Protein AF-A0A7S4QHH5-F1 (afdb_monomer)

InterPro domains:
  IPR028978 Chorismate pyruvate-lyase/UbiC transcription regulator-associated domain superfamily [G3DSA:3.40.1410.10] (75-225)
  IPR028978 Chorismate pyruvate-lyase/UbiC transcription regulator-associated domain superfamily [SSF64288] (76-220)

Structure (mmCIF, N/CA/C/O backbone):
data_AF-A0A7S4QHH5-F1
#
_entry.id   AF-A0A7S4QHH5-F1
#
loop_
_atom_site.group_PDB
_atom_site.id
_atom_site.type_symbol
_atom_site.label_atom_id
_atom_site.label_alt_id
_atom_site.label_comp_id
_atom_site.label_asym_id
_atom_site.label_entity_id
_atom_site.label_seq_id
_atom_site.pdbx_PDB_ins_code
_atom_site.Cartn_x
_atom_site.Cartn_y
_atom_site.Cartn_z
_atom_site.occupancy
_atom_site.B_iso_or_equiv
_atom_site.auth_seq_id
_atom_site.auth_comp_id
_atom_site.auth_asym_id
_atom_site.auth_atom_id
_atom_site.pdbx_PDB_model_num
ATOM 1 N N . SER A 1 1 ? 5.620 -60.137 46.854 1.00 45.53 1 SER A N 1
ATOM 2 C CA . SER A 1 1 ? 5.953 -60.614 45.497 1.00 45.53 1 SER A CA 1
ATOM 3 C C . SER A 1 1 ? 4.967 -59.924 44.562 1.00 45.53 1 SER A C 1
ATOM 5 O O . SER A 1 1 ? 3.794 -60.238 44.642 1.00 45.53 1 SER A O 1
ATOM 7 N N . MET A 1 2 ? 5.241 -58.716 44.057 1.00 46.62 2 MET A N 1
ATOM 8 C CA . MET A 1 2 ? 6.130 -58.341 42.935 1.00 46.62 2 MET A CA 1
ATOM 9 C C . MET A 1 2 ? 5.824 -59.073 41.616 1.00 46.62 2 MET A C 1
ATOM 11 O O . MET A 1 2 ? 6.226 -60.222 41.459 1.00 46.62 2 MET A O 1
ATOM 15 N N . SER A 1 3 ? 5.123 -58.378 40.707 1.00 47.16 3 SER A N 1
ATOM 16 C CA . SER A 1 3 ? 5.260 -58.327 39.224 1.00 47.16 3 SER A CA 1
ATOM 17 C C . SER A 1 3 ? 3.969 -57.694 38.653 1.00 47.16 3 SER A C 1
ATOM 19 O O . SER A 1 3 ? 2.883 -58.213 38.882 1.00 47.16 3 SER A O 1
ATOM 21 N N . ASP A 1 4 ? 3.937 -56.433 38.210 1.00 46.22 4 ASP A N 1
ATOM 22 C CA . ASP A 1 4 ? 4.408 -55.849 36.933 1.00 46.22 4 ASP A CA 1
ATOM 23 C C . ASP A 1 4 ? 3.955 -56.577 35.653 1.00 46.22 4 ASP A C 1
ATOM 25 O O . ASP A 1 4 ? 4.450 -57.659 35.353 1.00 46.22 4 ASP A O 1
ATOM 29 N N . ALA A 1 5 ? 3.070 -55.942 34.859 1.00 38.28 5 ALA A N 1
ATOM 30 C CA . ALA A 1 5 ? 3.410 -55.312 33.563 1.00 38.28 5 ALA A CA 1
ATOM 31 C C . ALA A 1 5 ? 2.240 -55.233 32.539 1.00 38.28 5 ALA A C 1
ATOM 33 O O . ALA A 1 5 ? 1.471 -56.171 32.364 1.00 38.28 5 ALA A O 1
ATOM 34 N N . ALA A 1 6 ? 2.243 -54.119 31.784 1.00 38.88 6 ALA A N 1
ATOM 35 C CA . ALA A 1 6 ? 1.649 -53.847 30.456 1.00 38.88 6 ALA A CA 1
ATOM 36 C C . ALA A 1 6 ? 0.109 -53.695 30.347 1.00 38.88 6 ALA A C 1
ATOM 38 O O . ALA A 1 6 ? -0.640 -54.660 30.331 1.00 38.88 6 ALA A O 1
ATOM 39 N N . SER A 1 7 ? -0.476 -52.490 30.301 1.00 41.84 7 SER A N 1
ATOM 40 C CA . SER A 1 7 ? -0.380 -51.396 29.305 1.00 41.84 7 SER A CA 1
ATOM 41 C C . SER A 1 7 ? -0.897 -51.736 27.893 1.00 41.84 7 SER A C 1
ATOM 43 O O . SER A 1 7 ? -0.191 -52.365 27.108 1.00 41.84 7 SER A O 1
ATOM 45 N N . ARG A 1 8 ? -2.076 -51.209 27.524 1.00 38.59 8 ARG A N 1
ATOM 46 C CA . ARG A 1 8 ? -2.426 -50.790 26.147 1.00 38.59 8 ARG A CA 1
ATOM 47 C C . ARG A 1 8 ? -3.669 -49.894 26.174 1.00 38.59 8 ARG A C 1
ATOM 49 O O . ARG A 1 8 ? -4.802 -50.357 26.113 1.00 38.59 8 ARG A O 1
ATOM 56 N N . GLY A 1 9 ? -3.433 -48.588 26.282 1.00 34.72 9 GLY A N 1
ATOM 57 C CA . GLY A 1 9 ? -4.454 -47.563 26.085 1.00 34.72 9 GLY A CA 1
ATOM 58 C C . GLY A 1 9 ? -4.665 -47.295 24.594 1.00 34.72 9 GLY A C 1
ATOM 59 O O . GLY A 1 9 ? -3.730 -46.911 23.894 1.00 34.72 9 GLY A O 1
ATOM 60 N N . LYS A 1 10 ? -5.895 -47.483 24.109 1.00 38.44 10 LYS A N 1
ATOM 61 C CA . LYS A 1 10 ? -6.353 -46.959 22.815 1.00 38.44 10 LYS A CA 1
ATOM 62 C C . LYS A 1 10 ? -6.759 -45.496 23.014 1.00 38.44 10 LYS A C 1
ATOM 64 O O . LYS A 1 10 ? -7.745 -45.225 23.689 1.00 38.44 10 LYS A O 1
ATOM 69 N N . ARG A 1 11 ? -6.001 -44.556 22.442 1.00 35.81 11 ARG A N 1
ATOM 70 C CA . ARG A 1 11 ? -6.415 -43.150 22.314 1.00 35.81 11 ARG A CA 1
ATOM 71 C C . ARG A 1 11 ? -7.319 -43.021 21.087 1.00 35.81 11 ARG A C 1
ATOM 73 O O . ARG A 1 11 ? -6.869 -43.268 19.973 1.00 35.81 11 ARG A O 1
ATOM 80 N N . SER A 1 12 ? -8.582 -42.659 21.299 1.00 37.59 12 SER A N 1
ATOM 81 C CA . SER A 1 12 ? -9.484 -42.204 20.241 1.00 37.59 12 SER A CA 1
ATOM 82 C C . SER A 1 12 ? -9.097 -40.784 19.831 1.00 37.59 12 SER A C 1
ATOM 84 O O . SER A 1 12 ? -9.031 -39.890 20.676 1.00 37.59 12 SER A O 1
ATOM 86 N N . ALA A 1 13 ? -8.845 -40.579 18.541 1.00 33.72 13 ALA A N 1
ATOM 87 C CA . ALA A 1 13 ? -8.688 -39.257 17.958 1.00 33.72 13 ALA A CA 1
ATOM 88 C C . ALA A 1 13 ? -10.035 -38.518 18.014 1.00 33.72 13 ALA A C 1
ATOM 90 O O . ALA A 1 13 ? -11.014 -38.938 17.401 1.00 33.72 13 ALA A O 1
ATOM 91 N N . SER A 1 14 ? -10.075 -37.437 18.791 1.00 33.94 14 SER A N 1
ATOM 92 C CA . SER A 1 14 ? -11.165 -36.465 18.812 1.00 33.94 14 SER A CA 1
ATOM 93 C C . SER A 1 14 ? -11.038 -35.577 17.578 1.00 33.94 14 SER A C 1
ATOM 95 O O . SER A 1 14 ? -10.102 -34.784 17.485 1.00 33.94 14 SER A O 1
ATOM 97 N N . ALA A 1 15 ? -11.969 -35.712 16.637 1.00 33.19 15 ALA A N 1
ATOM 98 C CA . ALA A 1 15 ? -12.145 -34.764 15.547 1.00 33.19 15 ALA A CA 1
ATOM 99 C C . ALA A 1 15 ? -12.579 -33.410 16.133 1.00 33.19 15 ALA A C 1
ATOM 101 O O . ALA A 1 15 ? -13.649 -33.299 16.730 1.00 33.19 15 ALA A O 1
ATOM 102 N N . ALA A 1 16 ? -11.730 -32.391 16.000 1.00 33.16 16 ALA A N 1
ATOM 103 C CA . ALA A 1 16 ? -12.097 -31.014 16.296 1.00 33.16 16 ALA A CA 1
ATOM 104 C C . ALA A 1 16 ? -13.086 -30.542 15.221 1.00 33.16 16 ALA A C 1
ATOM 106 O O . ALA A 1 16 ? -12.708 -30.315 14.072 1.00 33.16 16 ALA A O 1
ATOM 107 N N . ALA A 1 17 ? -14.363 -30.457 15.588 1.00 30.12 17 ALA A N 1
ATOM 108 C CA . ALA A 1 17 ? -15.385 -29.828 14.771 1.00 30.12 17 ALA A CA 1
ATOM 109 C C . ALA A 1 17 ? -15.043 -28.339 14.609 1.00 30.12 17 ALA A C 1
ATOM 111 O O . ALA A 1 17 ? -14.898 -27.623 15.601 1.00 30.12 17 ALA A O 1
ATOM 112 N N . LEU A 1 18 ? -14.901 -27.883 13.361 1.00 32.88 18 LEU A N 1
ATOM 113 C CA . LEU A 1 18 ? -14.931 -26.459 13.042 1.00 32.88 18 LEU A CA 1
ATOM 114 C C . LEU A 1 18 ? -16.285 -25.908 13.500 1.00 32.88 18 LEU A C 1
ATOM 116 O O . LEU A 1 18 ? -17.326 -26.366 13.035 1.00 32.88 18 LEU A O 1
ATOM 120 N N . ALA A 1 19 ? -16.258 -24.963 14.437 1.00 33.56 19 ALA A N 1
ATOM 121 C CA . ALA A 1 19 ? -17.446 -24.250 14.874 1.00 33.56 19 ALA A CA 1
ATOM 122 C C . ALA A 1 19 ? -18.002 -23.405 13.719 1.00 33.56 19 ALA A C 1
ATOM 124 O O . ALA A 1 19 ? -17.244 -22.718 13.029 1.00 33.56 19 ALA A O 1
ATOM 125 N N . ASP A 1 20 ? -19.321 -23.450 13.532 1.00 34.25 20 ASP A N 1
ATOM 126 C CA . ASP A 1 20 ? -20.036 -22.559 12.623 1.00 34.25 20 ASP A CA 1
ATOM 127 C C . ASP A 1 20 ? -19.714 -21.087 12.948 1.00 34.25 20 ASP A C 1
ATOM 129 O O . ASP A 1 20 ? -19.590 -20.726 14.126 1.00 34.25 20 ASP A O 1
ATOM 133 N N . PRO A 1 21 ? -19.579 -20.210 11.935 1.00 40.22 21 PRO A N 1
ATOM 134 C CA . PRO A 1 21 ? -19.381 -18.788 12.178 1.00 40.22 21 PRO A CA 1
ATOM 135 C C . PRO A 1 21 ? -20.553 -18.237 13.006 1.00 40.22 21 PRO A C 1
ATOM 137 O O . PRO A 1 21 ? -21.701 -18.641 12.789 1.00 40.22 21 PRO A O 1
ATOM 140 N N . PRO A 1 22 ? -20.305 -17.309 13.951 1.00 39.19 22 PRO A N 1
ATOM 141 C CA . PRO A 1 22 ? -21.360 -16.770 14.794 1.00 39.19 22 PRO A CA 1
ATOM 142 C C . PRO A 1 22 ? -22.446 -16.157 13.913 1.00 39.19 22 PRO A C 1
ATOM 144 O O . PRO A 1 22 ? -22.182 -15.264 13.103 1.00 39.19 22 PRO A O 1
ATOM 147 N N . ALA A 1 23 ? -23.676 -16.648 14.071 1.00 34.34 23 ALA A N 1
ATOM 148 C CA . ALA A 1 23 ? -24.842 -16.082 13.420 1.00 34.34 23 ALA A CA 1
ATOM 149 C C . ALA A 1 23 ? -24.869 -14.572 13.694 1.00 34.34 23 ALA A C 1
ATOM 151 O O . ALA A 1 23 ? -24.964 -14.147 14.847 1.00 34.34 23 ALA A O 1
ATOM 152 N N . MET A 1 24 ? -24.773 -13.762 12.635 1.00 37.38 24 MET A N 1
ATOM 153 C CA . MET A 1 24 ? -25.011 -12.321 12.688 1.00 37.38 24 MET A CA 1
ATOM 154 C C . MET A 1 24 ? -26.464 -12.106 13.129 1.00 37.38 24 MET A C 1
ATOM 156 O O . MET A 1 24 ? -27.381 -12.011 12.312 1.00 37.38 24 MET A O 1
ATOM 160 N N . GLN A 1 25 ? -26.697 -12.083 14.441 1.00 32.81 25 GLN A N 1
ATOM 161 C CA . GLN A 1 25 ? -27.992 -11.746 15.005 1.00 32.81 25 GLN A CA 1
ATOM 162 C C . GLN A 1 25 ? -28.310 -10.305 14.605 1.00 32.81 25 GLN A C 1
ATOM 164 O O . GLN A 1 25 ? -27.599 -9.362 14.959 1.00 32.81 25 GLN A O 1
ATOM 169 N N . LYS A 1 26 ? -29.391 -10.143 13.835 1.00 35.03 26 LYS A N 1
ATOM 170 C CA . LYS A 1 26 ? -30.039 -8.854 13.595 1.00 35.03 26 LYS A CA 1
ATOM 171 C C . LYS A 1 26 ? -30.537 -8.323 14.940 1.00 35.03 26 LYS A C 1
ATOM 173 O O . LYS A 1 26 ? -31.650 -8.628 15.357 1.00 35.03 26 LYS A O 1
ATOM 178 N N . ALA A 1 27 ? -29.703 -7.547 15.625 1.00 33.22 27 ALA A N 1
ATOM 179 C CA . ALA A 1 27 ? -30.122 -6.769 16.777 1.00 33.22 27 ALA A CA 1
ATOM 180 C C . ALA A 1 27 ? -31.094 -5.683 16.293 1.00 33.22 27 ALA A C 1
ATOM 182 O O . ALA A 1 27 ? -30.694 -4.658 15.744 1.00 33.22 27 ALA A O 1
ATOM 183 N N . ALA A 1 28 ? -32.391 -5.944 16.450 1.00 34.72 28 ALA A N 1
ATOM 184 C CA . ALA A 1 28 ? -33.436 -4.949 16.286 1.00 34.72 28 ALA A CA 1
ATOM 185 C C . ALA A 1 28 ? -33.386 -3.987 17.484 1.00 34.72 28 ALA A C 1
ATOM 187 O O . ALA A 1 28 ? -33.995 -4.238 18.521 1.00 34.72 28 ALA A O 1
ATOM 188 N N . ALA A 1 29 ? -32.639 -2.892 17.349 1.00 35.94 29 ALA A N 1
ATOM 189 C CA . ALA A 1 29 ? -32.693 -1.783 18.290 1.00 35.94 29 ALA A CA 1
ATOM 190 C C . ALA A 1 29 ? -33.839 -0.840 17.894 1.00 35.94 29 ALA A C 1
ATOM 192 O O . ALA A 1 29 ? -33.787 -0.158 16.871 1.00 35.94 29 ALA A O 1
ATOM 193 N N . ARG A 1 30 ? -34.889 -0.806 18.718 1.00 42.28 30 ARG A N 1
ATOM 194 C CA . ARG A 1 30 ? -35.814 0.327 18.786 1.00 42.28 30 ARG A CA 1
ATOM 195 C C . ARG A 1 30 ? -35.101 1.457 19.535 1.00 42.28 30 ARG A C 1
ATOM 197 O O . ARG A 1 30 ? -34.920 1.343 20.742 1.00 42.28 30 ARG A O 1
ATOM 204 N N . SER A 1 31 ? -34.744 2.544 18.857 1.00 36.53 31 SER A N 1
ATOM 205 C CA . SER A 1 31 ? -34.519 3.838 19.511 1.00 36.53 31 SER A CA 1
ATOM 206 C C . SER A 1 31 ? -34.873 4.988 18.574 1.00 36.53 31 SER A C 1
ATOM 208 O O . SER A 1 31 ? -34.519 4.999 17.398 1.00 36.53 31 SER A O 1
ATOM 210 N N . SER A 1 32 ? -35.616 5.931 19.133 1.00 37.31 32 SER A N 1
ATOM 211 C CA . SER A 1 32 ? -36.168 7.142 18.544 1.00 37.31 32 SER A CA 1
ATOM 212 C C . SER A 1 32 ? -35.123 8.088 17.941 1.00 37.31 32 SER A C 1
ATOM 214 O O . SER A 1 32 ? -34.125 8.407 18.578 1.00 37.31 32 SER A O 1
ATOM 216 N N . SER A 1 33 ? -35.433 8.550 16.728 1.00 42.94 33 SER A N 1
ATOM 217 C CA . SER A 1 33 ? -35.158 9.866 16.129 1.00 42.94 33 SER A CA 1
ATOM 218 C C . SER A 1 33 ? -34.141 10.800 16.808 1.00 42.94 33 SER A C 1
ATOM 220 O O . SER A 1 33 ? -34.471 11.472 17.784 1.00 42.94 33 SER A O 1
ATOM 222 N N . SER A 1 34 ? -32.979 10.961 16.166 1.00 31.50 34 SER A N 1
ATOM 223 C CA . SER A 1 34 ? -32.440 12.276 15.773 1.00 31.50 34 SER A CA 1
ATOM 224 C C . SER A 1 34 ? -31.288 12.099 14.765 1.00 31.50 34 SER A C 1
ATOM 226 O O . SER A 1 34 ? -30.434 11.238 14.989 1.00 31.50 34 SER A O 1
ATOM 228 N N . PRO A 1 35 ? -31.234 12.853 13.650 1.00 37.47 35 PRO A N 1
ATOM 229 C CA . PRO A 1 35 ? -30.123 12.782 12.704 1.00 37.47 35 PRO A CA 1
ATOM 230 C C . PRO A 1 35 ? -28.888 13.497 13.285 1.00 37.47 35 PRO A C 1
ATOM 232 O O . PRO A 1 35 ? -28.762 14.713 13.218 1.00 37.47 35 PRO A O 1
ATOM 235 N N . LEU A 1 36 ? -27.982 12.721 13.881 1.00 38.16 36 LEU A N 1
ATOM 236 C CA . LEU A 1 36 ? -26.703 13.154 14.464 1.00 38.16 36 LEU A CA 1
ATOM 237 C C . LEU A 1 36 ? -25.601 13.319 13.395 1.00 38.16 36 LEU A C 1
ATOM 239 O O . LEU A 1 36 ? -24.610 12.594 13.432 1.00 38.16 36 LEU A O 1
ATOM 243 N N . TRP A 1 37 ? -25.748 14.225 12.421 1.00 43.28 37 TRP A N 1
ATOM 244 C CA . TRP A 1 37 ? -24.660 14.488 11.453 1.00 43.28 37 TRP A CA 1
ATOM 245 C C . TRP A 1 37 ? -24.003 15.870 11.559 1.00 43.28 37 TRP A C 1
ATOM 247 O O . TRP A 1 37 ? -23.033 16.129 10.854 1.00 43.28 37 TRP A O 1
ATOM 257 N N . GLU A 1 38 ? -24.409 16.718 12.505 1.00 31.47 38 GLU A N 1
ATOM 258 C CA . GLU A 1 38 ? -23.682 17.956 12.811 1.00 31.47 38 GLU A CA 1
ATOM 259 C C . GLU A 1 38 ? -22.667 17.720 13.939 1.00 31.47 38 GLU A C 1
ATOM 261 O O . GLU A 1 38 ? -22.906 17.995 15.114 1.00 31.47 38 GLU A O 1
ATOM 266 N N . SER A 1 39 ? -21.510 17.161 13.587 1.00 36.41 39 SER A N 1
ATOM 267 C CA . SER A 1 39 ? -20.301 17.264 14.411 1.00 36.41 39 SER A CA 1
ATOM 268 C C . SER A 1 39 ? -19.127 17.740 13.554 1.00 36.41 39 SER A C 1
ATOM 270 O O . SER A 1 39 ? -19.078 17.387 12.375 1.00 36.41 39 SER A O 1
ATOM 272 N N . PRO A 1 40 ? -18.208 18.563 14.099 1.00 37.91 40 PRO A N 1
ATOM 273 C CA . PRO A 1 40 ? -17.188 19.247 13.309 1.00 37.91 40 PRO A CA 1
ATOM 274 C C . PRO A 1 40 ? -16.272 18.237 12.610 1.00 37.91 40 PRO A C 1
ATOM 276 O O . PRO A 1 40 ? -15.703 17.351 13.247 1.00 37.91 40 PRO A O 1
ATOM 279 N N . LEU A 1 41 ? -16.162 18.394 11.293 1.00 41.50 41 LEU A N 1
ATOM 280 C CA . LEU A 1 41 ? -15.580 17.478 10.306 1.00 41.50 41 LEU A CA 1
ATOM 281 C C . LEU A 1 41 ? -14.046 17.325 10.360 1.00 41.50 41 LEU A C 1
ATOM 283 O O . LEU A 1 41 ? -13.492 16.565 9.572 1.00 41.50 41 LEU A O 1
ATOM 287 N N . ASP A 1 42 ? -13.353 17.983 11.290 1.00 37.41 42 ASP A N 1
ATOM 288 C CA . ASP A 1 42 ? -11.928 18.291 11.097 1.00 37.41 42 ASP A CA 1
ATOM 289 C C . ASP A 1 42 ? -10.935 17.404 11.875 1.00 37.41 42 ASP A C 1
ATOM 291 O O . ASP A 1 42 ? -9.729 17.569 11.727 1.00 37.41 42 ASP A O 1
ATOM 295 N N . ALA A 1 43 ? -11.389 16.428 12.675 1.00 35.25 43 ALA A N 1
ATOM 296 C CA . ALA A 1 43 ? -10.488 15.619 13.522 1.00 35.25 43 ALA A CA 1
ATOM 297 C C . ALA A 1 43 ? -10.517 14.097 13.271 1.00 35.25 43 ALA A C 1
ATOM 299 O O . ALA A 1 43 ? -9.939 13.324 14.038 1.00 35.25 43 ALA A O 1
ATOM 300 N N . LEU A 1 44 ? -11.184 13.620 12.217 1.00 42.72 44 LEU A N 1
ATOM 301 C CA . LEU A 1 44 ? -11.380 12.181 12.015 1.00 42.72 44 LEU A CA 1
ATOM 302 C C . LEU A 1 44 ? -10.265 11.567 11.164 1.00 42.72 44 LEU A C 1
ATOM 304 O O . LEU A 1 44 ? -10.437 11.278 9.984 1.00 42.72 44 LEU A O 1
ATOM 308 N N . GLY A 1 45 ? -9.125 11.301 11.807 1.00 43.44 45 GLY A N 1
ATOM 309 C CA . GLY A 1 45 ? -8.144 10.353 11.285 1.00 43.44 45 GLY A CA 1
ATOM 310 C C . GLY A 1 45 ? -8.827 9.018 10.968 1.00 43.44 45 GLY A C 1
ATOM 311 O O . GLY A 1 45 ? -9.470 8.408 11.829 1.00 43.44 45 GLY A O 1
ATOM 312 N N . GLY A 1 46 ? -8.754 8.597 9.708 1.00 44.88 46 GLY A N 1
ATOM 313 C CA . GLY A 1 46 ? -9.369 7.366 9.237 1.00 44.88 46 GLY A CA 1
ATOM 314 C C . GLY A 1 46 ? -8.561 6.128 9.632 1.00 44.88 46 GLY A C 1
ATOM 315 O O . GLY A 1 46 ? -7.336 6.120 9.590 1.00 44.88 46 GLY A O 1
ATOM 316 N N . LEU A 1 47 ? -9.249 5.031 9.959 1.00 45.22 47 LEU A N 1
ATOM 317 C CA . LEU A 1 47 ? -8.654 3.683 9.992 1.00 45.22 47 LEU A CA 1
ATOM 318 C C . LEU A 1 47 ? -8.243 3.199 8.589 1.00 45.22 47 LEU A C 1
ATOM 320 O O . LEU A 1 47 ? -7.557 2.186 8.460 1.00 45.22 47 LEU A O 1
ATOM 324 N N . GLY A 1 48 ? -8.751 3.853 7.543 1.00 55.97 48 GLY A N 1
ATOM 325 C CA . GLY A 1 48 ? -8.721 3.334 6.188 1.00 55.97 48 GLY A CA 1
ATOM 326 C C . GLY A 1 48 ? -7.429 3.601 5.432 1.00 55.97 48 GLY A C 1
ATOM 327 O O . GLY A 1 48 ? -7.233 2.978 4.385 1.00 55.97 48 GLY A O 1
ATOM 328 N N . ASP A 1 49 ? -6.562 4.461 5.966 1.00 67.31 49 ASP A N 1
ATOM 329 C CA . ASP A 1 49 ? -5.233 4.708 5.435 1.00 67.31 49 ASP A CA 1
ATOM 330 C C . ASP A 1 49 ? -4.194 4.911 6.552 1.00 67.31 49 ASP A C 1
ATOM 332 O O . ASP A 1 49 ? -3.748 6.023 6.823 1.00 67.31 49 ASP A O 1
ATOM 336 N N . ILE A 1 50 ? -3.774 3.808 7.184 1.00 68.69 50 ILE A N 1
ATOM 337 C CA . ILE A 1 50 ? -2.734 3.777 8.238 1.00 68.69 50 ILE A CA 1
ATOM 338 C C . ILE A 1 50 ? -1.427 4.434 7.777 1.00 68.69 50 ILE A C 1
ATOM 340 O O . ILE A 1 50 ? -0.610 4.816 8.597 1.00 68.69 50 ILE A O 1
ATOM 344 N N . MET A 1 51 ? -1.225 4.583 6.473 1.00 65.69 51 MET A N 1
ATOM 345 C CA . MET A 1 51 ? -0.002 5.110 5.876 1.00 65.69 51 MET A CA 1
ATOM 346 C C . MET A 1 51 ? -0.230 6.450 5.173 1.00 65.69 51 MET A C 1
ATOM 348 O O . MET A 1 51 ? 0.667 6.981 4.522 1.00 65.69 51 MET A O 1
ATOM 352 N N . GLY A 1 52 ? -1.448 6.978 5.214 1.00 65.06 52 GLY A N 1
ATOM 353 C CA . GLY A 1 52 ? -1.757 8.319 4.757 1.00 65.06 52 GLY A CA 1
ATOM 354 C C . GLY A 1 52 ? -1.489 9.270 5.894 1.00 65.06 52 GLY A C 1
ATOM 355 O O . GLY A 1 52 ? -1.930 9.034 7.019 1.00 65.06 52 GLY A O 1
ATOM 356 N N . ARG A 1 53 ? -0.780 10.359 5.610 1.00 67.25 53 ARG A N 1
ATOM 357 C CA . ARG A 1 53 ? -0.758 11.469 6.548 1.00 67.25 53 ARG A CA 1
ATOM 358 C C . ARG A 1 53 ? -2.217 11.910 6.733 1.00 67.25 53 ARG A C 1
ATOM 360 O O . ARG A 1 53 ? -2.897 12.104 5.719 1.00 67.25 53 ARG A O 1
ATOM 367 N N . PRO A 1 54 ? -2.716 12.061 7.975 1.00 59.12 54 PRO A N 1
ATOM 368 C CA . PRO A 1 54 ? -3.955 12.795 8.192 1.00 59.12 54 PRO A CA 1
ATOM 369 C C . PRO A 1 54 ? -3.806 14.109 7.432 1.00 59.12 54 PRO A C 1
ATOM 371 O O . PRO A 1 54 ? -2.718 14.689 7.485 1.00 59.12 54 PRO A O 1
ATOM 374 N N . ALA A 1 55 ? -4.819 14.523 6.669 1.00 55.84 55 ALA A N 1
ATOM 375 C CA . ALA A 1 55 ? -4.800 15.806 5.979 1.00 55.84 55 ALA A CA 1
ATOM 376 C C . ALA A 1 55 ? -4.646 16.898 7.047 1.00 55.84 55 ALA A C 1
ATOM 378 O O . ALA A 1 55 ? -5.619 17.336 7.650 1.00 55.84 55 ALA A O 1
ATOM 379 N N . ALA A 1 56 ? -3.396 17.218 7.372 1.00 44.84 56 ALA A N 1
ATOM 380 C CA . ALA A 1 56 ? -3.032 18.172 8.390 1.00 44.84 56 ALA A CA 1
ATOM 381 C C . ALA A 1 56 ? -3.300 19.525 7.755 1.00 44.84 56 ALA A C 1
ATOM 383 O O . ALA A 1 56 ? -2.492 20.020 6.970 1.00 44.84 56 ALA A O 1
ATOM 384 N N . ASP A 1 57 ?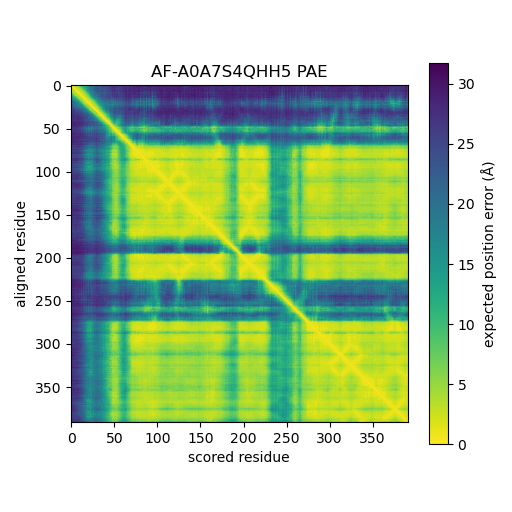 -4.495 20.018 8.056 1.00 41.06 57 ASP A N 1
ATOM 385 C CA . ASP A 1 57 ? -5.078 21.269 7.620 1.00 41.06 57 ASP A CA 1
ATOM 386 C C . ASP A 1 57 ? -5.411 21.311 6.122 1.00 41.06 57 ASP A C 1
ATOM 388 O O . ASP A 1 57 ? -4.618 20.954 5.252 1.00 41.06 57 ASP A O 1
ATOM 392 N N . GLY A 1 58 ? -6.603 21.819 5.794 1.00 42.47 58 GLY A N 1
ATOM 393 C CA . GLY A 1 58 ? -7.015 22.212 4.439 1.00 42.47 58 GLY A CA 1
ATOM 394 C C . GLY A 1 58 ? -6.199 23.389 3.879 1.00 42.47 58 GLY A C 1
ATOM 395 O O . GLY A 1 58 ? -6.749 24.307 3.274 1.00 42.47 58 GLY A O 1
ATOM 396 N N . GLY A 1 59 ? -4.889 23.395 4.122 1.00 36.56 59 GLY A N 1
ATOM 397 C CA . GLY A 1 59 ? -3.942 24.424 3.754 1.00 36.56 59 GLY A CA 1
ATOM 398 C C . GLY A 1 59 ? -3.714 24.433 2.253 1.00 36.56 59 GLY A C 1
ATOM 399 O O . GLY A 1 59 ? -3.078 23.541 1.691 1.00 36.56 59 GLY A O 1
ATOM 400 N N . ALA A 1 60 ? -4.207 25.493 1.619 1.00 37.47 60 ALA A N 1
ATOM 401 C CA . ALA A 1 60 ? -3.837 25.920 0.283 1.00 37.47 60 ALA A CA 1
ATOM 402 C C . ALA A 1 60 ? -2.305 25.881 0.113 1.00 37.47 60 ALA A C 1
ATOM 404 O O . ALA A 1 60 ? -1.590 26.775 0.571 1.00 37.47 60 ALA A O 1
ATOM 405 N N . ARG A 1 61 ? -1.779 24.835 -0.540 1.00 40.84 61 ARG A N 1
ATOM 406 C CA . ARG A 1 61 ? -0.379 24.817 -0.979 1.00 40.84 61 ARG A CA 1
ATOM 407 C C . ARG A 1 61 ? -0.191 25.957 -1.987 1.00 40.84 61 ARG A C 1
ATOM 409 O O . ARG A 1 61 ? -0.945 26.095 -2.946 1.00 40.84 61 ARG A O 1
ATOM 416 N N . ALA A 1 62 ? 0.789 26.803 -1.681 1.00 36.88 62 ALA A N 1
ATOM 417 C CA . ALA A 1 62 ? 1.065 28.084 -2.311 1.00 36.88 62 ALA A CA 1
ATOM 418 C C . ALA A 1 62 ? 1.325 27.999 -3.826 1.00 36.88 62 ALA A C 1
ATOM 420 O O . ALA A 1 62 ? 1.851 27.013 -4.335 1.00 36.88 62 ALA A O 1
ATOM 421 N N . ALA A 1 63 ? 1.001 29.102 -4.507 1.00 37.50 63 ALA A N 1
ATOM 422 C CA . ALA A 1 63 ? 1.058 29.356 -5.946 1.00 37.50 63 ALA A CA 1
ATOM 423 C C . ALA A 1 63 ? 2.480 29.394 -6.559 1.00 37.50 63 ALA A C 1
ATOM 425 O O . ALA A 1 63 ? 2.829 30.312 -7.298 1.00 37.50 63 ALA A O 1
ATOM 426 N N . GLY A 1 64 ? 3.319 28.402 -6.266 1.00 42.62 64 GLY A N 1
ATOM 427 C CA . GLY A 1 64 ? 4.478 28.085 -7.097 1.00 42.62 64 GLY A CA 1
ATOM 428 C C . GLY A 1 64 ? 4.002 27.185 -8.228 1.00 42.62 64 GLY A C 1
ATOM 429 O O . GLY A 1 64 ? 3.438 26.135 -7.940 1.00 42.62 64 GLY A O 1
ATOM 430 N N . GLY A 1 65 ? 4.168 27.607 -9.485 1.00 41.16 65 GLY A N 1
ATOM 431 C CA . GLY A 1 65 ? 3.698 26.884 -10.671 1.00 41.16 65 GLY A CA 1
ATOM 432 C C . GLY A 1 65 ? 4.224 25.453 -10.716 1.00 41.16 65 GLY A C 1
ATOM 433 O O . GLY A 1 65 ? 5.294 25.198 -11.266 1.00 41.16 65 GLY A O 1
ATOM 434 N N . GLN A 1 66 ? 3.486 24.522 -10.110 1.00 51.00 66 GLN A N 1
ATOM 435 C CA . GLN A 1 66 ? 3.804 23.114 -10.212 1.00 51.00 66 GLN A CA 1
ATOM 436 C C . GLN A 1 66 ? 3.581 22.688 -11.663 1.00 51.00 66 GLN A C 1
ATOM 438 O O . GLN A 1 66 ? 2.610 23.133 -12.288 1.00 51.00 66 GLN A O 1
ATOM 443 N N . PRO A 1 67 ? 4.476 21.855 -12.220 1.00 57.84 67 PRO A N 1
ATOM 444 C CA . PRO A 1 67 ? 4.251 21.261 -13.526 1.00 57.84 67 PRO A CA 1
ATOM 445 C C . PRO A 1 67 ? 2.855 20.637 -13.542 1.00 57.84 67 PRO A C 1
ATOM 447 O O . PRO A 1 67 ? 2.445 19.998 -12.571 1.00 57.84 67 PRO A O 1
ATOM 450 N N . HIS A 1 68 ? 2.108 20.875 -14.620 1.00 67.81 68 HIS A N 1
ATOM 451 C CA . HIS A 1 68 ? 0.754 20.360 -14.769 1.00 67.81 68 HIS A CA 1
ATOM 452 C C . HIS A 1 68 ? 0.816 18.830 -14.774 1.00 67.81 68 HIS A C 1
ATOM 454 O O . HIS A 1 68 ? 1.073 18.212 -15.806 1.00 67.81 68 HIS A O 1
ATOM 460 N N . MET A 1 69 ? 0.608 18.211 -13.610 1.00 72.75 69 MET A N 1
ATOM 461 C CA . MET A 1 69 ? 0.470 16.765 -13.537 1.00 72.75 69 MET A CA 1
ATOM 462 C C . MET A 1 69 ? -0.790 16.356 -14.305 1.00 72.75 69 MET A C 1
ATOM 464 O O . MET A 1 69 ? -1.800 17.073 -14.242 1.00 72.75 69 MET A O 1
ATOM 468 N N . PRO A 1 70 ? -0.742 15.243 -15.059 1.00 78.12 70 PRO A N 1
ATOM 469 C CA . PRO A 1 70 ? -1.928 14.721 -15.719 1.00 78.12 70 PRO A CA 1
ATOM 470 C C . PRO A 1 70 ? -3.003 14.423 -14.671 1.00 78.12 70 PRO A C 1
ATOM 472 O O . PRO A 1 70 ? -2.685 13.966 -13.581 1.00 78.12 70 PRO A O 1
ATOM 475 N N . SER A 1 71 ? -4.278 14.647 -14.992 1.00 88.31 71 SER A N 1
ATOM 476 C CA . SER A 1 71 ? -5.362 14.219 -14.100 1.00 88.31 71 SER A CA 1
ATOM 477 C C . SER A 1 71 ? -5.302 12.700 -13.902 1.00 88.31 71 SER A C 1
ATOM 479 O O . SER A 1 71 ? -5.144 11.953 -14.872 1.00 88.31 71 SER A O 1
ATOM 481 N N . LEU A 1 72 ? -5.487 12.227 -12.663 1.00 89.25 72 LEU A N 1
ATOM 482 C CA . LEU A 1 72 ? -5.617 10.793 -12.364 1.00 89.25 72 LEU A CA 1
ATOM 483 C C . LEU A 1 72 ? -6.772 10.134 -13.142 1.00 89.25 72 LEU A C 1
ATOM 485 O O . LEU A 1 72 ? -6.781 8.918 -13.332 1.00 89.25 72 LEU A O 1
ATOM 489 N N . GLU A 1 73 ? -7.733 10.919 -13.627 1.00 90.19 73 GLU A N 1
ATOM 490 C CA . GLU A 1 73 ? -8.842 10.449 -14.463 1.00 90.19 73 GLU A CA 1
ATOM 491 C C . GLU A 1 73 ? -8.384 9.863 -15.808 1.00 90.19 73 GLU A C 1
ATOM 493 O O . GLU A 1 73 ? -9.101 9.049 -16.384 1.00 90.19 73 GLU A O 1
ATOM 498 N N . LEU A 1 74 ? -7.180 10.211 -16.285 1.00 93.44 74 LEU A N 1
ATOM 499 C CA . LEU A 1 74 ? -6.596 9.644 -17.509 1.00 93.44 74 LEU A CA 1
ATOM 500 C C . LEU A 1 74 ? -6.135 8.188 -17.345 1.00 93.44 74 LEU A C 1
ATOM 502 O O . LEU A 1 74 ? -5.859 7.513 -18.336 1.00 93.44 74 LEU A O 1
ATOM 506 N N . PHE A 1 75 ? -6.029 7.710 -16.107 1.00 94.88 75 PHE A N 1
ATOM 507 C CA . PHE A 1 75 ? -5.611 6.353 -15.780 1.00 94.88 75 PHE A CA 1
ATOM 508 C C . PHE A 1 75 ? -6.827 5.464 -15.533 1.00 94.88 75 PHE A C 1
ATOM 510 O O . PHE A 1 75 ? -7.870 5.921 -15.059 1.00 94.88 75 PHE A O 1
ATOM 517 N N . THR A 1 76 ? -6.699 4.165 -15.802 1.00 96.06 76 THR A N 1
ATOM 518 C CA . THR A 1 76 ? -7.745 3.205 -15.420 1.00 96.06 76 THR A CA 1
ATOM 519 C C . THR A 1 76 ? -7.886 3.140 -13.890 1.00 96.06 76 THR A C 1
ATOM 521 O O . THR A 1 76 ? -6.944 3.473 -13.164 1.00 96.06 76 THR A O 1
ATOM 524 N N . PRO A 1 77 ? -9.030 2.670 -13.356 1.00 97.00 77 PRO A N 1
ATOM 525 C CA . PRO A 1 77 ? -9.211 2.472 -11.916 1.00 97.00 77 PRO A CA 1
ATOM 526 C C . PRO A 1 77 ? -8.058 1.728 -11.228 1.00 97.00 77 PRO A C 1
ATOM 528 O O . PRO A 1 77 ? -7.565 2.164 -10.189 1.00 97.00 77 PRO A O 1
ATOM 531 N N . LEU A 1 78 ? -7.577 0.632 -11.821 1.00 97.06 78 LEU A N 1
ATOM 532 C CA . LEU A 1 78 ? -6.481 -0.153 -11.249 1.00 97.06 78 LEU A CA 1
ATOM 533 C C . LEU A 1 78 ? -5.118 0.531 -11.409 1.00 97.06 78 LEU A C 1
ATOM 535 O O . LEU A 1 78 ? -4.286 0.442 -10.509 1.00 97.06 78 LEU A O 1
ATOM 539 N N . GLN A 1 79 ? -4.897 1.269 -12.500 1.00 96.38 79 GLN A N 1
ATOM 540 C CA . GLN A 1 79 ? -3.694 2.090 -12.650 1.00 96.38 79 GLN A CA 1
ATOM 541 C C . GLN A 1 79 ? -3.634 3.185 -11.582 1.00 96.38 79 GLN A C 1
ATOM 543 O O . GLN A 1 79 ? -2.576 3.387 -10.998 1.00 96.38 79 GLN A O 1
ATOM 548 N N . ARG A 1 80 ? -4.760 3.829 -11.238 1.00 96.88 80 ARG A N 1
ATOM 549 C CA . ARG A 1 80 ? -4.810 4.776 -10.110 1.00 96.88 80 ARG A CA 1
ATOM 550 C C . ARG A 1 80 ? -4.435 4.117 -8.786 1.00 96.88 80 ARG A C 1
ATOM 552 O O . ARG A 1 80 ? -3.654 4.691 -8.038 1.00 96.88 80 ARG A O 1
ATOM 559 N N . VAL A 1 81 ? -4.941 2.910 -8.513 1.00 96.69 81 VAL A N 1
ATOM 560 C CA . VAL A 1 81 ? -4.557 2.132 -7.318 1.00 96.69 81 VAL A CA 1
ATOM 561 C C . VAL A 1 81 ? -3.055 1.829 -7.308 1.00 96.69 81 VAL A C 1
ATOM 563 O O . VAL A 1 81 ? -2.413 1.963 -6.270 1.00 96.69 81 VAL A O 1
ATOM 566 N N . ALA A 1 82 ? -2.475 1.453 -8.452 1.00 96.81 82 ALA A N 1
ATOM 567 C CA . ALA A 1 82 ? -1.036 1.223 -8.564 1.00 96.81 82 ALA A CA 1
ATOM 568 C C . ALA A 1 82 ? -0.226 2.514 -8.370 1.00 96.81 82 ALA A C 1
ATOM 570 O O . ALA A 1 82 ? 0.783 2.491 -7.674 1.00 96.81 82 ALA A O 1
ATOM 571 N N . LEU A 1 83 ? -0.678 3.645 -8.922 1.00 96.25 83 LEU A N 1
ATOM 572 C CA . LEU A 1 83 ? -0.029 4.950 -8.770 1.00 96.25 83 LEU A CA 1
ATOM 573 C C . LEU A 1 83 ? 0.013 5.417 -7.313 1.00 96.25 83 LEU A C 1
ATOM 575 O O . LEU A 1 83 ? 1.048 5.905 -6.860 1.00 96.25 83 LEU A O 1
ATOM 579 N N . THR A 1 84 ? -1.068 5.221 -6.559 1.00 94.50 84 THR A N 1
ATOM 580 C CA . THR A 1 84 ? -1.184 5.663 -5.159 1.00 94.50 84 THR A CA 1
ATOM 581 C C . THR A 1 84 ? -0.701 4.627 -4.136 1.00 94.50 84 THR A C 1
ATOM 583 O O . THR A 1 84 ? -0.753 4.880 -2.933 1.00 94.50 84 THR A O 1
ATOM 586 N N . ALA A 1 85 ? -0.197 3.470 -4.579 1.00 93.31 85 ALA A N 1
ATOM 587 C CA . ALA A 1 85 ? 0.325 2.422 -3.705 1.00 93.31 85 ALA A CA 1
ATOM 588 C C . ALA A 1 85 ? 1.530 2.911 -2.879 1.00 93.31 85 ALA A C 1
ATOM 590 O O . ALA A 1 85 ? 2.609 3.180 -3.403 1.00 93.31 85 ALA A O 1
ATOM 591 N N . ASN A 1 86 ? 1.390 2.979 -1.566 1.00 89.12 86 ASN A N 1
ATOM 592 C CA . ASN A 1 86 ? 2.327 3.634 -0.652 1.00 89.12 86 ASN A CA 1
ATOM 593 C C . ASN A 1 86 ? 3.507 2.734 -0.223 1.00 89.12 86 ASN A C 1
ATOM 595 O O . ASN A 1 86 ? 3.761 2.536 0.962 1.00 89.12 86 ASN A O 1
ATOM 599 N N . GLY A 1 87 ? 4.197 2.128 -1.190 1.00 83.50 87 GLY A N 1
ATOM 600 C CA . GLY A 1 87 ? 5.264 1.149 -0.928 1.00 83.50 87 GLY A CA 1
ATOM 601 C C . GLY A 1 87 ? 4.774 -0.294 -0.749 1.00 83.50 87 GLY A C 1
ATOM 602 O O . GLY A 1 87 ? 5.540 -1.155 -0.336 1.00 83.50 87 GLY A O 1
ATOM 603 N N . ASN A 1 88 ? 3.514 -0.575 -1.094 1.00 88.06 88 ASN A N 1
ATOM 604 C CA . ASN A 1 88 ? 2.893 -1.905 -1.031 1.00 88.06 88 ASN A CA 1
ATOM 605 C C . ASN A 1 88 ? 2.496 -2.460 -2.413 1.00 88.06 88 ASN A C 1
ATOM 607 O O . ASN A 1 88 ? 1.686 -3.384 -2.490 1.00 88.06 88 ASN A O 1
ATOM 611 N N . LEU A 1 89 ? 3.050 -1.927 -3.509 1.00 93.88 89 LEU A N 1
ATOM 612 C CA . LEU A 1 89 ? 2.721 -2.378 -4.868 1.00 93.88 89 LEU A CA 1
ATOM 613 C C . LEU A 1 89 ? 2.965 -3.885 -5.044 1.00 93.88 89 LEU A C 1
ATOM 615 O O . LEU A 1 89 ? 2.106 -4.586 -5.573 1.00 93.88 89 LEU A O 1
ATOM 619 N N . GLN A 1 90 ? 4.087 -4.395 -4.523 1.00 92.50 90 GLN A N 1
ATOM 620 C CA . GLN A 1 90 ? 4.400 -5.826 -4.526 1.00 92.50 90 GLN A CA 1
ATOM 621 C C . GLN A 1 90 ? 3.266 -6.658 -3.908 1.00 92.50 90 GLN A C 1
ATOM 623 O O . GLN A 1 90 ? 2.823 -7.648 -4.489 1.00 92.50 90 GLN A O 1
ATOM 628 N N . ARG A 1 91 ? 2.761 -6.231 -2.747 1.00 90.69 91 ARG A N 1
ATOM 629 C CA . ARG A 1 91 ? 1.669 -6.888 -2.023 1.00 90.69 91 ARG A CA 1
ATOM 630 C C . ARG A 1 91 ? 0.349 -6.815 -2.780 1.00 90.69 91 ARG A C 1
ATOM 632 O O . ARG A 1 91 ? -0.384 -7.803 -2.805 1.00 90.69 91 ARG A O 1
ATOM 639 N N . LEU A 1 92 ? 0.045 -5.668 -3.392 1.00 93.75 92 LEU A N 1
ATOM 640 C CA . LEU A 1 92 ? -1.160 -5.483 -4.203 1.00 93.75 92 LEU A CA 1
ATOM 641 C C . LEU A 1 92 ? -1.163 -6.445 -5.392 1.00 93.75 92 LEU A C 1
ATOM 643 O O . LEU A 1 92 ? -2.129 -7.180 -5.567 1.00 93.75 92 LEU A O 1
ATOM 647 N N . VAL A 1 93 ? -0.069 -6.494 -6.155 1.00 95.50 93 VAL A N 1
ATOM 648 C CA . VAL A 1 93 ? 0.063 -7.374 -7.327 1.00 95.50 93 VAL A CA 1
ATOM 649 C C . VAL A 1 93 ? 0.061 -8.844 -6.910 1.00 95.50 93 VAL A C 1
ATOM 651 O O . VAL A 1 93 ? -0.675 -9.641 -7.488 1.00 95.50 93 VAL A O 1
ATOM 654 N N . SER A 1 94 ? 0.792 -9.191 -5.847 1.00 92.50 94 SER A N 1
ATOM 655 C CA . SER A 1 94 ? 0.791 -10.545 -5.283 1.00 92.50 94 SER A CA 1
ATOM 656 C C . SER A 1 94 ? -0.617 -11.000 -4.886 1.00 92.50 94 SER A C 1
ATOM 658 O O . SER A 1 94 ? -1.063 -12.084 -5.259 1.00 92.50 94 SER A O 1
ATOM 660 N N . SER A 1 95 ? -1.377 -10.131 -4.213 1.00 92.25 95 SER A N 1
ATOM 661 C CA . SER A 1 95 ? -2.764 -10.415 -3.822 1.00 92.25 95 SER A CA 1
ATOM 662 C C . SER A 1 95 ? -3.693 -10.514 -5.031 1.00 92.25 95 SER A C 1
ATOM 664 O O . SER A 1 95 ? -4.557 -11.391 -5.081 1.00 92.25 95 SER A O 1
ATOM 666 N N . TYR A 1 96 ? -3.510 -9.632 -6.016 1.00 95.25 96 TYR A N 1
ATOM 667 C CA . TYR A 1 96 ? -4.307 -9.609 -7.235 1.00 95.25 96 TYR A CA 1
ATOM 668 C C . TYR A 1 96 ? -4.181 -10.929 -7.994 1.00 95.25 96 TYR A C 1
ATOM 670 O O . TYR A 1 96 ? -5.198 -11.554 -8.284 1.00 95.25 96 TYR A O 1
ATOM 678 N N . TYR A 1 97 ? -2.960 -11.408 -8.232 1.00 94.00 97 TYR A N 1
ATOM 679 C CA . TYR A 1 97 ? -2.718 -12.669 -8.941 1.00 94.00 97 TYR A CA 1
ATOM 680 C C . TYR A 1 97 ? -2.796 -13.909 -8.057 1.00 94.00 97 TYR A C 1
ATOM 682 O O . TYR A 1 97 ? -2.903 -15.020 -8.569 1.00 94.00 97 TYR A O 1
ATOM 690 N N . SER A 1 98 ? -2.805 -13.733 -6.735 1.00 91.69 98 SER A N 1
ATOM 691 C CA . SER A 1 98 ? -2.661 -14.840 -5.791 1.00 91.69 98 SER A CA 1
ATOM 692 C C . SER A 1 98 ? -1.357 -15.619 -6.017 1.00 91.69 98 SER A C 1
ATOM 694 O O . SER A 1 98 ? -1.325 -16.844 -5.911 1.00 91.69 98 SER A O 1
ATOM 696 N N . ALA A 1 99 ? -0.291 -14.895 -6.364 1.00 90.31 99 ALA A N 1
ATOM 697 C CA . ALA A 1 99 ? 0.993 -15.438 -6.789 1.00 90.31 99 ALA A CA 1
ATOM 698 C C . ALA A 1 99 ? 2.147 -14.605 -6.213 1.00 90.31 99 ALA A C 1
ATOM 700 O O . ALA A 1 99 ? 1.998 -13.394 -6.044 1.00 90.31 99 ALA A O 1
ATOM 701 N N . PRO A 1 100 ? 3.306 -15.214 -5.912 1.00 90.25 100 PRO A N 1
ATOM 702 C CA . PRO A 1 100 ? 4.445 -14.469 -5.400 1.00 90.25 100 PRO A CA 1
ATOM 703 C C . PRO A 1 100 ? 4.959 -13.468 -6.439 1.00 90.25 100 PRO A C 1
ATOM 705 O O . PRO A 1 100 ? 5.008 -13.747 -7.637 1.00 90.25 100 PRO A O 1
ATOM 708 N N . VAL A 1 101 ? 5.389 -12.307 -5.949 1.00 91.12 101 VAL A N 1
ATOM 709 C CA . VAL A 1 101 ? 6.155 -11.343 -6.740 1.00 91.12 101 VAL A CA 1
ATOM 710 C C . VAL A 1 101 ? 7.625 -11.490 -6.373 1.00 91.12 101 VAL A C 1
ATOM 712 O O . VAL A 1 101 ? 7.993 -11.332 -5.206 1.00 91.12 101 VAL A O 1
ATOM 715 N N . HIS A 1 102 ? 8.453 -11.767 -7.373 1.00 91.19 102 HIS A N 1
ATOM 716 C CA . HIS A 1 102 ? 9.902 -11.847 -7.245 1.00 91.19 102 HIS A CA 1
ATOM 717 C C . HIS A 1 102 ? 10.537 -10.481 -7.500 1.00 91.19 102 HIS A C 1
ATOM 719 O O . HIS A 1 102 ? 10.016 -9.679 -8.276 1.00 91.19 102 HIS A O 1
ATOM 725 N N . VAL A 1 103 ? 11.686 -10.236 -6.865 1.00 92.19 103 VAL A N 1
ATOM 726 C CA . VAL A 1 103 ? 12.405 -8.958 -6.961 1.00 92.19 103 VAL A CA 1
ATOM 727 C C . VAL A 1 103 ? 13.861 -9.189 -7.380 1.00 92.19 103 VAL A C 1
ATOM 729 O O . VAL A 1 103 ? 14.757 -9.132 -6.532 1.00 92.19 103 VAL A O 1
ATOM 732 N N . PRO A 1 104 ? 14.134 -9.507 -8.661 1.00 91.31 104 PRO A N 1
ATOM 733 C CA . PRO A 1 104 ? 15.501 -9.599 -9.154 1.00 91.31 104 PRO A CA 1
ATOM 734 C C . PRO A 1 104 ? 16.229 -8.264 -8.983 1.00 91.31 104 PRO A C 1
ATOM 736 O O . PRO A 1 104 ? 15.743 -7.214 -9.411 1.00 91.31 104 PRO A O 1
ATOM 739 N N . ILE A 1 105 ? 17.402 -8.303 -8.351 1.00 92.81 105 ILE A N 1
ATOM 740 C CA . ILE A 1 105 ? 18.249 -7.124 -8.165 1.00 92.81 105 ILE A CA 1
ATOM 741 C C . ILE A 1 105 ? 19.190 -7.003 -9.361 1.00 92.81 105 ILE A C 1
ATOM 743 O O . ILE A 1 105 ? 19.977 -7.910 -9.615 1.00 92.81 105 ILE A O 1
ATOM 747 N N . HIS A 1 106 ? 19.131 -5.867 -10.059 1.00 94.62 106 HIS A N 1
ATOM 748 C CA . HIS A 1 106 ? 20.091 -5.526 -11.116 1.00 94.62 106 HIS A CA 1
ATOM 749 C C . HIS A 1 106 ? 21.375 -4.981 -10.515 1.00 94.62 106 HIS A C 1
ATOM 751 O O . HIS A 1 106 ? 22.468 -5.459 -10.803 1.00 94.62 106 HIS A O 1
ATOM 757 N N . TYR A 1 107 ? 21.236 -3.990 -9.639 1.00 95.19 107 TYR A N 1
ATOM 758 C CA . TYR A 1 107 ? 22.345 -3.492 -8.847 1.00 95.19 107 TYR A CA 1
ATOM 759 C C . TYR A 1 107 ? 21.857 -2.948 -7.512 1.00 95.19 107 TYR A C 1
ATOM 761 O O . TYR A 1 107 ? 20.733 -2.460 -7.369 1.00 95.19 107 TYR A O 1
ATOM 769 N N . ASN A 1 108 ? 22.757 -2.999 -6.541 1.00 94.06 108 ASN A N 1
ATOM 770 C CA . ASN A 1 108 ? 22.670 -2.280 -5.287 1.00 94.06 108 ASN A CA 1
ATOM 771 C C . ASN A 1 108 ? 24.073 -1.739 -5.005 1.00 94.06 108 ASN A C 1
ATOM 773 O O . ASN A 1 108 ? 24.987 -2.518 -4.740 1.00 94.06 108 ASN A O 1
ATOM 777 N N . ARG A 1 109 ? 24.267 -0.429 -5.171 1.00 95.00 109 ARG A N 1
ATOM 778 C CA . ARG A 1 109 ? 25.584 0.204 -5.079 1.00 95.00 109 ARG A CA 1
ATOM 779 C C . ARG A 1 109 ? 25.582 1.326 -4.057 1.00 95.00 109 ARG A C 1
ATOM 781 O O . ARG A 1 109 ? 24.679 2.161 -4.032 1.00 95.00 109 ARG A O 1
ATOM 788 N N . ARG A 1 110 ? 26.645 1.383 -3.263 1.00 96.81 110 ARG A N 1
ATOM 789 C CA . ARG A 1 110 ? 26.981 2.558 -2.463 1.00 96.81 110 ARG A CA 1
ATOM 790 C C . ARG A 1 110 ? 27.577 3.618 -3.387 1.00 96.81 110 ARG A C 1
ATOM 792 O O . ARG A 1 110 ? 28.550 3.341 -4.083 1.00 96.81 110 ARG A O 1
ATOM 799 N N . VAL A 1 111 ? 26.983 4.808 -3.402 1.00 97.69 111 VAL A N 1
ATOM 800 C CA . VAL A 1 111 ? 27.496 5.966 -4.154 1.00 97.69 111 VAL A CA 1
ATOM 801 C C . VAL A 1 111 ? 28.489 6.739 -3.293 1.00 97.69 111 VAL A C 1
ATOM 803 O O . VAL A 1 111 ? 29.586 7.061 -3.731 1.00 97.69 111 VAL A O 1
ATOM 806 N N . GLU A 1 112 ? 28.110 6.993 -2.044 1.00 97.06 112 GLU A N 1
ATOM 807 C CA . GLU A 1 112 ? 28.920 7.651 -1.019 1.00 97.06 112 GLU A CA 1
ATOM 808 C C . GLU A 1 112 ? 28.437 7.187 0.364 1.00 97.06 112 GLU A C 1
ATOM 810 O O . GLU A 1 112 ? 27.509 6.382 0.477 1.00 97.06 112 GLU A O 1
ATOM 815 N N . ARG A 1 113 ? 29.087 7.621 1.449 1.00 96.44 113 ARG A N 1
ATOM 816 C CA . ARG A 1 113 ? 28.643 7.249 2.801 1.00 96.44 113 ARG A CA 1
ATOM 817 C C . ARG A 1 113 ? 27.215 7.744 3.040 1.00 96.44 113 ARG A C 1
ATOM 819 O O . ARG A 1 113 ? 26.928 8.916 2.833 1.00 96.44 113 ARG A O 1
ATOM 826 N N . GLY A 1 114 ? 26.340 6.833 3.462 1.00 96.56 114 GLY A N 1
ATOM 827 C CA . GLY A 1 114 ? 24.931 7.139 3.691 1.00 96.56 114 GLY A CA 1
ATOM 828 C C . GLY A 1 114 ? 24.109 7.336 2.416 1.00 96.56 114 GLY A C 1
ATOM 829 O O . GLY A 1 114 ? 22.946 7.699 2.529 1.00 96.56 114 GLY A O 1
ATOM 830 N N . ARG A 1 115 ? 24.650 7.086 1.212 1.00 98.19 115 ARG A N 1
ATOM 831 C CA . ARG A 1 115 ? 23.890 7.196 -0.041 1.00 98.19 115 ARG A CA 1
ATOM 832 C C . ARG A 1 115 ? 24.050 5.970 -0.925 1.00 98.19 115 ARG A C 1
ATOM 834 O O . ARG A 1 115 ? 25.157 5.589 -1.311 1.00 98.19 115 ARG A O 1
ATOM 841 N N . TYR A 1 116 ? 22.912 5.422 -1.325 1.00 97.75 116 TYR A N 1
ATOM 842 C CA . TYR A 1 116 ? 22.822 4.189 -2.087 1.00 97.75 116 TYR A CA 1
ATOM 843 C C . TYR A 1 116 ? 21.926 4.364 -3.301 1.00 97.75 116 TYR A C 1
ATOM 845 O O . TYR A 1 116 ? 20.960 5.126 -3.276 1.00 97.75 116 TYR A O 1
ATOM 853 N N . GLU A 1 117 ? 22.224 3.615 -4.351 1.00 97.19 117 GLU A N 1
ATOM 854 C CA . GLU A 1 117 ? 21.375 3.489 -5.524 1.00 97.19 117 GLU A CA 1
ATOM 855 C C . GLU A 1 117 ? 21.067 2.019 -5.771 1.00 97.19 117 GLU A C 1
ATOM 857 O O . GLU A 1 117 ? 21.946 1.156 -5.705 1.00 97.19 117 GLU A O 1
ATOM 862 N N . ARG A 1 118 ? 19.810 1.736 -6.092 1.00 95.81 118 ARG A N 1
ATOM 863 C CA . ARG A 1 118 ? 19.326 0.382 -6.346 1.00 95.81 118 ARG A CA 1
ATOM 864 C C . ARG A 1 118 ? 18.442 0.378 -7.579 1.00 95.81 118 ARG A C 1
ATOM 866 O O . ARG A 1 118 ? 17.626 1.281 -7.749 1.00 95.81 118 ARG A O 1
ATOM 873 N N . GLN A 1 119 ? 18.581 -0.663 -8.388 1.00 96.44 119 GLN A N 1
ATOM 874 C CA . GLN A 1 119 ? 17.633 -0.990 -9.442 1.00 96.44 119 GLN A CA 1
ATOM 875 C C . GLN A 1 119 ? 17.180 -2.437 -9.289 1.00 96.44 119 GLN A C 1
ATOM 877 O O . GLN A 1 119 ? 17.998 -3.344 -9.106 1.00 96.44 119 GLN A O 1
ATOM 882 N N . VAL A 1 120 ? 15.873 -2.646 -9.379 1.00 95.19 120 VAL A N 1
ATOM 883 C CA . VAL A 1 120 ? 15.241 -3.964 -9.340 1.00 95.19 120 VAL A CA 1
ATOM 884 C C . VAL A 1 120 ? 14.157 -4.068 -10.395 1.00 95.19 120 VAL A C 1
ATOM 886 O O . VAL A 1 120 ? 13.592 -3.058 -10.810 1.00 95.19 120 VAL A O 1
ATOM 889 N N . ASP A 1 121 ? 13.843 -5.296 -10.778 1.00 95.50 121 ASP A N 1
ATOM 890 C CA . ASP A 1 121 ? 12.603 -5.596 -11.483 1.00 95.50 121 ASP A CA 1
ATOM 891 C C . ASP A 1 121 ? 11.597 -6.202 -10.498 1.00 95.50 121 ASP A C 1
ATOM 893 O O . ASP A 1 121 ? 11.979 -6.861 -9.532 1.00 95.50 121 ASP A O 1
ATOM 897 N N . LEU A 1 122 ? 10.306 -5.978 -10.734 1.00 95.00 122 LEU A N 1
ATOM 898 C CA . LEU A 1 122 ? 9.221 -6.693 -10.072 1.00 95.00 122 LEU A CA 1
ATOM 899 C C . LEU A 1 122 ? 8.619 -7.675 -11.074 1.00 95.00 122 LEU A C 1
ATOM 901 O O . LEU A 1 122 ? 8.203 -7.283 -12.169 1.00 95.00 122 LEU A O 1
ATOM 905 N N . VAL A 1 123 ? 8.603 -8.953 -10.703 1.00 93.75 123 VAL A N 1
ATOM 906 C CA . VAL A 1 123 ? 8.249 -10.059 -11.597 1.00 93.75 123 VAL A CA 1
ATOM 907 C C . VAL A 1 123 ? 7.109 -10.868 -11.004 1.00 93.75 123 VAL A C 1
ATOM 909 O O . VAL A 1 123 ? 7.192 -11.309 -9.861 1.00 93.75 123 VAL A O 1
ATOM 912 N N . VAL A 1 124 ? 6.065 -11.106 -11.793 1.00 93.81 124 VAL A N 1
ATOM 913 C CA . VAL A 1 124 ? 4.970 -12.027 -11.462 1.00 93.81 124 VAL A CA 1
ATOM 914 C C . VAL A 1 124 ? 4.702 -12.894 -12.682 1.00 93.81 124 VAL A C 1
ATOM 916 O O . VAL A 1 124 ? 4.754 -12.397 -13.803 1.00 93.81 124 VAL A O 1
ATOM 919 N N . HIS A 1 125 ? 4.471 -14.193 -12.484 1.00 92.56 125 HIS A N 1
ATOM 920 C CA . HIS A 1 125 ? 4.199 -15.130 -13.585 1.00 92.56 125 HIS A CA 1
ATOM 921 C C . HIS A 1 125 ? 5.305 -15.110 -14.664 1.00 92.56 125 HIS A C 1
ATOM 923 O O . HIS A 1 125 ? 5.022 -15.051 -15.860 1.00 92.56 125 HIS A O 1
ATOM 929 N N . ASP A 1 126 ? 6.571 -15.083 -14.233 1.00 89.56 126 ASP A N 1
ATOM 930 C CA . ASP A 1 126 ? 7.757 -14.949 -15.096 1.00 89.56 126 ASP A CA 1
ATOM 931 C C . ASP A 1 126 ? 7.769 -13.681 -15.986 1.00 89.56 126 ASP A C 1
ATOM 933 O O . ASP A 1 126 ? 8.578 -13.567 -16.904 1.00 89.56 126 ASP A O 1
ATOM 937 N N . THR A 1 127 ? 6.907 -12.697 -15.703 1.00 91.81 127 THR A N 1
ATOM 938 C CA . THR A 1 127 ? 6.771 -11.454 -16.472 1.00 91.81 127 THR A CA 1
ATOM 939 C C . THR A 1 127 ? 7.204 -10.251 -15.640 1.00 91.81 127 THR A C 1
ATOM 941 O O . THR A 1 127 ? 6.676 -10.003 -14.553 1.00 91.81 127 THR A O 1
ATOM 944 N N . VAL A 1 128 ? 8.161 -9.471 -16.155 1.00 93.69 128 VAL A N 1
ATOM 945 C CA . VAL A 1 128 ? 8.572 -8.195 -15.547 1.00 93.69 128 VAL A CA 1
ATOM 946 C C . VAL A 1 128 ? 7.453 -7.181 -15.740 1.00 93.69 128 VAL A C 1
ATOM 948 O O . VAL A 1 128 ? 7.202 -6.736 -16.860 1.00 93.69 128 VAL A O 1
ATOM 951 N N . PHE A 1 129 ? 6.796 -6.787 -14.653 1.00 95.25 129 PHE A N 1
ATOM 952 C CA . PHE A 1 129 ? 5.689 -5.835 -14.706 1.00 95.25 129 PHE A CA 1
ATOM 953 C C . PHE A 1 129 ? 6.084 -4.415 -14.315 1.00 95.25 129 PHE A C 1
ATOM 955 O O . PHE A 1 129 ? 5.433 -3.459 -14.742 1.00 95.25 129 PHE A O 1
ATOM 962 N N . ALA A 1 130 ? 7.152 -4.269 -13.532 1.00 96.31 130 ALA A N 1
ATOM 963 C CA . ALA A 1 130 ? 7.705 -2.975 -13.177 1.00 96.31 130 ALA A CA 1
ATOM 964 C C . ALA A 1 130 ? 9.228 -3.027 -13.085 1.00 96.31 130 ALA A C 1
ATOM 966 O O . ALA A 1 130 ? 9.806 -4.051 -12.721 1.00 96.31 130 ALA A O 1
ATOM 967 N N . ARG A 1 131 ? 9.860 -1.899 -13.395 1.00 96.62 131 ARG A N 1
ATOM 968 C CA . ARG A 1 131 ? 11.278 -1.643 -13.161 1.00 96.62 131 ARG A CA 1
ATOM 969 C C . ARG A 1 131 ? 11.400 -0.459 -12.223 1.00 96.62 131 ARG A C 1
ATOM 971 O O . ARG A 1 131 ? 10.877 0.614 -12.520 1.00 96.62 131 ARG A O 1
ATOM 978 N N . CYS A 1 132 ? 12.079 -0.661 -11.104 1.00 97.19 132 CYS A N 1
ATOM 979 C CA . CYS A 1 132 ? 12.149 0.315 -10.030 1.00 97.19 132 CYS A CA 1
ATOM 980 C C . CYS A 1 132 ? 13.596 0.755 -9.832 1.00 97.19 132 CYS A C 1
ATOM 982 O O . CYS A 1 132 ? 14.475 -0.079 -9.605 1.00 97.19 132 CYS A O 1
ATOM 984 N N . THR A 1 133 ? 13.824 2.063 -9.864 1.00 97.25 133 THR A N 1
ATOM 985 C CA . THR A 1 133 ? 15.109 2.685 -9.546 1.00 97.25 133 THR A CA 1
ATOM 986 C C . THR A 1 133 ? 14.925 3.564 -8.323 1.00 97.25 133 THR A C 1
ATOM 988 O O . THR A 1 133 ? 14.001 4.371 -8.267 1.00 97.25 133 THR A O 1
ATOM 991 N N . SER A 1 134 ? 15.800 3.425 -7.334 1.00 97.19 134 SER A N 1
ATOM 992 C CA . SER A 1 134 ? 15.708 4.182 -6.088 1.00 97.19 134 SER A CA 1
ATOM 993 C C . SER A 1 134 ? 17.048 4.766 -5.676 1.00 97.19 134 SER A C 1
ATOM 995 O O . SER A 1 134 ? 18.065 4.071 -5.736 1.00 97.19 134 SER A O 1
ATOM 997 N N . THR A 1 135 ? 17.024 6.002 -5.183 1.00 97.94 135 THR A N 1
ATOM 998 C CA . THR A 1 135 ? 18.123 6.608 -4.423 1.00 97.94 135 THR A CA 1
ATOM 999 C C . THR A 1 135 ? 17.737 6.640 -2.953 1.00 97.94 135 THR A C 1
ATOM 1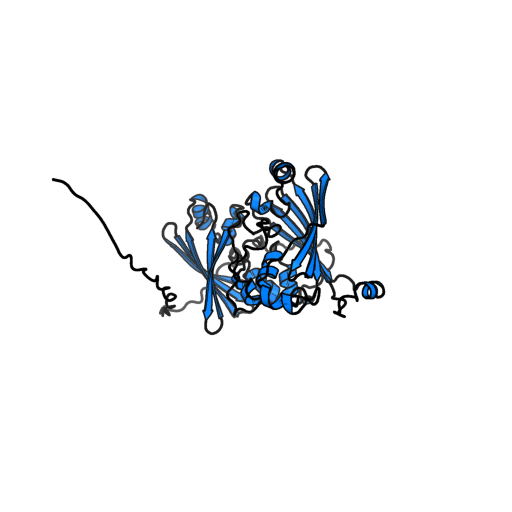001 O O . THR A 1 135 ? 16.664 7.134 -2.617 1.00 97.94 135 THR A O 1
ATOM 1004 N N . VAL A 1 136 ? 18.605 6.136 -2.078 1.00 97.62 136 VAL A N 1
ATOM 1005 C CA . VAL A 1 136 ? 18.370 6.100 -0.631 1.00 97.62 136 VAL A CA 1
ATOM 1006 C C . VAL A 1 136 ? 19.436 6.895 0.099 1.00 97.62 136 VAL A C 1
ATOM 1008 O O . VAL A 1 136 ? 20.623 6.750 -0.189 1.00 97.62 136 VAL A O 1
ATOM 1011 N N . ARG A 1 137 ? 18.999 7.734 1.037 1.00 98.31 137 ARG A N 1
ATOM 1012 C CA . ARG A 1 137 ? 19.827 8.555 1.918 1.00 98.31 137 ARG A CA 1
ATOM 1013 C C . ARG A 1 137 ? 19.586 8.145 3.365 1.00 98.31 137 ARG A C 1
ATOM 1015 O O . ARG A 1 137 ? 18.443 8.066 3.808 1.00 98.31 137 ARG A O 1
ATOM 1022 N N . LEU A 1 138 ? 20.668 7.891 4.090 1.00 97.94 138 LEU A N 1
ATOM 1023 C CA . LEU A 1 138 ? 20.668 7.457 5.481 1.00 97.94 138 LEU A CA 1
ATOM 1024 C C . LEU A 1 138 ? 21.421 8.476 6.326 1.00 97.94 138 LEU A C 1
ATOM 1026 O O . LEU A 1 138 ? 22.606 8.719 6.107 1.00 97.94 138 LEU A O 1
ATOM 1030 N N . ALA A 1 139 ? 20.733 9.043 7.311 1.00 97.50 139 ALA A N 1
ATOM 1031 C CA . ALA A 1 139 ? 21.317 9.971 8.273 1.00 97.50 139 ALA A CA 1
ATOM 1032 C C . ALA A 1 139 ? 21.878 9.263 9.518 1.00 97.50 139 ALA A C 1
ATOM 1034 O O . ALA A 1 139 ? 22.657 9.856 10.261 1.00 97.50 139 ALA A O 1
ATOM 1035 N N . ARG A 1 140 ? 21.478 8.009 9.768 1.00 97.38 140 ARG A N 1
ATOM 1036 C CA . ARG A 1 140 ? 21.880 7.249 10.958 1.00 97.38 140 ARG A CA 1
ATOM 1037 C C . ARG A 1 140 ? 22.923 6.185 10.634 1.00 97.38 140 ARG A C 1
ATOM 1039 O O . ARG A 1 140 ? 22.803 5.464 9.646 1.00 97.38 140 ARG A O 1
ATOM 1046 N N . GLU A 1 141 ? 23.909 6.059 11.516 1.00 97.38 141 GLU A N 1
ATOM 1047 C CA . GLU A 1 141 ? 24.995 5.074 11.406 1.00 97.38 141 GLU A CA 1
ATOM 1048 C C . GLU A 1 141 ? 24.515 3.632 11.572 1.00 97.38 141 GLU A C 1
ATOM 1050 O O . GLU A 1 141 ? 25.019 2.742 10.898 1.00 97.38 141 GLU A O 1
ATOM 1055 N N . ASP A 1 142 ? 23.514 3.385 12.417 1.00 97.31 142 ASP A N 1
ATOM 1056 C CA . ASP A 1 142 ? 22.948 2.045 12.584 1.00 97.31 142 ASP A CA 1
ATOM 1057 C C . ASP A 1 142 ? 22.248 1.551 11.309 1.00 97.31 142 ASP A C 1
ATOM 1059 O O . ASP A 1 142 ? 22.433 0.401 10.924 1.00 97.31 142 ASP A O 1
ATOM 1063 N N . CYS A 1 143 ? 21.535 2.422 10.588 1.00 96.69 143 CYS A N 1
ATOM 1064 C CA . CYS A 1 143 ? 20.972 2.088 9.280 1.00 96.69 143 CYS A CA 1
ATOM 1065 C C . CYS A 1 143 ? 22.056 1.785 8.239 1.00 96.69 143 CYS A C 1
ATOM 1067 O O . CYS A 1 143 ? 21.885 0.876 7.429 1.00 96.69 143 CYS A O 1
ATOM 1069 N N . MET A 1 144 ? 23.164 2.535 8.247 1.00 97.12 144 MET A N 1
ATOM 1070 C CA . MET A 1 144 ? 24.297 2.271 7.353 1.00 97.12 144 MET A CA 1
ATOM 1071 C C . MET A 1 144 ? 24.935 0.915 7.669 1.00 97.12 144 MET A C 1
ATOM 1073 O O . MET A 1 144 ? 25.135 0.107 6.764 1.00 97.12 144 MET A O 1
ATOM 1077 N N . ARG A 1 145 ? 25.171 0.634 8.954 1.00 96.81 145 ARG A N 1
ATOM 1078 C CA . ARG A 1 145 ? 25.723 -0.634 9.432 1.00 96.81 145 ARG A CA 1
ATOM 1079 C C . ARG A 1 145 ? 24.845 -1.831 9.071 1.00 96.81 145 ARG A C 1
ATOM 1081 O O . ARG A 1 145 ? 25.363 -2.839 8.604 1.00 96.81 145 ARG A O 1
ATOM 1088 N N . ALA A 1 146 ? 23.526 -1.704 9.211 1.00 95.88 146 ALA A N 1
ATOM 1089 C CA . ALA A 1 146 ? 22.591 -2.768 8.851 1.00 95.88 146 ALA A CA 1
ATOM 1090 C C . ALA A 1 146 ? 22.740 -3.200 7.377 1.00 95.88 146 ALA A C 1
ATOM 1092 O O . ALA A 1 146 ? 22.647 -4.382 7.059 1.00 95.88 146 ALA A O 1
ATOM 1093 N N . ILE A 1 147 ? 23.020 -2.265 6.464 1.00 93.75 147 ILE A N 1
ATOM 1094 C CA . ILE A 1 147 ? 23.276 -2.600 5.056 1.00 93.75 147 ILE A CA 1
ATOM 1095 C C . ILE A 1 147 ? 24.673 -3.193 4.878 1.00 93.75 147 ILE A C 1
ATOM 1097 O O . ILE A 1 147 ? 24.825 -4.228 4.234 1.00 93.75 147 ILE A O 1
ATOM 1101 N N . GLU A 1 148 ? 25.690 -2.495 5.387 1.00 94.06 148 GLU A N 1
ATOM 1102 C CA . GLU A 1 148 ? 27.095 -2.773 5.069 1.00 94.06 148 GLU A CA 1
ATOM 1103 C C . GLU A 1 148 ? 27.625 -4.025 5.780 1.00 94.06 148 GLU A C 1
ATOM 1105 O O . GLU A 1 148 ? 28.414 -4.768 5.200 1.00 94.06 148 GLU A O 1
ATOM 1110 N N . GLU A 1 149 ? 27.179 -4.273 7.012 1.00 95.56 149 GLU A N 1
ATOM 1111 C CA . GLU A 1 149 ? 27.684 -5.345 7.874 1.00 95.56 149 GLU A CA 1
ATOM 1112 C C . GLU A 1 149 ? 26.667 -6.479 8.049 1.00 95.56 149 GLU A C 1
ATOM 1114 O O . GLU A 1 149 ? 27.044 -7.649 8.019 1.00 95.56 149 GLU A O 1
ATOM 1119 N N . GLU A 1 150 ? 25.378 -6.159 8.198 1.00 93.56 150 GLU A N 1
ATOM 1120 C CA . GLU A 1 150 ? 24.332 -7.161 8.475 1.00 93.56 150 GLU A CA 1
ATOM 1121 C C . GLU A 1 150 ? 23.655 -7.694 7.198 1.00 93.56 150 GLU A C 1
ATOM 1123 O O . GLU A 1 150 ? 22.879 -8.649 7.250 1.00 93.56 150 GLU A O 1
ATOM 1128 N N . GLY A 1 151 ? 23.946 -7.099 6.035 1.00 90.44 151 GLY A N 1
ATOM 1129 C CA . GLY A 1 151 ? 23.388 -7.518 4.748 1.00 90.44 151 GLY A CA 1
ATOM 1130 C C . GLY A 1 151 ? 21.889 -7.238 4.594 1.00 90.44 151 GLY A C 1
ATOM 1131 O O . GLY A 1 151 ? 21.228 -7.848 3.748 1.00 90.44 151 GLY A O 1
ATOM 1132 N N . ILE A 1 152 ? 21.328 -6.324 5.391 1.00 91.19 152 ILE A N 1
ATOM 1133 C CA . ILE A 1 152 ? 19.924 -5.928 5.291 1.00 91.19 152 ILE A CA 1
ATOM 1134 C C . ILE A 1 152 ? 19.692 -5.200 3.964 1.00 91.19 152 ILE A C 1
ATOM 1136 O O . ILE A 1 152 ? 20.331 -4.198 3.639 1.00 91.19 152 ILE A O 1
ATOM 1140 N N . SER A 1 153 ? 18.731 -5.696 3.183 1.00 88.75 153 SER A N 1
ATOM 1141 C CA . SER A 1 153 ? 18.313 -5.046 1.939 1.00 88.75 153 SER A CA 1
ATOM 1142 C C . SER A 1 153 ? 17.758 -3.649 2.218 1.00 88.75 153 SER A C 1
ATOM 1144 O O . SER A 1 153 ? 16.959 -3.454 3.132 1.00 88.75 153 SER A O 1
ATOM 1146 N N . ILE A 1 154 ? 18.093 -2.688 1.355 1.00 88.19 154 ILE A N 1
ATOM 1147 C CA . ILE A 1 154 ? 17.586 -1.308 1.416 1.00 88.19 154 ILE A CA 1
ATOM 1148 C C . ILE A 1 154 ? 16.053 -1.265 1.509 1.00 88.19 154 ILE A C 1
ATOM 1150 O O . ILE A 1 154 ? 15.489 -0.470 2.256 1.00 88.19 154 ILE A O 1
ATOM 1154 N N . GLY A 1 155 ? 15.369 -2.157 0.784 1.00 83.12 155 GLY A N 1
ATOM 1155 C CA . GLY A 1 155 ? 13.906 -2.247 0.794 1.00 83.12 155 GLY A CA 1
ATOM 1156 C C . GLY A 1 155 ? 13.306 -2.795 2.094 1.00 83.12 155 GLY A C 1
ATOM 1157 O O . GLY A 1 155 ? 12.091 -2.894 2.188 1.00 83.12 155 GLY A O 1
ATOM 1158 N N . GLN A 1 156 ? 14.126 -3.188 3.070 1.00 89.12 156 GLN A N 1
ATOM 1159 C CA . GLN A 1 156 ? 13.700 -3.770 4.346 1.00 89.12 156 GLN A CA 1
ATOM 1160 C C . GLN A 1 156 ? 14.023 -2.875 5.549 1.00 89.12 156 GLN A C 1
ATOM 1162 O O . GLN A 1 156 ? 13.633 -3.206 6.664 1.00 89.12 156 GLN A O 1
ATOM 1167 N N . LEU A 1 157 ? 14.692 -1.731 5.353 1.00 92.94 157 LEU A N 1
ATOM 1168 C CA . LEU A 1 157 ? 15.154 -0.886 6.462 1.00 92.94 157 LEU A CA 1
ATOM 1169 C C . LEU A 1 157 ? 14.010 -0.366 7.335 1.00 92.94 157 LEU A C 1
ATOM 1171 O O . LEU A 1 157 ? 14.093 -0.473 8.554 1.00 92.94 157 LEU A O 1
ATOM 1175 N N . PHE A 1 158 ? 12.930 0.146 6.736 1.00 93.06 158 PHE A N 1
ATOM 1176 C CA . PHE A 1 158 ? 11.780 0.640 7.504 1.00 93.06 158 PHE A CA 1
ATOM 1177 C C . PHE A 1 158 ? 11.207 -0.445 8.419 1.00 93.06 158 PHE A C 1
ATOM 1179 O O . PHE A 1 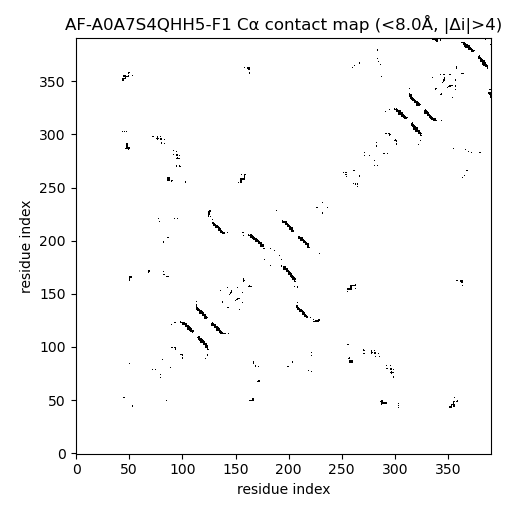158 ? 10.974 -0.186 9.595 1.00 93.06 158 PHE A O 1
ATOM 1186 N N . ARG A 1 159 ? 11.072 -1.684 7.921 1.00 88.88 159 ARG A N 1
ATOM 1187 C CA . ARG A 1 159 ? 10.626 -2.804 8.755 1.00 88.88 159 ARG A CA 1
ATOM 1188 C C . ARG A 1 159 ? 11.652 -3.201 9.801 1.00 88.88 159 ARG A C 1
ATOM 1190 O O . ARG A 1 159 ? 11.274 -3.432 10.942 1.00 88.88 159 ARG A O 1
ATOM 1197 N N . HIS A 1 160 ? 12.919 -3.311 9.413 1.00 91.94 160 HIS A N 1
ATOM 1198 C CA . HIS A 1 160 ? 13.996 -3.731 10.303 1.00 91.94 160 HIS A CA 1
ATOM 1199 C C . HIS A 1 160 ? 14.103 -2.815 11.532 1.00 91.94 160 HIS A C 1
ATOM 1201 O O . HIS A 1 160 ? 14.278 -3.306 12.641 1.00 91.94 160 HIS A O 1
ATOM 1207 N N . PHE A 1 161 ? 13.917 -1.505 11.348 1.00 92.00 161 PHE A N 1
ATOM 1208 C CA . PHE A 1 161 ? 13.903 -0.522 12.437 1.00 92.00 161 PHE A CA 1
ATOM 1209 C C . PHE A 1 161 ? 12.504 -0.235 13.012 1.00 92.00 161 PHE A C 1
ATOM 1211 O O . PHE A 1 161 ? 12.377 0.655 13.847 1.00 92.00 161 PHE A O 1
ATOM 1218 N N . ASP A 1 162 ? 11.477 -0.962 12.562 1.00 90.19 162 ASP A N 1
ATOM 1219 C CA . ASP A 1 162 ? 10.061 -0.795 12.922 1.00 90.19 162 ASP A CA 1
ATOM 1220 C C . ASP A 1 162 ? 9.543 0.651 12.828 1.00 90.19 162 ASP A C 1
ATOM 1222 O O . ASP A 1 162 ? 8.756 1.112 13.652 1.00 90.19 162 ASP A O 1
ATOM 1226 N N . VAL A 1 163 ? 9.993 1.377 11.803 1.00 90.50 163 VAL A N 1
ATOM 1227 C CA . VAL A 1 163 ? 9.616 2.771 11.567 1.00 90.50 163 VAL A CA 1
ATOM 1228 C C . VAL A 1 163 ? 8.562 2.845 10.471 1.00 90.50 163 VAL A C 1
ATOM 1230 O O . VAL A 1 163 ? 8.771 2.348 9.365 1.00 90.50 163 VAL A O 1
ATOM 1233 N N . LEU A 1 164 ? 7.455 3.530 10.756 1.00 89.38 164 LEU A N 1
ATOM 1234 C CA . LEU A 1 164 ? 6.398 3.816 9.786 1.00 89.38 164 LEU A CA 1
ATOM 1235 C C . LEU A 1 164 ? 6.824 4.935 8.804 1.00 89.38 164 LEU A C 1
ATOM 1237 O O . LEU A 1 164 ? 6.977 6.076 9.249 1.00 89.38 164 LEU A O 1
ATOM 1241 N N . PRO A 1 165 ? 7.021 4.664 7.495 1.00 92.31 165 PRO A N 1
ATOM 1242 C CA . PRO A 1 165 ? 7.387 5.701 6.533 1.00 92.31 165 PRO A CA 1
ATOM 1243 C C . PRO A 1 165 ? 6.209 6.609 6.163 1.00 92.31 165 PRO A C 1
ATOM 1245 O O . PRO A 1 165 ? 5.093 6.144 5.931 1.00 92.31 165 PRO A O 1
ATOM 1248 N N . GLU A 1 166 ? 6.491 7.899 6.001 1.00 90.81 166 GLU A N 1
ATOM 1249 C CA . GLU A 1 166 ? 5.657 8.829 5.238 1.00 90.81 166 GLU A CA 1
ATOM 1250 C C . GLU A 1 166 ? 5.774 8.561 3.740 1.00 90.81 166 GLU A C 1
ATOM 1252 O O . GLU A 1 166 ? 6.816 8.116 3.265 1.00 90.81 166 GLU A O 1
ATOM 1257 N N . PHE A 1 167 ? 4.694 8.826 3.003 1.00 92.25 167 PHE A N 1
ATOM 1258 C CA . PHE A 1 167 ? 4.610 8.648 1.556 1.00 92.25 167 PHE A CA 1
ATOM 1259 C C . PHE A 1 167 ? 4.154 9.941 0.880 1.00 92.25 167 PHE A C 1
ATOM 1261 O O . PHE A 1 167 ? 3.140 10.525 1.261 1.00 92.25 167 PHE A O 1
ATOM 1268 N N . GLU A 1 168 ? 4.857 10.335 -0.182 1.00 92.62 168 GLU A N 1
ATOM 1269 C CA . GLU A 1 168 ? 4.453 11.429 -1.068 1.00 92.62 168 GLU A CA 1
ATOM 1270 C C . GLU A 1 168 ? 4.604 11.008 -2.526 1.00 92.62 168 GLU A C 1
ATOM 1272 O O . GLU A 1 168 ? 5.718 10.799 -3.010 1.00 92.62 168 GLU A O 1
ATOM 1277 N N . LEU A 1 169 ? 3.481 10.927 -3.243 1.00 93.69 169 LEU A N 1
ATOM 1278 C CA . LEU A 1 169 ? 3.484 10.815 -4.698 1.00 93.69 169 LEU A CA 1
ATOM 1279 C C . LEU A 1 169 ? 3.875 12.173 -5.291 1.00 93.69 169 LEU A C 1
ATOM 1281 O O . LEU A 1 169 ? 3.128 13.141 -5.160 1.00 93.69 169 LEU A O 1
ATOM 1285 N N . ARG A 1 170 ? 5.047 12.244 -5.926 1.00 94.62 170 ARG A N 1
ATOM 1286 C CA . ARG A 1 170 ? 5.614 13.497 -6.444 1.00 94.62 170 ARG A CA 1
ATOM 1287 C C . ARG A 1 170 ? 5.221 13.750 -7.887 1.00 94.62 170 ARG A C 1
ATOM 1289 O O . ARG A 1 170 ? 4.803 14.850 -8.217 1.00 94.62 170 ARG A O 1
ATOM 1296 N N . GLU A 1 171 ? 5.378 12.739 -8.734 1.00 95.69 171 GLU A N 1
ATOM 1297 C CA . GLU A 1 171 ? 5.141 12.840 -10.173 1.00 95.69 171 GLU A CA 1
ATOM 1298 C C . GLU A 1 171 ? 4.601 11.517 -10.717 1.00 95.69 171 GLU A C 1
ATOM 1300 O O . GLU A 1 171 ? 4.876 10.446 -10.173 1.00 95.69 171 GLU A O 1
ATOM 1305 N N . TYR A 1 172 ? 3.834 11.578 -11.800 1.00 96.56 172 TYR A N 1
ATOM 1306 C CA . TYR A 1 172 ? 3.374 10.403 -12.532 1.00 96.56 172 TYR A CA 1
ATOM 1307 C C . TYR A 1 172 ? 2.990 10.776 -13.960 1.00 96.56 172 TYR A C 1
ATOM 1309 O O . TYR A 1 172 ? 2.707 11.934 -14.273 1.00 96.56 172 TYR A O 1
ATOM 1317 N N . GLY A 1 173 ? 2.951 9.780 -14.838 1.00 95.75 173 GLY A N 1
ATOM 1318 C CA . GLY A 1 173 ? 2.601 10.005 -16.230 1.00 95.75 173 GLY A CA 1
ATOM 1319 C C . GLY A 1 173 ? 2.591 8.737 -17.062 1.00 95.75 173 GLY A C 1
ATOM 1320 O O . GLY A 1 173 ? 2.746 7.627 -16.559 1.00 95.75 173 GLY A O 1
ATOM 1321 N N . PHE A 1 174 ? 2.423 8.921 -18.366 1.00 93.81 174 PHE A N 1
ATOM 1322 C CA . PHE A 1 174 ? 2.663 7.879 -19.356 1.00 93.81 174 PHE A CA 1
ATOM 1323 C C . PHE A 1 174 ? 4.048 8.079 -19.960 1.00 93.81 174 PHE A C 1
ATOM 1325 O O . PHE A 1 174 ? 4.462 9.213 -20.208 1.00 93.81 174 PHE A O 1
ATOM 1332 N N . LEU A 1 175 ? 4.761 6.985 -20.213 1.00 91.19 175 LEU A N 1
ATOM 1333 C CA . LEU A 1 175 ? 5.941 7.038 -21.060 1.00 91.19 175 LEU A CA 1
ATOM 1334 C C . LEU A 1 175 ? 5.507 7.250 -22.517 1.00 91.19 175 LEU A C 1
ATOM 1336 O O . LEU A 1 175 ? 4.451 6.745 -22.929 1.00 91.19 175 LEU A O 1
ATOM 1340 N N . PRO A 1 176 ? 6.297 7.994 -23.312 1.00 87.62 176 PRO A N 1
ATOM 1341 C CA . PRO A 1 176 ? 6.070 8.056 -24.745 1.00 87.62 176 PRO A CA 1
ATOM 1342 C C . PRO A 1 176 ? 6.144 6.639 -25.332 1.00 87.62 176 PRO A C 1
ATOM 1344 O O . PRO A 1 176 ? 6.903 5.805 -24.826 1.00 87.62 176 PRO A O 1
ATOM 1347 N N . PRO A 1 177 ? 5.366 6.338 -26.385 1.00 82.62 177 PRO A N 1
ATOM 1348 C CA . PRO A 1 177 ? 5.523 5.071 -27.078 1.00 82.62 177 PRO A CA 1
ATOM 1349 C C . PRO A 1 177 ? 6.977 4.948 -27.567 1.00 82.62 177 PRO A C 1
ATOM 1351 O O . PRO A 1 177 ? 7.537 5.943 -28.043 1.00 82.62 177 PRO A O 1
ATOM 1354 N N . PRO A 1 178 ? 7.608 3.768 -27.447 1.00 79.50 178 PRO A N 1
ATOM 1355 C CA . PRO A 1 178 ? 8.941 3.558 -27.985 1.00 79.50 178 PRO A CA 1
ATOM 1356 C C . PRO A 1 178 ? 8.958 3.858 -29.494 1.00 79.50 178 PRO A C 1
ATOM 1358 O O . PRO A 1 178 ? 7.938 3.680 -30.171 1.00 79.50 178 PRO A O 1
ATOM 1361 N N . PRO A 1 179 ? 10.104 4.300 -30.044 1.00 82.19 179 PRO A N 1
ATOM 1362 C CA . PRO A 1 179 ? 10.250 4.507 -31.479 1.00 82.19 179 PRO A CA 1
ATOM 1363 C C . PRO A 1 179 ? 9.850 3.242 -32.247 1.00 82.19 179 PRO A C 1
ATOM 1365 O O . PRO A 1 179 ? 10.148 2.129 -31.808 1.00 82.19 179 PRO A O 1
ATOM 1368 N N . ALA A 1 180 ? 9.220 3.400 -33.415 1.00 78.00 180 ALA A N 1
ATOM 1369 C CA . ALA A 1 180 ? 8.728 2.278 -34.225 1.00 78.00 180 ALA A CA 1
ATOM 1370 C C . ALA A 1 180 ? 9.814 1.232 -34.562 1.00 78.00 180 ALA A C 1
ATOM 1372 O O . ALA A 1 180 ? 9.502 0.067 -34.804 1.00 78.00 180 ALA A O 1
ATOM 1373 N N . GLU A 1 181 ? 11.085 1.638 -34.560 1.00 72.06 181 GLU A N 1
ATOM 1374 C CA . GLU A 1 181 ? 12.241 0.769 -34.786 1.00 72.06 181 GLU A CA 1
ATOM 1375 C C . GLU A 1 181 ? 12.536 -0.150 -33.588 1.00 72.06 181 GLU A C 1
ATOM 1377 O O . GLU A 1 181 ? 12.816 -1.330 -33.787 1.00 72.06 181 GLU A O 1
ATOM 1382 N N . ALA A 1 182 ? 12.387 0.341 -32.352 1.00 67.94 182 ALA A N 1
ATOM 1383 C CA . ALA A 1 182 ? 12.585 -0.450 -31.133 1.00 67.94 182 ALA A CA 1
ATOM 1384 C C . ALA A 1 182 ? 11.452 -1.465 -30.904 1.00 67.94 182 ALA A C 1
ATOM 1386 O O . ALA A 1 182 ? 11.684 -2.543 -30.361 1.00 67.94 182 ALA A O 1
ATOM 1387 N N . ALA A 1 183 ? 10.244 -1.167 -31.396 1.00 63.28 183 ALA A N 1
ATOM 1388 C CA . ALA A 1 183 ? 9.096 -2.072 -31.320 1.00 63.28 183 ALA A CA 1
ATOM 1389 C C . ALA A 1 183 ? 9.300 -3.393 -32.094 1.00 63.28 183 ALA A C 1
ATOM 1391 O O . ALA A 1 183 ? 8.588 -4.363 -31.847 1.00 63.28 183 ALA A O 1
ATOM 1392 N N . ARG A 1 184 ? 10.261 -3.455 -33.031 1.00 59.78 184 ARG A N 1
ATOM 1393 C CA . ARG A 1 184 ? 10.540 -4.663 -33.829 1.00 59.78 184 ARG A CA 1
ATOM 1394 C C . ARG A 1 184 ? 11.495 -5.637 -33.144 1.00 59.78 184 ARG A C 1
ATOM 1396 O O . ARG A 1 184 ? 11.428 -6.828 -33.424 1.00 59.78 184 ARG A O 1
ATOM 1403 N N . THR A 1 185 ? 12.367 -5.161 -32.258 1.00 55.97 185 THR A N 1
ATOM 1404 C CA . THR A 1 185 ? 13.385 -6.001 -31.603 1.00 55.97 185 THR A CA 1
ATOM 1405 C C . THR A 1 185 ? 12.814 -6.787 -30.423 1.00 55.97 185 THR A C 1
ATOM 1407 O O . THR A 1 185 ? 13.310 -7.864 -30.107 1.00 55.97 185 THR A O 1
ATOM 1410 N N . GLU A 1 186 ? 11.730 -6.296 -29.817 1.00 53.59 186 GLU A N 1
ATOM 1411 C CA . GLU A 1 186 ? 10.979 -7.002 -28.766 1.00 53.59 186 GLU A CA 1
ATOM 1412 C C . GLU A 1 186 ? 9.871 -7.916 -29.331 1.00 53.59 186 GLU A C 1
ATOM 1414 O O . GLU A 1 186 ? 9.240 -8.665 -28.591 1.00 53.59 186 GLU A O 1
ATOM 1419 N N . ALA A 1 187 ? 9.679 -7.939 -30.657 1.00 46.56 187 ALA A N 1
ATOM 1420 C CA . ALA A 1 187 ? 8.627 -8.696 -31.350 1.00 46.56 187 ALA A CA 1
ATOM 1421 C C . ALA A 1 187 ? 8.831 -10.229 -31.382 1.00 46.56 187 ALA A C 1
ATOM 1423 O O . ALA A 1 187 ? 8.133 -10.935 -32.111 1.00 46.56 187 ALA A O 1
ATOM 1424 N N . GLY A 1 188 ? 9.782 -10.758 -30.604 1.00 51.50 188 GLY A N 1
ATOM 1425 C CA . GLY A 1 188 ? 9.883 -12.193 -30.329 1.00 51.50 188 GLY A CA 1
ATOM 1426 C C . GLY A 1 188 ? 8.818 -12.693 -29.347 1.00 51.50 188 GLY A C 1
ATOM 1427 O O . GLY A 1 188 ? 8.571 -13.896 -29.295 1.00 51.50 188 GLY A O 1
ATOM 1428 N N . ASP A 1 189 ? 8.174 -11.783 -28.612 1.00 51.53 189 ASP A N 1
ATOM 1429 C CA . ASP A 1 189 ? 7.036 -12.081 -27.748 1.00 51.53 189 ASP A CA 1
ATOM 1430 C C . ASP A 1 189 ? 5.753 -11.603 -28.442 1.00 51.53 189 ASP A C 1
ATOM 1432 O O . ASP A 1 189 ? 5.592 -10.426 -28.763 1.00 51.53 189 ASP A O 1
ATOM 1436 N N . ALA A 1 190 ? 4.851 -12.534 -28.754 1.00 43.91 190 ALA A N 1
ATOM 1437 C CA . ALA A 1 190 ? 3.733 -12.366 -29.690 1.00 43.91 190 ALA A CA 1
ATOM 1438 C C . ALA A 1 190 ? 2.582 -11.461 -29.192 1.00 43.91 190 ALA A C 1
ATOM 1440 O O . ALA A 1 190 ? 1.445 -11.595 -29.645 1.00 43.91 190 ALA A O 1
ATOM 1441 N N . PHE A 1 191 ? 2.855 -10.518 -28.292 1.00 46.41 191 PHE A N 1
ATOM 1442 C CA . PHE A 1 191 ? 1.909 -9.490 -27.878 1.00 46.41 191 PHE A CA 1
ATOM 1443 C C . PHE A 1 191 ? 2.223 -8.169 -28.579 1.00 46.41 191 PHE A C 1
ATOM 1445 O O . PHE A 1 191 ? 2.907 -7.289 -28.068 1.00 46.41 191 PHE A O 1
ATOM 1452 N N . SER A 1 192 ? 1.638 -8.027 -29.769 1.00 43.44 192 SER A N 1
ATOM 1453 C CA . SER A 1 192 ? 1.498 -6.788 -30.542 1.00 43.44 192 SER A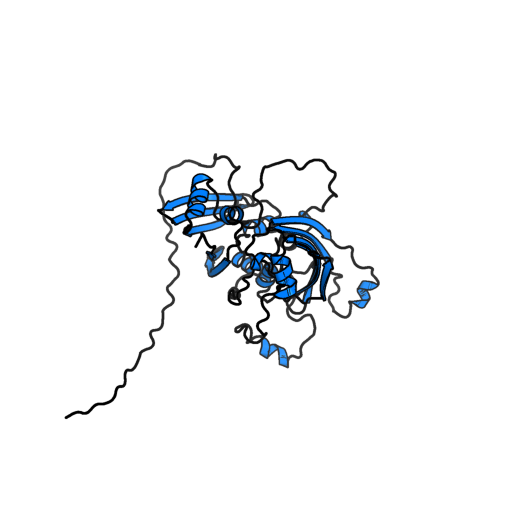 CA 1
ATOM 1454 C C . SER A 1 192 ? 0.564 -5.780 -29.844 1.00 43.44 192 SER A C 1
ATOM 1456 O O . SER A 1 192 ? -0.401 -5.276 -30.418 1.00 43.44 192 SER A O 1
ATOM 1458 N N . CYS A 1 193 ? 0.857 -5.451 -28.594 1.00 44.50 193 CYS A N 1
ATOM 1459 C CA . CYS A 1 193 ? 0.588 -4.131 -28.071 1.00 44.50 193 CYS A CA 1
ATOM 1460 C C . CYS A 1 193 ? 1.954 -3.604 -27.659 1.00 44.50 193 CYS A C 1
ATOM 1462 O O . CYS A 1 193 ? 2.629 -4.172 -26.808 1.00 44.50 193 CYS A O 1
ATOM 1464 N N . VAL A 1 194 ? 2.398 -2.525 -28.293 1.00 52.59 194 VAL A N 1
ATOM 1465 C CA . VAL A 1 194 ? 3.424 -1.678 -27.696 1.00 52.59 194 VAL A CA 1
ATOM 1466 C C . VAL A 1 194 ? 2.763 -1.119 -26.441 1.00 52.59 194 VAL A C 1
ATOM 1468 O O . VAL A 1 194 ? 2.100 -0.082 -26.494 1.00 52.59 194 VAL A O 1
ATOM 1471 N N . ALA A 1 195 ? 2.767 -1.914 -25.368 1.00 59.00 195 ALA A N 1
ATOM 1472 C CA . ALA A 1 195 ? 2.005 -1.651 -24.169 1.00 59.00 195 ALA A CA 1
ATOM 1473 C C . ALA A 1 195 ? 2.514 -0.313 -23.670 1.00 59.00 195 ALA A C 1
ATOM 1475 O O . ALA A 1 195 ? 3.678 -0.187 -23.283 1.00 59.00 195 ALA A O 1
ATOM 1476 N N . ARG A 1 196 ? 1.659 0.713 -23.767 1.00 81.44 196 ARG A N 1
ATOM 1477 C CA . ARG A 1 196 ? 1.959 2.019 -23.190 1.00 81.44 196 ARG A CA 1
ATOM 1478 C C . ARG A 1 196 ? 2.428 1.732 -21.766 1.00 81.44 196 ARG A C 1
ATOM 1480 O O . ARG A 1 196 ? 1.881 0.861 -21.096 1.00 81.44 196 ARG A O 1
ATOM 1487 N N . ARG A 1 197 ? 3.508 2.361 -21.344 1.00 93.00 197 ARG A N 1
ATOM 1488 C CA . ARG A 1 197 ? 3.987 2.222 -19.974 1.00 93.00 197 ARG A CA 1
ATOM 1489 C C . ARG A 1 197 ? 3.539 3.454 -19.221 1.00 93.00 197 ARG A C 1
ATOM 1491 O O . ARG A 1 197 ? 3.414 4.531 -19.810 1.00 93.00 197 ARG A O 1
ATOM 1498 N N 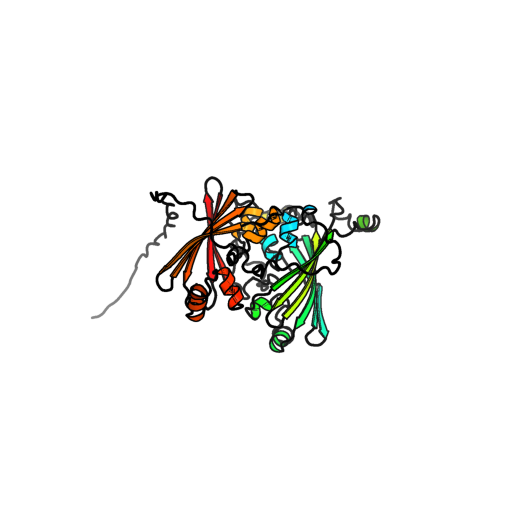. PHE A 1 198 ? 3.252 3.297 -17.946 1.00 95.81 198 PHE A N 1
ATOM 1499 C CA . PHE A 1 198 ? 3.022 4.427 -17.066 1.00 95.81 198 PHE A CA 1
ATOM 1500 C C . PHE A 1 198 ? 4.054 4.402 -15.961 1.00 95.81 198 PHE A C 1
ATOM 1502 O O . PHE A 1 198 ? 4.640 3.367 -15.669 1.00 95.81 198 PHE A O 1
ATOM 1509 N N . TRP A 1 199 ? 4.316 5.553 -15.378 1.00 97.12 199 TRP A N 1
ATOM 1510 C CA . TRP A 1 199 ? 5.369 5.690 -14.395 1.00 97.12 199 TRP A CA 1
ATOM 1511 C C . TRP A 1 199 ? 4.901 6.538 -13.231 1.00 97.12 199 TRP A C 1
ATOM 1513 O O . TRP A 1 199 ? 3.956 7.326 -13.342 1.00 97.12 199 TRP A O 1
ATOM 1523 N N . ARG A 1 200 ? 5.592 6.371 -12.110 1.00 97.25 200 ARG A N 1
ATOM 1524 C CA . ARG A 1 200 ? 5.448 7.220 -10.934 1.00 97.25 200 ARG A CA 1
ATOM 1525 C C . ARG A 1 200 ? 6.790 7.470 -10.285 1.00 97.25 200 ARG A C 1
ATOM 1527 O O . ARG A 1 200 ? 7.668 6.610 -10.304 1.00 97.25 200 ARG A O 1
ATOM 1534 N N . ARG A 1 201 ? 6.911 8.633 -9.665 1.00 97.31 201 ARG A N 1
ATOM 1535 C CA . ARG A 1 201 ? 8.000 8.991 -8.773 1.00 97.31 201 ARG A CA 1
ATOM 1536 C C . ARG A 1 201 ? 7.423 9.402 -7.434 1.00 97.31 201 ARG A C 1
ATOM 1538 O O . ARG A 1 201 ? 6.509 10.225 -7.371 1.00 97.31 201 ARG A O 1
ATOM 1545 N N . TYR A 1 202 ? 7.947 8.838 -6.364 1.00 96.56 202 TYR A N 1
ATOM 1546 C CA . TYR A 1 202 ? 7.472 9.113 -5.019 1.00 96.56 202 TYR A CA 1
ATOM 1547 C C . TYR A 1 202 ? 8.621 9.079 -4.025 1.00 96.56 202 TYR A C 1
ATOM 1549 O O . TYR A 1 202 ? 9.690 8.535 -4.302 1.00 96.56 202 TYR A O 1
ATOM 1557 N N . ALA A 1 203 ? 8.382 9.666 -2.860 1.00 95.75 203 ALA A N 1
ATOM 1558 C CA . ALA A 1 203 ? 9.299 9.590 -1.743 1.00 95.75 203 ALA A CA 1
ATOM 1559 C C . ALA A 1 203 ? 8.713 8.768 -0.600 1.00 95.75 203 ALA A C 1
ATOM 1561 O O . ALA A 1 203 ? 7.506 8.805 -0.351 1.00 95.75 203 ALA A O 1
ATOM 1562 N N . LEU A 1 204 ? 9.598 8.045 0.086 1.00 95.31 204 LEU A N 1
ATOM 1563 C CA . LEU A 1 204 ? 9.340 7.458 1.393 1.00 95.31 204 LEU A CA 1
ATOM 1564 C C . LEU A 1 204 ? 10.357 8.002 2.385 1.00 95.31 204 LEU A C 1
ATOM 1566 O O . LEU A 1 204 ? 11.548 7.993 2.081 1.00 95.31 204 LEU A O 1
ATOM 1570 N N . TRP A 1 205 ? 9.934 8.441 3.564 1.00 95.38 205 TRP A N 1
ATOM 1571 C CA . TRP A 1 205 ? 10.883 8.863 4.591 1.00 95.38 205 TRP A CA 1
ATOM 1572 C C . TRP A 1 205 ? 10.356 8.617 5.994 1.00 95.38 205 TRP A C 1
ATOM 1574 O O . TRP A 1 205 ? 9.167 8.766 6.246 1.00 95.38 205 TRP A O 1
ATOM 1584 N N . ALA A 1 206 ? 11.251 8.250 6.904 1.00 94.12 206 ALA A N 1
ATOM 1585 C CA . ALA A 1 206 ? 11.045 8.279 8.348 1.00 94.12 206 ALA A CA 1
ATOM 1586 C C . ALA A 1 206 ? 12.325 7.839 9.062 1.00 94.12 206 ALA A C 1
ATOM 1588 O O . ALA A 1 206 ? 13.151 7.122 8.498 1.00 94.12 206 ALA A O 1
ATOM 1589 N N . GLY A 1 207 ? 12.490 8.258 10.319 1.00 93.19 207 GLY A N 1
ATOM 1590 C CA . GLY A 1 207 ? 13.539 7.732 11.196 1.00 93.19 207 GLY A CA 1
ATOM 1591 C C . GLY A 1 207 ? 14.952 7.813 10.612 1.00 93.19 207 GLY A C 1
ATOM 1592 O O . GLY A 1 207 ? 15.720 6.875 10.789 1.00 93.19 207 GLY A O 1
ATOM 1593 N N . GLY A 1 208 ? 15.285 8.892 9.893 1.00 96.12 208 GLY A N 1
ATOM 1594 C CA . GLY A 1 208 ? 16.599 9.090 9.266 1.00 96.12 208 GLY A CA 1
ATOM 1595 C C . GLY A 1 208 ? 16.838 8.311 7.966 1.00 96.12 208 GLY A C 1
ATOM 1596 O O . GLY A 1 208 ? 17.972 8.294 7.492 1.00 96.12 208 GLY A O 1
ATOM 1597 N N . ILE A 1 209 ? 15.806 7.680 7.401 1.00 97.06 209 ILE A N 1
ATOM 1598 C CA . ILE A 1 209 ? 15.819 7.017 6.093 1.00 97.06 209 ILE A CA 1
ATOM 1599 C C . ILE A 1 209 ? 14.992 7.875 5.133 1.00 97.06 209 ILE A C 1
ATOM 1601 O O . ILE A 1 209 ? 13.845 8.194 5.438 1.00 97.06 209 ILE A O 1
ATOM 1605 N N . GLU A 1 210 ? 15.551 8.229 3.980 1.00 97.69 210 GLU A N 1
ATOM 1606 C CA . GLU A 1 210 ? 14.850 8.907 2.884 1.00 97.69 210 GLU A CA 1
ATOM 1607 C C . GLU A 1 210 ? 15.087 8.133 1.584 1.00 97.69 210 GLU A C 1
ATOM 1609 O O . GLU A 1 210 ? 16.225 7.839 1.221 1.00 97.69 210 GLU A O 1
ATOM 1614 N N . CYS A 1 211 ? 14.017 7.822 0.864 1.00 97.31 211 CYS A N 1
ATOM 1615 C CA . CYS A 1 211 ? 14.039 7.121 -0.409 1.00 97.31 211 CYS A CA 1
ATOM 1616 C C . CYS A 1 211 ? 13.340 7.977 -1.465 1.00 97.31 211 CYS A C 1
ATOM 1618 O O . CYS A 1 211 ? 12.201 8.384 -1.261 1.00 97.31 211 CYS A O 1
ATOM 1620 N N . ASP A 1 212 ? 13.984 8.182 -2.609 1.00 97.56 212 ASP A N 1
ATOM 1621 C CA . ASP A 1 212 ? 13.377 8.722 -3.828 1.00 97.56 212 ASP A CA 1
ATOM 1622 C C . ASP A 1 212 ? 13.292 7.587 -4.848 1.00 97.56 212 ASP A C 1
ATOM 1624 O O . ASP A 1 212 ? 14.317 6.999 -5.209 1.00 97.56 212 ASP A O 1
ATOM 1628 N N . ILE A 1 213 ? 12.074 7.221 -5.237 1.00 97.56 213 ILE A N 1
ATOM 1629 C CA . ILE A 1 213 ? 11.783 5.998 -5.981 1.00 97.56 213 ILE A CA 1
ATOM 1630 C C . ILE A 1 213 ? 11.067 6.365 -7.271 1.00 97.56 213 ILE A C 1
ATOM 1632 O O . ILE A 1 213 ? 10.036 7.032 -7.249 1.00 97.56 213 ILE A O 1
ATOM 1636 N N . TYR A 1 214 ? 11.601 5.883 -8.387 1.00 97.94 214 TYR A N 1
ATOM 1637 C CA . TYR A 1 214 ? 10.980 5.917 -9.701 1.00 97.94 214 TYR A CA 1
ATOM 1638 C C . TYR A 1 214 ? 10.590 4.497 -10.108 1.00 97.94 214 TYR A C 1
ATOM 1640 O O . TYR A 1 214 ? 11.421 3.588 -10.073 1.00 97.94 214 TYR A O 1
ATOM 1648 N N . GLU A 1 215 ? 9.342 4.309 -10.519 1.00 97.88 215 GLU A N 1
ATOM 1649 C CA . GLU A 1 215 ? 8.835 3.035 -11.017 1.00 97.88 215 GLU A CA 1
ATOM 1650 C C . GLU A 1 215 ? 8.262 3.212 -12.416 1.00 97.88 215 GLU A C 1
ATOM 1652 O O . GLU A 1 215 ? 7.416 4.074 -12.649 1.00 97.88 215 GLU A O 1
ATOM 1657 N N . ASP A 1 216 ? 8.712 2.360 -13.327 1.00 96.88 216 ASP A N 1
ATOM 1658 C CA . ASP A 1 216 ? 8.209 2.233 -14.685 1.00 96.88 216 ASP A CA 1
ATOM 1659 C C . ASP A 1 216 ? 7.371 0.952 -14.790 1.00 96.88 216 ASP A C 1
ATOM 1661 O O . ASP A 1 216 ? 7.910 -0.150 -14.667 1.00 96.88 216 ASP A O 1
ATOM 1665 N N . LEU A 1 217 ? 6.067 1.090 -15.028 1.00 96.44 217 LEU A N 1
ATOM 1666 C CA . LEU A 1 217 ? 5.059 0.036 -14.965 1.00 96.44 217 LEU A CA 1
ATOM 1667 C C . LEU A 1 217 ? 4.436 -0.259 -16.333 1.00 96.44 217 LEU A C 1
ATOM 1669 O O . LEU A 1 217 ? 4.169 0.629 -17.147 1.00 96.44 217 LEU A O 1
ATOM 1673 N N . ARG A 1 218 ? 4.111 -1.530 -16.558 1.00 94.38 218 ARG A N 1
ATOM 1674 C CA . ARG A 1 218 ? 3.304 -1.960 -17.704 1.00 94.38 218 ARG A CA 1
ATOM 1675 C C . ARG A 1 218 ? 1.846 -1.492 -17.580 1.00 94.38 218 ARG A C 1
ATOM 1677 O O . ARG A 1 218 ? 1.256 -1.646 -16.515 1.00 94.38 218 ARG A O 1
ATOM 1684 N N . CYS A 1 219 ? 1.216 -0.998 -18.654 1.00 93.50 219 CYS A N 1
ATOM 1685 C CA . CYS A 1 219 ? -0.220 -0.659 -18.608 1.00 93.50 219 CYS A CA 1
ATOM 1686 C C . CYS A 1 219 ? -1.144 -1.867 -18.416 1.00 93.50 219 CYS A C 1
ATOM 1688 O O . CYS A 1 219 ? -2.222 -1.679 -17.857 1.00 93.50 219 CYS A O 1
ATOM 1690 N N . ASP A 1 220 ? -0.732 -3.059 -18.854 1.00 92.88 220 ASP A N 1
ATOM 1691 C CA . ASP A 1 220 ? -1.439 -4.339 -18.694 1.00 92.88 220 ASP A CA 1
ATOM 1692 C C . ASP A 1 220 ? -1.031 -5.069 -17.399 1.00 92.88 220 ASP A C 1
ATOM 1694 O O . ASP A 1 220 ? -1.202 -6.276 -17.277 1.00 92.88 220 ASP A O 1
ATOM 1698 N N . LEU A 1 221 ? -0.499 -4.342 -16.404 1.00 94.50 221 LEU A N 1
ATOM 1699 C CA . LEU A 1 221 ? -0.081 -4.870 -15.098 1.00 94.50 221 LEU A CA 1
ATOM 1700 C C . LEU A 1 221 ? -1.105 -5.817 -14.452 1.00 94.50 221 LEU A C 1
ATOM 1702 O O . LEU A 1 221 ? -0.711 -6.728 -13.726 1.00 94.50 221 LEU A O 1
ATOM 1706 N N . PHE A 1 222 ? -2.399 -5.593 -14.674 1.00 95.25 222 PHE A N 1
ATOM 1707 C CA . PHE A 1 222 ? -3.497 -6.357 -14.074 1.00 95.25 222 PHE A CA 1
ATOM 1708 C C . PHE A 1 222 ? -4.176 -7.339 -15.042 1.00 95.25 222 PHE A C 1
ATOM 1710 O O . PHE A 1 222 ? -5.167 -7.957 -14.670 1.00 95.25 222 PHE A O 1
ATOM 1717 N N . ASP A 1 223 ? -3.609 -7.516 -16.236 1.00 94.12 223 ASP A N 1
ATOM 1718 C CA . ASP A 1 223 ? -4.093 -8.409 -17.293 1.00 94.12 223 ASP A CA 1
ATOM 1719 C C . ASP A 1 223 ? -2.988 -9.401 -17.732 1.00 94.12 223 ASP A C 1
ATOM 1721 O O . ASP A 1 223 ? -2.943 -9.844 -18.878 1.00 94.12 223 ASP A O 1
ATOM 1725 N N . LEU A 1 224 ? -2.048 -9.724 -16.834 1.00 92.00 224 LEU A N 1
ATOM 1726 C CA . LEU A 1 224 ? -0.921 -10.618 -17.110 1.00 92.00 224 LEU A CA 1
ATOM 1727 C C . LEU A 1 224 ? -1.350 -12.085 -17.033 1.00 92.00 224 LEU A C 1
ATOM 1729 O O . LEU A 1 224 ? -1.903 -12.547 -16.032 1.00 92.00 224 LEU A O 1
ATOM 1733 N N . GLU A 1 225 ? -1.009 -12.845 -18.068 1.00 89.88 225 GLU A N 1
ATOM 1734 C CA . GLU A 1 225 ? -1.331 -14.266 -18.154 1.00 89.88 225 GLU A CA 1
ATOM 1735 C C . GLU A 1 225 ? -0.245 -15.145 -17.502 1.00 89.88 225 GLU A C 1
ATOM 1737 O O . GLU A 1 225 ? 0.953 -14.941 -17.737 1.00 89.88 225 GLU A O 1
ATOM 1742 N N . PRO A 1 226 ? -0.616 -16.169 -16.709 1.00 88.25 226 PRO A N 1
ATOM 1743 C CA . PRO A 1 226 ? 0.324 -17.191 -16.260 1.00 88.25 226 PRO A CA 1
ATOM 1744 C C . PRO A 1 226 ? 0.974 -17.918 -17.448 1.00 88.25 226 PRO A C 1
ATOM 1746 O O . PRO A 1 226 ? 0.296 -18.589 -18.220 1.00 88.25 226 PRO A O 1
ATOM 1749 N N . GLY A 1 227 ? 2.302 -17.839 -17.574 1.00 76.00 227 GLY A N 1
ATOM 1750 C CA . GLY A 1 227 ? 3.065 -18.680 -18.508 1.00 76.00 227 GLY A CA 1
ATOM 1751 C C . GLY A 1 227 ? 3.292 -18.113 -19.914 1.00 76.00 227 GLY A C 1
ATOM 1752 O O . GLY A 1 227 ? 3.730 -18.856 -20.793 1.00 76.00 227 GLY A O 1
ATOM 1753 N N . GLY A 1 228 ? 3.059 -16.815 -20.137 1.00 66.62 228 GLY A N 1
ATOM 1754 C CA . GLY A 1 228 ? 3.321 -16.165 -21.431 1.00 66.62 228 GLY A CA 1
ATOM 1755 C C . GLY A 1 228 ? 4.784 -16.238 -21.901 1.00 66.62 228 GLY A C 1
ATOM 1756 O O . GLY A 1 228 ? 5.035 -16.317 -23.097 1.00 66.62 228 GLY A O 1
ATOM 1757 N N . GLY A 1 229 ? 5.751 -16.315 -20.978 1.00 57.75 229 GLY A N 1
ATOM 1758 C CA . GLY A 1 229 ? 7.180 -16.146 -21.287 1.00 57.75 229 GLY A CA 1
ATOM 1759 C C . GLY A 1 229 ? 7.899 -17.313 -21.981 1.00 57.75 229 GLY A C 1
ATOM 1760 O O . GLY A 1 229 ? 9.073 -17.183 -22.313 1.00 57.75 229 GLY A O 1
ATOM 1761 N N . ARG A 1 230 ? 7.253 -18.468 -22.185 1.00 55.75 230 ARG A N 1
ATOM 1762 C CA . ARG A 1 230 ? 7.737 -19.603 -23.005 1.00 55.75 230 ARG A CA 1
ATOM 1763 C C . ARG A 1 230 ? 6.691 -20.705 -22.912 1.00 55.75 230 ARG A C 1
ATOM 1765 O O . ARG A 1 230 ? 6.403 -21.159 -21.807 1.00 55.75 230 ARG A O 1
ATOM 1772 N N . ARG A 1 231 ? 6.182 -21.205 -24.047 1.00 47.41 231 ARG A N 1
ATOM 1773 C CA . ARG A 1 231 ? 5.425 -22.472 -24.085 1.00 47.41 231 ARG A CA 1
ATOM 1774 C C . ARG A 1 231 ? 6.278 -23.571 -23.442 1.00 47.41 231 ARG A C 1
ATOM 1776 O O . ARG A 1 231 ? 7.150 -24.141 -24.096 1.00 47.41 231 ARG A 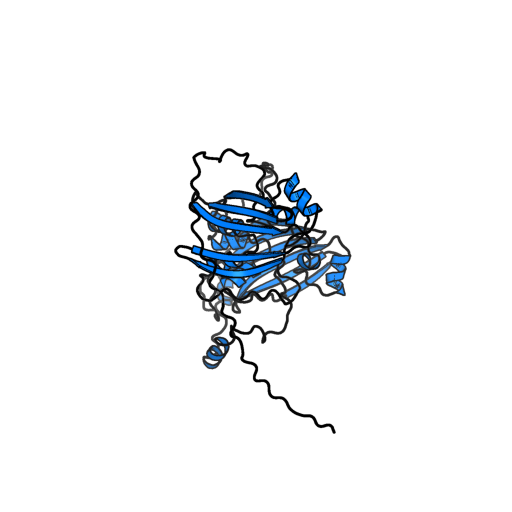O 1
ATOM 1783 N N . ARG A 1 232 ? 6.051 -23.853 -22.158 1.00 54.31 232 ARG A N 1
ATOM 1784 C CA . ARG A 1 232 ? 6.578 -25.052 -21.506 1.00 54.31 232 ARG A CA 1
ATOM 1785 C C . ARG A 1 232 ? 5.938 -26.257 -22.191 1.00 54.31 232 ARG A C 1
ATOM 1787 O O . ARG A 1 232 ? 4.788 -26.200 -22.630 1.00 54.31 232 ARG A O 1
ATOM 1794 N N . SER A 1 233 ? 6.706 -27.330 -22.348 1.00 52.41 233 SER A N 1
ATOM 1795 C CA . SER A 1 233 ? 6.185 -28.558 -22.949 1.00 52.41 233 SER A CA 1
ATOM 1796 C C . SER A 1 233 ? 4.993 -29.091 -22.126 1.00 52.41 233 SER A C 1
ATOM 1798 O O . SER A 1 233 ? 5.005 -28.935 -20.902 1.00 52.41 233 SER A O 1
ATOM 1800 N N . PRO A 1 234 ? 3.981 -29.734 -22.744 1.00 51.38 234 PRO A N 1
ATOM 1801 C CA . PRO A 1 234 ? 2.798 -30.254 -22.043 1.00 51.38 234 PRO A CA 1
ATOM 1802 C C . PRO A 1 234 ? 3.122 -31.142 -20.831 1.00 51.38 234 PRO A C 1
ATOM 1804 O O . PRO A 1 234 ? 2.374 -31.159 -19.864 1.00 51.38 234 PRO A O 1
ATOM 1807 N N . ALA A 1 235 ? 4.277 -31.813 -20.841 1.00 63.50 235 ALA A N 1
ATOM 1808 C CA . ALA A 1 235 ? 4.738 -32.671 -19.752 1.00 63.50 235 ALA A CA 1
ATOM 1809 C C . ALA A 1 235 ? 5.084 -31.926 -18.442 1.00 63.50 235 ALA A C 1
ATOM 1811 O O . ALA A 1 235 ? 5.170 -32.563 -17.398 1.00 63.50 235 ALA A O 1
ATOM 1812 N N . GLN A 1 236 ? 5.299 -30.604 -18.472 1.00 54.22 236 GLN A N 1
ATOM 1813 C CA . GLN A 1 236 ? 5.645 -29.808 -17.282 1.00 54.22 236 GLN A CA 1
ATOM 1814 C C . GLN A 1 236 ? 4.434 -29.131 -16.622 1.00 54.22 236 GLN A C 1
ATOM 1816 O O . GLN A 1 236 ? 4.501 -28.807 -15.442 1.00 54.22 236 GLN A O 1
ATOM 1821 N N . ALA A 1 237 ? 3.325 -28.935 -17.343 1.00 48.12 237 ALA A N 1
ATOM 1822 C C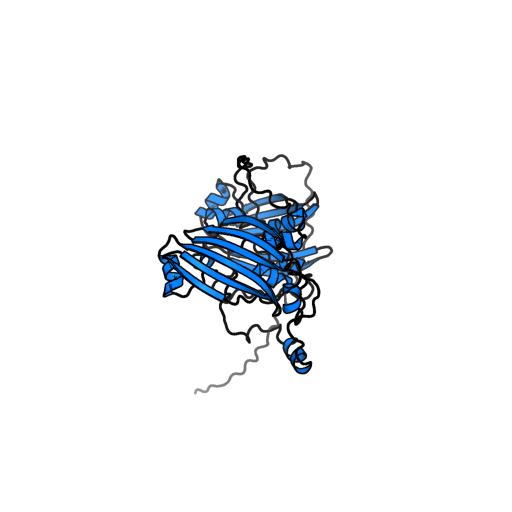A . ALA A 1 237 ? 2.162 -28.207 -16.827 1.00 48.12 237 ALA A CA 1
ATOM 1823 C C . ALA A 1 237 ? 1.374 -28.994 -15.758 1.00 48.12 237 ALA A C 1
ATOM 1825 O O . ALA A 1 237 ? 0.890 -28.405 -14.792 1.00 48.12 237 ALA A O 1
ATOM 1826 N N . ASP A 1 238 ? 1.299 -30.323 -15.885 1.00 47.12 238 ASP A N 1
ATOM 1827 C CA . ASP A 1 238 ? 0.537 -31.176 -14.959 1.00 47.12 238 ASP A CA 1
ATOM 1828 C C . ASP A 1 238 ? 1.224 -31.367 -13.593 1.00 47.12 238 ASP A C 1
ATOM 1830 O O . ASP A 1 238 ? 0.567 -31.706 -12.608 1.00 47.12 238 ASP A O 1
ATOM 1834 N N . ALA A 1 239 ? 2.531 -31.098 -13.495 1.00 55.16 239 ALA A N 1
ATOM 1835 C CA . ALA A 1 239 ? 3.270 -31.169 -12.233 1.00 55.16 239 ALA A CA 1
ATOM 1836 C C . ALA A 1 239 ? 3.037 -29.936 -11.332 1.00 55.16 239 ALA A C 1
ATOM 1838 O O . ALA A 1 239 ? 3.012 -30.059 -10.107 1.00 55.16 239 ALA A O 1
ATOM 1839 N N . ASP A 1 240 ? 2.804 -28.758 -11.923 1.00 45.06 240 ASP A N 1
ATOM 1840 C CA . ASP A 1 240 ? 2.756 -27.479 -11.198 1.00 45.06 240 ASP A CA 1
ATOM 1841 C C . ASP A 1 240 ? 1.355 -27.156 -10.633 1.00 45.06 240 ASP A C 1
ATOM 1843 O O . ASP A 1 240 ? 1.229 -26.502 -9.593 1.00 45.06 240 ASP A O 1
ATOM 1847 N N . ALA A 1 241 ? 0.278 -27.674 -11.239 1.00 45.88 241 ALA A N 1
ATOM 1848 C CA . ALA A 1 241 ? -1.098 -27.445 -10.773 1.00 45.88 241 ALA A CA 1
ATOM 1849 C C . ALA A 1 241 ? -1.394 -28.063 -9.386 1.00 45.88 241 ALA A C 1
ATOM 1851 O O . ALA A 1 241 ? -2.284 -27.589 -8.670 1.00 45.88 241 ALA A O 1
ATOM 1852 N N . GLY A 1 242 ? -0.623 -29.082 -8.982 1.00 41.41 242 GLY A N 1
ATOM 1853 C CA . GLY A 1 242 ? -0.666 -29.697 -7.650 1.00 41.41 242 GLY A CA 1
ATOM 1854 C C . GLY A 1 242 ? 0.235 -29.025 -6.603 1.00 41.41 242 GLY A C 1
ATOM 1855 O O . GLY A 1 242 ? 0.052 -29.254 -5.409 1.00 41.41 242 GLY A O 1
ATOM 1856 N N . ALA A 1 243 ? 1.172 -28.164 -7.015 1.00 43.06 243 ALA A N 1
ATOM 1857 C CA . ALA A 1 243 ? 2.185 -27.567 -6.136 1.00 43.06 243 ALA A CA 1
ATOM 1858 C C . ALA A 1 243 ? 1.747 -26.248 -5.467 1.00 43.06 243 ALA A C 1
ATOM 1860 O O . ALA A 1 243 ? 2.409 -25.757 -4.555 1.00 43.06 243 ALA A O 1
ATOM 1861 N N . CYS A 1 244 ? 0.583 -25.704 -5.839 1.00 41.62 244 CYS A N 1
ATOM 1862 C CA . CYS A 1 244 ? 0.007 -24.490 -5.241 1.00 41.62 244 CYS A CA 1
ATOM 1863 C C . CYS A 1 244 ? -0.390 -24.657 -3.748 1.00 41.62 244 CYS A C 1
ATOM 1865 O O . CYS A 1 244 ? -0.829 -23.703 -3.112 1.00 41.62 244 CYS A O 1
ATOM 1867 N N . ALA A 1 245 ? -0.218 -25.850 -3.161 1.00 39.50 245 ALA A N 1
ATOM 1868 C CA . ALA A 1 245 ? -0.546 -26.142 -1.765 1.00 39.50 245 ALA A CA 1
ATOM 1869 C C . ALA A 1 245 ? 0.656 -26.183 -0.797 1.00 39.50 245 ALA A C 1
ATOM 1871 O O . ALA A 1 245 ? 0.433 -26.245 0.409 1.00 39.50 245 ALA A O 1
ATOM 1872 N N . THR A 1 246 ? 1.913 -26.104 -1.254 1.00 37.81 246 THR A N 1
ATOM 1873 C CA . THR A 1 246 ? 3.068 -26.084 -0.333 1.00 37.81 246 THR A CA 1
ATOM 1874 C C . THR A 1 246 ? 4.222 -25.231 -0.861 1.00 37.81 246 THR A C 1
ATOM 1876 O O . THR A 1 246 ? 4.969 -25.644 -1.742 1.00 37.81 246 THR A O 1
ATOM 1879 N N . SER A 1 247 ? 4.411 -24.066 -0.238 1.00 42.22 247 SER A N 1
ATOM 1880 C CA . SER A 1 247 ? 5.500 -23.082 -0.398 1.00 42.22 247 SER A CA 1
ATOM 1881 C C . SER A 1 247 ? 6.926 -23.616 -0.109 1.00 42.22 247 SER A C 1
ATOM 1883 O O . SER A 1 247 ? 7.837 -22.830 0.124 1.00 42.22 247 SER A O 1
ATOM 1885 N N . ALA A 1 248 ? 7.151 -24.932 -0.077 1.00 36.22 248 ALA A N 1
ATOM 1886 C CA . ALA A 1 248 ? 8.390 -25.535 0.425 1.00 36.22 248 ALA A CA 1
ATOM 1887 C C . ALA A 1 248 ? 9.510 -25.692 -0.626 1.00 36.22 248 ALA A C 1
ATOM 1889 O O . ALA A 1 248 ? 10.640 -25.994 -0.257 1.00 36.22 248 ALA A O 1
ATOM 1890 N N . ALA A 1 249 ? 9.224 -25.525 -1.924 1.00 33.16 249 ALA A N 1
ATOM 1891 C CA . ALA A 1 249 ? 10.175 -25.871 -2.993 1.00 33.16 249 ALA A CA 1
ATOM 1892 C C . ALA A 1 249 ? 11.026 -24.699 -3.521 1.00 33.16 249 ALA A C 1
ATOM 1894 O O . ALA A 1 249 ? 12.036 -24.929 -4.183 1.00 33.16 249 ALA A O 1
ATOM 1895 N N . TYR A 1 250 ? 10.664 -23.454 -3.213 1.00 38.12 250 TYR A N 1
ATOM 1896 C CA . TYR A 1 250 ? 11.516 -22.296 -3.475 1.00 38.12 250 TYR A CA 1
ATOM 1897 C C . TYR A 1 250 ? 12.160 -21.914 -2.150 1.00 38.12 250 TYR A C 1
ATOM 1899 O O . TYR A 1 250 ? 11.451 -21.538 -1.220 1.00 38.12 250 TYR A O 1
ATOM 1907 N N . GLY A 1 251 ? 13.478 -22.103 -2.049 1.00 33.94 251 GLY A N 1
ATOM 1908 C CA . GLY A 1 251 ? 14.239 -21.885 -0.820 1.00 33.94 251 GLY A CA 1
ATOM 1909 C C . GLY A 1 251 ? 13.900 -20.555 -0.150 1.00 33.94 251 GLY A C 1
ATOM 1910 O O . GLY A 1 251 ? 13.556 -19.592 -0.834 1.00 33.94 251 GLY A O 1
ATOM 1911 N N . GLU A 1 252 ? 13.998 -20.555 1.180 1.00 37.84 252 GLU A N 1
ATOM 1912 C CA . GLU A 1 252 ? 13.755 -19.468 2.137 1.00 37.84 252 GLU A CA 1
ATOM 1913 C C . GLU A 1 252 ? 14.529 -18.179 1.803 1.00 37.84 252 GLU A C 1
ATOM 1915 O O . GLU A 1 252 ? 15.421 -17.748 2.530 1.00 37.84 252 GLU A O 1
ATOM 1920 N N . LEU A 1 253 ? 14.221 -17.537 0.681 1.00 40.28 253 LEU A N 1
ATOM 1921 C CA . LEU A 1 253 ? 14.700 -16.202 0.392 1.00 40.28 253 LEU A CA 1
ATOM 1922 C C . LEU A 1 253 ? 13.787 -15.251 1.173 1.00 40.28 253 LEU A C 1
ATOM 1924 O O . LEU A 1 253 ? 12.588 -15.195 0.877 1.00 40.28 253 LEU A O 1
ATOM 1928 N N . PRO A 1 254 ? 14.306 -14.541 2.193 1.00 42.28 254 PRO A N 1
ATOM 1929 C CA . PRO A 1 254 ? 13.511 -13.610 2.986 1.00 42.28 254 PRO A CA 1
ATOM 1930 C C . PRO A 1 254 ? 12.807 -12.622 2.051 1.00 42.28 254 PRO A C 1
ATOM 1932 O O . PRO A 1 254 ? 13.409 -12.162 1.082 1.00 42.28 254 PRO A O 1
ATOM 1935 N N . GLY A 1 255 ? 11.523 -12.342 2.302 1.00 45.84 255 GLY A N 1
ATOM 1936 C CA . GLY A 1 255 ? 10.647 -11.546 1.432 1.00 45.84 255 GLY A CA 1
ATOM 1937 C C . GLY A 1 255 ? 11.268 -10.199 1.051 1.00 45.84 255 GLY A C 1
ATOM 1938 O O . GLY A 1 255 ? 11.174 -9.224 1.783 1.00 45.84 255 GLY A O 1
ATOM 1939 N N . LEU A 1 256 ? 11.927 -10.145 -0.107 1.00 40.94 256 LEU A N 1
ATOM 1940 C CA . LEU A 1 256 ? 13.021 -9.198 -0.361 1.00 40.94 256 LEU A CA 1
ATOM 1941 C C . LEU A 1 256 ? 12.578 -7.815 -0.882 1.00 40.94 256 LEU A C 1
ATOM 1943 O O . LEU A 1 256 ? 13.371 -7.089 -1.495 1.00 40.94 256 LEU A O 1
ATOM 1947 N N . GLY A 1 257 ? 11.325 -7.415 -0.654 1.00 49.56 257 GLY A N 1
ATOM 1948 C CA . GLY A 1 257 ? 10.831 -6.164 -1.238 1.00 49.56 257 GLY A CA 1
ATOM 1949 C C . GLY A 1 257 ? 9.534 -5.565 -0.708 1.00 49.56 257 GLY A C 1
ATOM 1950 O O . GLY A 1 257 ? 9.319 -4.382 -0.961 1.00 49.56 257 GLY A O 1
ATOM 1951 N N . ASP A 1 258 ? 8.698 -6.298 0.036 1.00 61.78 258 ASP A N 1
ATOM 1952 C CA . ASP A 1 258 ? 7.536 -5.669 0.664 1.00 61.78 258 ASP A CA 1
ATOM 1953 C C . ASP A 1 258 ? 8.021 -4.970 1.932 1.00 61.78 258 ASP A C 1
ATOM 1955 O O . ASP A 1 258 ? 8.385 -5.616 2.914 1.00 61.78 258 ASP A O 1
ATOM 1959 N N . ILE A 1 259 ? 8.049 -3.638 1.880 1.00 56.31 259 ILE A N 1
ATOM 1960 C CA . ILE A 1 259 ? 8.437 -2.766 2.995 1.00 56.31 259 ILE A CA 1
ATOM 1961 C C . ILE A 1 259 ? 7.573 -3.057 4.234 1.00 56.31 259 ILE A C 1
ATOM 1963 O O . ILE A 1 259 ? 8.018 -2.849 5.360 1.00 56.31 259 ILE A O 1
ATOM 1967 N N . MET A 1 260 ? 6.357 -3.574 4.031 1.00 63.09 260 MET A N 1
ATOM 1968 C CA . MET A 1 260 ? 5.390 -3.879 5.083 1.00 63.09 260 MET A CA 1
ATOM 1969 C C . MET A 1 260 ? 5.363 -5.363 5.477 1.00 63.09 260 MET A C 1
ATOM 1971 O O . MET A 1 260 ? 4.618 -5.730 6.391 1.00 63.09 260 MET A O 1
ATOM 1975 N N . ALA A 1 261 ? 6.107 -6.238 4.793 1.00 62.19 261 ALA A N 1
ATOM 1976 C CA . ALA A 1 261 ? 6.181 -7.641 5.184 1.00 62.19 261 ALA A CA 1
ATOM 1977 C C . ALA A 1 261 ? 7.087 -7.781 6.413 1.00 62.19 261 ALA A C 1
ATOM 1979 O O . ALA A 1 261 ? 8.117 -7.116 6.498 1.00 62.19 261 ALA A O 1
ATOM 1980 N N . PRO A 1 262 ? 6.732 -8.621 7.395 1.00 60.12 262 PRO A N 1
ATOM 1981 C CA . PRO A 1 262 ? 7.606 -8.842 8.529 1.00 60.12 262 PRO A CA 1
ATOM 1982 C C . PRO A 1 262 ? 8.895 -9.538 8.106 1.00 60.12 262 PRO A C 1
ATOM 1984 O O . PRO A 1 262 ? 8.876 -10.473 7.314 1.00 60.12 262 PRO A O 1
ATOM 1987 N N . SER A 1 263 ? 10.000 -9.135 8.734 1.00 54.22 263 SER A N 1
ATOM 1988 C CA . SER A 1 263 ? 11.315 -9.771 8.593 1.00 54.22 263 SER A CA 1
ATOM 1989 C C . SER A 1 263 ? 11.324 -11.228 9.070 1.00 54.22 263 SER A C 1
ATOM 1991 O O . SER A 1 263 ? 12.246 -11.980 8.772 1.00 54.22 263 SER A O 1
ATOM 1993 N N . SER A 1 264 ? 10.308 -11.632 9.840 1.00 47.69 264 SER A N 1
ATOM 1994 C CA . SER A 1 264 ? 10.104 -13.026 10.218 1.00 47.69 264 SER A CA 1
ATOM 1995 C C . SER A 1 264 ? 9.482 -13.806 9.053 1.00 47.69 264 SER A C 1
ATOM 1997 O O . SER A 1 264 ? 8.454 -13.369 8.533 1.00 47.69 264 SER A O 1
ATOM 1999 N N . PRO A 1 265 ? 9.998 -15.001 8.711 1.00 43.72 265 PRO A N 1
ATOM 2000 C CA . PRO A 1 265 ? 9.498 -15.857 7.622 1.00 43.72 265 PRO A CA 1
ATOM 2001 C C . PRO A 1 265 ? 8.062 -16.404 7.823 1.00 43.72 265 PRO A C 1
ATOM 2003 O O . PRO A 1 265 ? 7.640 -17.331 7.140 1.00 43.72 265 PRO A O 1
ATOM 2006 N N . GLY A 1 266 ? 7.292 -15.847 8.763 1.00 34.31 266 GLY A N 1
ATOM 2007 C CA . GLY A 1 266 ? 6.048 -16.408 9.284 1.00 34.31 266 GLY A CA 1
ATOM 2008 C C . GLY A 1 266 ? 4.754 -15.692 8.899 1.00 34.31 266 GLY A C 1
ATOM 2009 O O . GLY A 1 266 ? 3.694 -16.233 9.198 1.00 34.31 266 GLY A O 1
ATOM 2010 N N . VAL A 1 267 ? 4.772 -14.535 8.220 1.00 38.88 267 VAL A N 1
ATOM 2011 C CA . VAL A 1 267 ? 3.532 -14.051 7.576 1.00 38.88 267 VAL A CA 1
ATOM 2012 C C . VAL A 1 267 ? 3.443 -14.687 6.208 1.00 38.88 267 VAL A C 1
ATOM 2014 O O . VAL A 1 267 ? 3.676 -14.088 5.160 1.00 38.88 267 VAL A O 1
ATOM 2017 N N . THR A 1 268 ? 3.112 -15.971 6.258 1.00 44.94 268 THR A N 1
ATOM 2018 C CA . THR A 1 268 ? 2.548 -16.679 5.131 1.00 44.94 268 THR A CA 1
ATOM 2019 C C . THR A 1 268 ? 1.274 -15.927 4.793 1.00 44.94 268 THR A C 1
ATOM 2021 O O . THR A 1 268 ? 0.298 -15.951 5.543 1.00 44.94 268 THR A O 1
ATOM 2024 N N . PHE A 1 269 ? 1.284 -15.212 3.673 1.00 52.44 269 PHE A N 1
ATOM 2025 C CA . PHE A 1 269 ? 0.040 -14.933 2.987 1.00 52.44 269 PHE A CA 1
ATOM 2026 C C . PHE A 1 269 ? -0.594 -16.293 2.731 1.00 52.44 269 PHE A C 1
ATOM 2028 O O . PHE A 1 269 ? -0.191 -17.014 1.819 1.00 52.44 269 PHE A O 1
ATOM 2035 N N . THR A 1 270 ? -1.546 -16.681 3.575 1.00 56.75 270 THR A N 1
ATOM 2036 C CA . THR A 1 270 ? -2.482 -17.724 3.208 1.00 56.75 270 THR A CA 1
ATOM 2037 C C . THR A 1 270 ? -3.171 -17.173 1.976 1.00 56.75 270 THR A C 1
ATOM 2039 O O . THR A 1 270 ? -3.925 -16.201 2.043 1.00 56.75 270 THR A O 1
ATOM 2042 N N . CYS A 1 271 ? -2.763 -17.704 0.821 1.00 59.69 271 CYS A N 1
ATOM 2043 C CA . CYS A 1 271 ? -3.365 -17.438 -0.472 1.00 59.69 271 CYS A CA 1
ATOM 2044 C C . CYS A 1 271 ? -4.877 -17.329 -0.243 1.00 59.69 271 CYS A C 1
ATOM 2046 O O . CYS A 1 271 ? -5.453 -18.306 0.255 1.00 59.69 271 CYS A O 1
ATOM 2048 N N . PRO A 1 272 ? -5.510 -16.163 -0.500 1.00 64.81 272 PRO A N 1
ATOM 2049 C CA . PRO A 1 272 ? -6.937 -16.026 -0.275 1.00 64.81 272 PRO A CA 1
ATOM 2050 C C . PRO A 1 272 ? -7.645 -17.204 -0.953 1.00 64.81 272 PRO A C 1
ATOM 2052 O O . PRO A 1 272 ? -7.237 -17.582 -2.058 1.00 64.81 272 PRO A O 1
ATOM 2055 N N . PRO A 1 273 ? -8.652 -17.819 -0.309 1.00 66.38 273 PRO A N 1
ATOM 2056 C CA . PRO A 1 273 ? -9.303 -19.004 -0.843 1.00 66.38 273 PRO A CA 1
ATOM 2057 C C . PRO A 1 273 ? -9.711 -18.808 -2.306 1.00 66.38 273 PRO A C 1
ATOM 2059 O O . PRO A 1 273 ? -10.150 -17.726 -2.707 1.00 66.38 273 PRO A O 1
ATOM 2062 N N . ARG A 1 274 ? -9.576 -19.858 -3.121 1.00 78.44 274 ARG A N 1
ATOM 2063 C CA . ARG A 1 274 ? -10.112 -19.851 -4.490 1.00 78.44 274 ARG A CA 1
ATOM 2064 C C . ARG A 1 274 ? -11.595 -19.448 -4.430 1.00 78.44 274 ARG A C 1
ATOM 2066 O O . ARG A 1 274 ? -12.319 -19.921 -3.560 1.00 78.44 274 ARG A O 1
ATOM 2073 N N . GLY A 1 275 ? -12.036 -18.572 -5.333 1.00 90.31 275 GLY A N 1
ATOM 2074 C CA . GLY A 1 275 ? -13.432 -18.106 -5.396 1.00 90.31 275 GLY A CA 1
ATOM 2075 C C . GLY A 1 275 ? -13.639 -16.601 -5.206 1.00 90.31 275 GLY A C 1
ATOM 2076 O O . GLY A 1 275 ? -14.731 -16.111 -5.476 1.00 90.31 275 GLY A O 1
ATOM 2077 N N . TYR A 1 276 ? -12.607 -15.850 -4.817 1.00 94.12 276 TYR A N 1
ATOM 2078 C CA . TYR A 1 276 ? -12.636 -14.384 -4.859 1.00 94.12 276 TYR A CA 1
ATOM 2079 C C . TYR A 1 276 ? -12.132 -13.852 -6.201 1.00 94.12 276 TYR A C 1
ATOM 2081 O O . TYR A 1 276 ? -11.194 -14.398 -6.784 1.00 94.12 276 TYR A O 1
ATOM 2089 N N . THR A 1 277 ? -12.710 -12.747 -6.665 1.00 95.50 277 THR A N 1
ATOM 2090 C CA . THR A 1 277 ? -12.166 -11.968 -7.787 1.00 95.50 277 THR A CA 1
ATOM 2091 C C . THR A 1 277 ? -10.809 -11.347 -7.415 1.00 95.50 277 THR A C 1
ATOM 2093 O O . THR A 1 277 ? -10.526 -11.158 -6.227 1.00 95.50 277 THR A O 1
ATOM 2096 N N . PRO A 1 278 ? -9.965 -10.977 -8.394 1.00 95.38 278 PRO A N 1
ATOM 2097 C CA . PRO A 1 278 ? -8.681 -10.328 -8.119 1.00 95.38 278 PRO A CA 1
ATOM 2098 C C . PRO A 1 278 ? -8.782 -9.080 -7.227 1.00 95.38 278 PRO A C 1
ATOM 2100 O O . PRO A 1 278 ? -8.043 -8.952 -6.252 1.00 95.38 278 PRO A O 1
ATOM 2103 N N . LEU A 1 279 ? -9.749 -8.193 -7.487 1.00 95.75 279 LEU A N 1
ATOM 2104 C CA . LEU A 1 279 ? -9.953 -6.995 -6.667 1.00 95.75 279 LEU A CA 1
ATOM 2105 C C . LEU A 1 279 ? -10.433 -7.338 -5.248 1.00 95.75 279 LEU A C 1
ATOM 2107 O O . LEU A 1 279 ? -9.983 -6.723 -4.284 1.00 95.75 279 LEU A O 1
ATOM 2111 N N . GLN A 1 280 ? -11.299 -8.346 -5.092 1.00 95.62 280 GLN A N 1
ATOM 2112 C CA . GLN A 1 280 ? -11.692 -8.823 -3.762 1.00 95.62 280 GLN A CA 1
ATOM 2113 C C . GLN A 1 280 ? -10.483 -9.332 -2.978 1.00 95.62 280 GLN A C 1
ATOM 2115 O O . GLN A 1 280 ? -10.361 -9.005 -1.803 1.00 95.62 280 GLN A O 1
ATOM 2120 N N . ARG A 1 281 ? -9.554 -10.062 -3.611 1.00 94.94 281 ARG A N 1
ATOM 2121 C CA . ARG A 1 281 ? -8.314 -10.495 -2.946 1.00 94.94 281 ARG A CA 1
ATOM 2122 C C . ARG A 1 281 ? -7.481 -9.312 -2.468 1.00 94.94 281 ARG A C 1
ATOM 2124 O O . ARG A 1 281 ? -7.067 -9.311 -1.314 1.00 94.94 281 ARG A O 1
ATOM 2131 N N . VAL A 1 282 ? -7.308 -8.288 -3.307 1.00 94.38 282 VAL A N 1
ATOM 2132 C CA . VAL A 1 282 ? -6.621 -7.040 -2.931 1.00 94.38 282 VAL A CA 1
ATOM 2133 C C . VAL A 1 282 ? -7.273 -6.385 -1.708 1.00 94.38 282 VAL A C 1
ATOM 2135 O O . VAL A 1 282 ? -6.581 -6.006 -0.766 1.00 94.38 282 VAL A O 1
ATOM 2138 N N . LEU A 1 283 ? -8.605 -6.286 -1.680 1.00 95.31 283 LEU A N 1
ATOM 2139 C CA . LEU A 1 283 ? -9.338 -5.694 -0.555 1.00 95.31 283 LEU A CA 1
ATOM 2140 C C . LEU A 1 283 ? -9.300 -6.572 0.705 1.00 95.31 283 LEU A C 1
ATOM 2142 O O . LEU A 1 283 ? -9.245 -6.053 1.818 1.00 95.31 283 LEU A O 1
ATOM 2146 N N . LEU A 1 284 ? -9.294 -7.897 0.555 1.00 93.81 284 LEU A N 1
ATOM 2147 C CA . LEU A 1 284 ? -9.195 -8.842 1.666 1.00 93.81 284 LEU A CA 1
ATOM 2148 C C . LEU A 1 284 ? -7.830 -8.774 2.358 1.00 93.81 284 LEU A C 1
ATOM 2150 O O . LEU A 1 284 ? -7.760 -8.874 3.584 1.00 93.81 284 LEU A O 1
ATOM 2154 N N . THR A 1 285 ? -6.759 -8.532 1.607 1.00 90.94 285 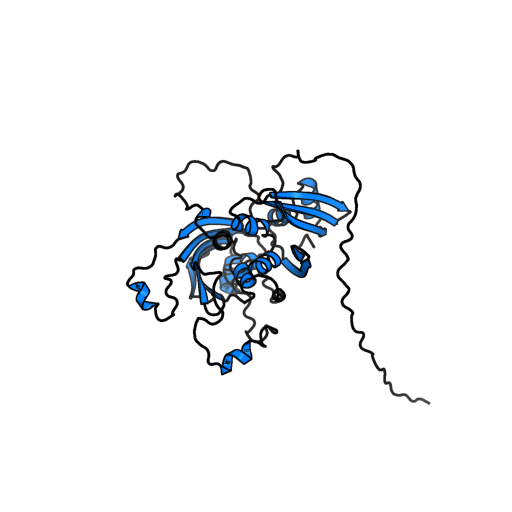THR A N 1
ATOM 2155 C CA . THR A 1 285 ? -5.382 -8.503 2.120 1.00 90.94 285 THR A CA 1
ATOM 2156 C C . THR A 1 285 ? -4.836 -7.095 2.381 1.00 90.94 285 THR A C 1
ATOM 2158 O O . THR A 1 285 ? -3.700 -6.944 2.836 1.00 90.94 285 THR A O 1
ATOM 2161 N N . ALA A 1 286 ? -5.635 -6.059 2.132 1.00 90.81 286 ALA A N 1
ATOM 2162 C CA . ALA A 1 286 ? -5.335 -4.652 2.382 1.00 90.81 286 ALA A CA 1
ATOM 2163 C C . ALA A 1 286 ? -4.957 -4.374 3.856 1.00 90.81 286 ALA A C 1
ATOM 2165 O O . ALA A 1 286 ? -5.809 -4.491 4.741 1.00 90.81 286 ALA A O 1
ATOM 2166 N N . ASN A 1 287 ? -3.712 -3.983 4.150 1.00 86.25 287 ASN A N 1
ATOM 2167 C CA . ASN A 1 287 ? -3.269 -3.665 5.516 1.00 86.25 287 ASN A CA 1
ATOM 2168 C C . ASN A 1 287 ? -3.608 -2.210 5.879 1.00 86.25 287 ASN A C 1
ATOM 2170 O O . ASN A 1 287 ? -2.766 -1.324 5.761 1.00 86.25 287 ASN A O 1
ATOM 2174 N N . GLY A 1 288 ? -4.866 -1.962 6.249 1.00 82.25 288 GLY A N 1
ATOM 2175 C CA . GLY A 1 288 ? -5.318 -0.629 6.661 1.00 82.25 288 GLY A CA 1
ATOM 2176 C C . GLY A 1 288 ? -5.244 0.430 5.560 1.00 82.25 288 GLY A C 1
ATOM 2177 O O . GLY A 1 288 ? -5.009 1.589 5.861 1.00 82.25 288 GLY A O 1
ATOM 2178 N N . ASN A 1 289 ? -5.399 0.030 4.295 1.00 86.00 289 ASN A N 1
ATOM 2179 C CA . ASN A 1 289 ? -5.368 0.910 3.119 1.00 86.00 289 ASN A CA 1
ATOM 2180 C C . ASN A 1 289 ? -6.627 0.776 2.231 1.00 86.00 289 ASN A C 1
ATOM 2182 O O . ASN A 1 289 ? -6.608 1.177 1.069 1.00 86.00 289 ASN A O 1
ATOM 2186 N N . VAL A 1 290 ? -7.718 0.187 2.743 1.00 93.44 290 VAL A N 1
ATOM 2187 C CA . VAL A 1 290 ? -8.959 -0.047 1.971 1.00 93.44 290 VAL A CA 1
ATOM 2188 C C . VAL A 1 290 ? -9.576 1.263 1.483 1.00 93.44 290 VAL A C 1
ATOM 2190 O O . VAL A 1 290 ? -10.009 1.339 0.336 1.00 93.44 290 VAL A O 1
ATOM 2193 N N . GLU A 1 291 ? -9.588 2.299 2.323 1.00 93.06 291 GLU A N 1
ATOM 2194 C CA . GLU A 1 291 ? -10.116 3.620 1.961 1.00 93.06 291 GLU A CA 1
ATOM 2195 C C . GLU A 1 291 ? -9.326 4.220 0.802 1.00 93.06 291 GLU A C 1
ATOM 2197 O O . GLU A 1 291 ? -9.926 4.636 -0.189 1.00 93.06 291 GLU A O 1
ATOM 2202 N N . ARG A 1 292 ? -7.988 4.184 0.868 1.00 92.44 292 ARG A N 1
ATOM 2203 C CA . ARG A 1 292 ? -7.124 4.646 -0.227 1.00 92.44 292 ARG A CA 1
ATOM 2204 C C . ARG A 1 292 ? -7.352 3.843 -1.507 1.00 92.44 292 ARG A C 1
ATOM 2206 O O . ARG A 1 292 ? -7.468 4.448 -2.574 1.00 92.44 292 ARG A O 1
ATOM 2213 N N . ILE A 1 293 ? -7.410 2.509 -1.417 1.00 95.06 293 ILE A N 1
ATOM 2214 C CA . ILE A 1 293 ? -7.637 1.633 -2.579 1.00 95.06 293 ILE A CA 1
ATOM 2215 C C . ILE A 1 293 ? -8.961 1.999 -3.251 1.00 95.06 293 ILE A C 1
ATOM 2217 O O . ILE A 1 293 ? -8.974 2.263 -4.449 1.00 95.06 293 ILE A O 1
ATOM 2221 N N . LEU A 1 294 ? -10.060 2.065 -2.495 1.00 95.81 294 LEU A N 1
ATOM 2222 C CA . LEU A 1 294 ? -11.380 2.370 -3.051 1.00 95.81 294 LEU A CA 1
ATOM 2223 C C . LEU A 1 294 ? -11.461 3.807 -3.575 1.00 95.81 294 LEU A C 1
ATOM 2225 O O . LEU A 1 294 ? -11.966 4.019 -4.677 1.00 95.81 294 LEU A O 1
ATOM 2229 N N . SER A 1 295 ? -10.892 4.774 -2.853 1.00 94.00 295 SER A N 1
ATOM 2230 C CA . SER A 1 295 ? -10.866 6.170 -3.300 1.00 94.00 295 SER A CA 1
ATOM 2231 C C . SER A 1 295 ? -10.112 6.321 -4.621 1.00 94.00 295 SER A C 1
ATOM 2233 O O . SER A 1 295 ? -10.596 6.938 -5.569 1.00 94.00 295 SER A O 1
ATOM 2235 N N . SER A 1 296 ? -8.945 5.678 -4.724 1.00 94.75 296 SER A N 1
ATOM 2236 C CA . SER A 1 296 ? -8.130 5.682 -5.942 1.00 94.75 296 SER A CA 1
ATOM 2237 C C . SER A 1 296 ? -8.834 4.955 -7.081 1.00 94.75 296 SER A C 1
ATOM 2239 O O . SER A 1 296 ? -8.880 5.463 -8.198 1.00 94.75 296 SER A O 1
ATOM 2241 N N . TYR A 1 297 ? -9.440 3.799 -6.805 1.00 96.75 297 TYR A N 1
ATOM 2242 C CA . TYR A 1 297 ? -10.166 3.017 -7.800 1.00 96.75 297 TYR A CA 1
ATOM 2243 C C . TYR A 1 297 ? -11.305 3.832 -8.422 1.00 96.75 297 TYR A C 1
ATOM 2245 O O . TYR A 1 297 ? -11.389 3.956 -9.644 1.00 96.75 297 TYR A O 1
ATOM 2253 N N . HIS A 1 298 ? -12.128 4.481 -7.600 1.00 95.75 298 HIS A N 1
ATOM 2254 C CA . HIS A 1 298 ? -13.236 5.303 -8.085 1.00 95.75 298 HIS A CA 1
ATOM 2255 C C . HIS A 1 298 ? -12.815 6.699 -8.561 1.00 95.75 298 HIS A C 1
ATOM 2257 O O . HIS A 1 298 ? -13.600 7.356 -9.236 1.00 95.75 298 HIS A O 1
ATOM 2263 N N . GLY A 1 299 ? -11.587 7.138 -8.261 1.00 93.69 299 GLY A N 1
ATOM 2264 C CA . GLY A 1 299 ? -11.132 8.500 -8.549 1.00 93.69 299 GLY A CA 1
ATOM 2265 C C . GLY A 1 299 ? -11.873 9.549 -7.717 1.00 93.69 299 GLY A C 1
ATOM 2266 O O . GLY A 1 299 ? -12.074 10.668 -8.176 1.00 93.69 299 GLY A O 1
ATOM 2267 N N . LYS A 1 300 ? -12.340 9.174 -6.522 1.00 93.12 300 LYS A N 1
ATOM 2268 C CA . LYS A 1 300 ? -13.197 9.997 -5.663 1.00 93.12 300 LYS A CA 1
ATOM 2269 C C . LYS A 1 300 ? -12.829 9.801 -4.197 1.00 93.12 300 LYS A C 1
ATOM 2271 O O . LYS A 1 300 ? -12.454 8.691 -3.835 1.00 93.12 300 LYS A O 1
ATOM 2276 N N . PRO A 1 301 ? -12.953 10.823 -3.340 1.00 91.56 301 PRO A N 1
ATOM 2277 C CA . PRO A 1 301 ? -12.680 10.659 -1.920 1.00 91.56 301 PRO A CA 1
ATOM 2278 C C . PRO A 1 301 ? -13.743 9.764 -1.270 1.00 91.56 301 PRO A C 1
ATOM 2280 O O . PRO A 1 301 ? -14.940 10.046 -1.355 1.00 91.56 301 PRO A O 1
ATOM 2283 N N . ALA A 1 302 ? -13.313 8.694 -0.606 1.00 91.31 302 ALA A N 1
ATOM 2284 C CA . ALA A 1 302 ? -14.159 7.999 0.352 1.00 91.31 302 ALA A CA 1
ATOM 2285 C C . ALA A 1 302 ? -14.201 8.782 1.674 1.00 91.31 302 ALA A C 1
ATOM 2287 O O . ALA A 1 302 ? -13.258 9.479 2.035 1.00 91.31 302 ALA A O 1
ATOM 2288 N N . GLN A 1 303 ? -15.310 8.664 2.392 1.00 91.50 303 GLN A N 1
ATOM 2289 C CA . GLN A 1 303 ? -15.539 9.304 3.681 1.00 91.50 303 GLN A CA 1
ATOM 2290 C C . GLN A 1 303 ? -15.704 8.223 4.745 1.00 91.50 303 GLN A C 1
ATOM 2292 O O . GLN A 1 303 ? -16.494 7.291 4.572 1.00 91.50 303 GLN A O 1
ATOM 2297 N N . LEU A 1 304 ? -14.972 8.338 5.850 1.00 89.81 304 LEU A N 1
ATOM 2298 C CA . LEU A 1 304 ? -15.069 7.412 6.972 1.00 89.81 304 LEU A CA 1
ATOM 2299 C C . LEU A 1 304 ? -15.838 8.056 8.128 1.00 89.81 304 LEU A C 1
ATOM 2301 O O . LEU A 1 304 ? -15.414 9.069 8.675 1.00 89.81 304 LEU A O 1
ATOM 2305 N N . PHE A 1 305 ? -16.927 7.423 8.558 1.00 92.44 305 PHE A N 1
ATOM 2306 C CA . PHE A 1 305 ? -17.719 7.875 9.700 1.00 92.44 305 PHE A CA 1
ATOM 2307 C C . PHE A 1 305 ? -17.595 6.904 10.866 1.00 92.44 305 PHE A C 1
ATOM 2309 O O . PHE A 1 305 ? -17.678 5.685 10.691 1.00 92.44 305 PHE A O 1
ATOM 2316 N N . VAL A 1 306 ? -17.435 7.444 12.072 1.00 91.81 306 VAL A N 1
ATOM 2317 C CA . VAL A 1 306 ? -17.474 6.664 13.311 1.00 91.81 306 VAL A CA 1
ATOM 2318 C C . VAL A 1 306 ? -18.927 6.508 13.739 1.00 91.81 306 VAL A C 1
ATOM 2320 O O . VAL A 1 306 ? -19.602 7.483 14.041 1.00 91.81 306 VAL A O 1
ATOM 2323 N N . VAL A 1 307 ? -19.411 5.268 13.730 1.00 95.62 307 VAL A N 1
ATOM 2324 C CA . VAL A 1 307 ? -20.785 4.911 14.109 1.00 95.62 307 VAL A CA 1
ATOM 2325 C C . VAL A 1 307 ? -20.877 4.597 15.600 1.00 95.62 307 VAL A C 1
ATOM 2327 O O . VAL A 1 307 ? -21.874 4.909 16.242 1.00 95.62 307 VAL A O 1
ATOM 2330 N N . LEU A 1 308 ? -19.844 3.958 16.148 1.00 94.38 308 LEU A N 1
ATOM 2331 C CA . LEU A 1 308 ? -19.726 3.642 17.567 1.00 94.38 308 LEU A CA 1
ATOM 2332 C C . LEU A 1 308 ? -18.280 3.858 17.994 1.00 94.38 308 LEU A C 1
ATOM 2334 O O . LEU A 1 308 ? -17.368 3.414 17.297 1.00 94.38 308 LEU A O 1
ATOM 2338 N N . ASP A 1 309 ? -18.096 4.486 19.146 1.00 91.38 309 ASP A N 1
ATOM 2339 C CA . ASP A 1 309 ? -16.821 4.557 19.849 1.00 91.38 309 ASP A CA 1
ATOM 2340 C C . ASP A 1 309 ? -17.110 4.416 21.342 1.00 91.38 309 ASP A C 1
ATOM 2342 O O . ASP A 1 309 ? -17.827 5.232 21.927 1.00 91.38 309 ASP A O 1
ATOM 2346 N N . SER A 1 310 ? -16.664 3.317 21.941 1.00 92.50 310 SER A N 1
ATOM 2347 C CA . SER A 1 310 ? -16.949 3.011 23.339 1.00 92.50 310 SER A CA 1
ATOM 2348 C C . SER A 1 310 ? -15.745 2.385 24.023 1.00 92.50 310 SER A C 1
ATOM 2350 O O . SER A 1 310 ? -15.057 1.540 23.454 1.00 92.50 310 SER A O 1
ATOM 2352 N N . LYS A 1 311 ? -15.514 2.786 25.273 1.00 90.69 311 LYS A N 1
ATOM 2353 C CA . LYS A 1 311 ? -14.416 2.295 26.104 1.00 90.69 311 LYS A CA 1
ATOM 2354 C C . LYS A 1 311 ? -14.950 1.467 27.269 1.00 90.69 311 LYS A C 1
ATOM 2356 O O . LYS A 1 311 ? -15.891 1.882 27.947 1.00 90.69 311 LYS A O 1
ATOM 2361 N N . ARG A 1 312 ? -14.327 0.315 27.529 1.00 93.25 312 ARG A N 1
ATOM 2362 C CA . ARG A 1 312 ? -14.627 -0.588 28.652 1.00 93.25 312 ARG A CA 1
ATOM 2363 C C . ARG A 1 312 ? -13.324 -1.089 29.278 1.00 93.25 312 ARG A C 1
ATOM 2365 O O . ARG A 1 312 ? -12.746 -2.078 28.836 1.00 93.25 312 ARG A O 1
ATOM 2372 N N . GLY A 1 313 ? -12.843 -0.389 30.307 1.00 90.88 313 GLY A N 1
ATOM 2373 C CA . GLY A 1 313 ? -11.505 -0.638 30.856 1.00 90.88 313 GLY A CA 1
ATOM 2374 C C . GLY A 1 313 ? -10.432 -0.326 29.809 1.00 90.88 313 GLY A C 1
ATOM 2375 O O . GLY A 1 313 ? -10.465 0.751 29.223 1.00 90.88 313 GLY A O 1
ATOM 2376 N N . GLN A 1 314 ? -9.539 -1.278 29.539 1.00 89.38 314 GLN A N 1
ATOM 2377 C CA . GLN A 1 314 ? -8.494 -1.176 28.503 1.00 89.38 314 GLN A CA 1
ATOM 2378 C C . GLN A 1 314 ? -8.985 -1.530 27.087 1.00 89.38 314 GLN A C 1
ATOM 2380 O O . GLN A 1 314 ? -8.211 -1.506 26.130 1.00 89.38 314 GLN A O 1
ATOM 2385 N N . VAL A 1 315 ? -10.264 -1.891 26.947 1.00 94.12 315 VAL A N 1
ATOM 2386 C CA . VAL A 1 315 ? -10.862 -2.297 25.674 1.00 94.12 315 VAL A CA 1
ATOM 2387 C C . VAL A 1 315 ? -11.540 -1.102 25.017 1.00 94.12 315 VAL A C 1
ATOM 2389 O O . VAL A 1 315 ? -12.396 -0.456 25.625 1.00 94.12 315 VAL A O 1
ATOM 2392 N N . HIS A 1 316 ? -11.180 -0.836 23.767 1.00 93.19 316 HIS A N 1
ATOM 2393 C CA . HIS A 1 316 ? -11.793 0.175 22.915 1.00 93.19 316 HIS A CA 1
ATOM 2394 C C . HIS A 1 316 ? -12.545 -0.507 21.773 1.00 93.19 316 HIS A C 1
ATOM 2396 O O . HIS A 1 316 ? -11.939 -1.115 20.892 1.00 93.19 316 HIS A O 1
ATOM 2402 N N . ASP A 1 317 ? -13.869 -0.403 21.787 1.00 94.12 317 ASP A N 1
ATOM 2403 C CA . ASP A 1 317 ? -14.735 -0.927 20.741 1.00 94.12 317 ASP A CA 1
ATOM 2404 C C . ASP A 1 317 ? -15.161 0.199 19.807 1.00 94.12 317 ASP A C 1
ATOM 2406 O O . ASP A 1 317 ? -15.774 1.183 20.228 1.00 94.12 317 ASP A O 1
ATOM 2410 N N . ARG A 1 318 ? -14.876 0.024 18.519 1.00 91.94 318 ARG A N 1
ATOM 2411 C CA . ARG A 1 318 ? -15.162 1.002 17.476 1.00 91.94 318 ARG A CA 1
ATOM 2412 C C . ARG A 1 318 ? -15.920 0.356 16.328 1.00 91.94 318 ARG A C 1
ATOM 2414 O O . ARG A 1 318 ? -15.596 -0.743 15.884 1.00 91.94 318 ARG A O 1
ATOM 2421 N N . GLN A 1 319 ? -16.907 1.066 15.800 1.00 95.19 319 GLN A N 1
ATOM 2422 C CA . GLN A 1 319 ? -17.566 0.727 14.546 1.00 95.19 319 GLN A CA 1
ATOM 2423 C C . GLN A 1 319 ? -17.438 1.906 13.592 1.00 95.19 319 GLN A C 1
ATOM 2425 O O . GLN A 1 319 ? -17.786 3.030 13.948 1.00 95.19 319 GLN A O 1
ATOM 2430 N N . VAL A 1 320 ? -16.970 1.652 12.375 1.00 94.12 320 VAL A N 1
ATOM 2431 C CA . VAL A 1 320 ? -16.855 2.664 11.322 1.00 94.12 320 VAL A CA 1
ATOM 2432 C C . VAL A 1 320 ? -17.594 2.228 10.067 1.00 94.12 320 VAL A C 1
ATOM 2434 O O . VAL A 1 320 ? -17.689 1.034 9.773 1.00 94.12 320 VAL A O 1
ATOM 2437 N N . THR A 1 321 ? -18.100 3.200 9.319 1.00 96.06 321 THR A N 1
ATOM 2438 C CA . THR A 1 321 ? -18.669 2.999 7.987 1.00 96.06 321 THR A CA 1
ATOM 2439 C C . THR A 1 321 ? -17.879 3.800 6.964 1.00 96.06 321 THR A C 1
ATOM 2441 O O . THR A 1 321 ? -17.526 4.951 7.215 1.00 96.06 321 THR A O 1
ATOM 2444 N N . LEU A 1 322 ? -17.590 3.183 5.822 1.00 95.62 322 LEU A N 1
ATOM 2445 C CA . LEU A 1 322 ? -16.969 3.844 4.680 1.00 95.62 322 LEU A CA 1
ATOM 2446 C C . LEU A 1 322 ? -18.050 4.163 3.653 1.00 95.62 322 LEU A C 1
ATOM 2448 O O . LEU A 1 322 ? -18.763 3.258 3.211 1.00 95.62 322 LEU A O 1
ATOM 2452 N N . ILE A 1 323 ? -18.156 5.431 3.278 1.00 96.38 323 ILE A N 1
ATOM 2453 C CA . ILE A 1 323 ? -19.134 5.947 2.324 1.00 96.38 323 ILE A CA 1
ATOM 2454 C C . ILE A 1 323 ? -18.396 6.517 1.114 1.00 96.38 323 ILE A C 1
ATOM 2456 O O . ILE A 1 323 ? -17.419 7.242 1.263 1.00 96.38 323 ILE A O 1
ATOM 2460 N N . LEU A 1 324 ? -18.867 6.211 -0.089 1.00 94.88 324 LEU A N 1
ATOM 2461 C CA . LEU A 1 324 ? -18.355 6.770 -1.338 1.00 94.88 324 LEU A CA 1
ATOM 2462 C C . LEU A 1 324 ? -19.545 7.081 -2.242 1.00 94.88 324 LEU A C 1
ATOM 2464 O O . LEU A 1 324 ? -20.427 6.241 -2.399 1.00 94.88 324 LEU A O 1
ATOM 2468 N N . ASP A 1 325 ? -19.610 8.303 -2.779 1.00 94.56 325 ASP A N 1
ATOM 2469 C CA . ASP A 1 325 ? -20.767 8.793 -3.551 1.00 94.56 325 ASP A CA 1
ATOM 2470 C C . ASP A 1 325 ? -22.121 8.602 -2.837 1.00 94.56 325 ASP A C 1
ATOM 2472 O O . ASP A 1 325 ? -23.129 8.241 -3.442 1.00 94.56 325 ASP A O 1
ATOM 2476 N N . GLY A 1 326 ? -22.149 8.794 -1.514 1.00 95.38 326 GLY A N 1
ATOM 2477 C CA . GLY A 1 326 ? -23.354 8.596 -0.701 1.00 95.38 326 GLY A CA 1
ATOM 2478 C C . GLY A 1 326 ? -23.761 7.129 -0.499 1.00 95.38 326 GLY A C 1
ATOM 2479 O O . GLY A 1 326 ? -24.755 6.867 0.174 1.00 95.38 326 GLY A O 1
ATOM 2480 N N . GLN A 1 327 ? -23.001 6.166 -1.029 1.00 96.38 327 GLN A N 1
ATOM 2481 C CA . GLN A 1 327 ? -23.238 4.738 -0.835 1.00 96.38 327 GLN A CA 1
ATOM 2482 C C . GLN A 1 327 ? -22.315 4.167 0.240 1.00 96.38 327 GLN A C 1
ATOM 2484 O O . GLN A 1 327 ? -21.104 4.383 0.220 1.00 96.38 327 GLN A O 1
ATOM 2489 N N . GLN A 1 328 ? -22.879 3.399 1.173 1.00 96.38 328 GLN A N 1
ATOM 2490 C CA . GLN A 1 328 ? -22.092 2.645 2.145 1.00 96.38 328 GLN A CA 1
ATOM 2491 C C . GLN A 1 328 ? -21.396 1.466 1.450 1.00 96.38 328 GLN A C 1
ATOM 2493 O O . GLN A 1 328 ? -22.059 0.537 0.992 1.00 96.38 328 GLN A O 1
ATOM 2498 N N . LEU A 1 329 ? -20.062 1.485 1.419 1.00 96.00 329 LEU A N 1
ATOM 2499 C CA . LEU A 1 329 ? -19.242 0.433 0.808 1.00 96.00 329 LEU A CA 1
ATOM 2500 C C . LEU A 1 329 ? -18.722 -0.592 1.818 1.00 96.00 329 LEU A C 1
ATOM 2502 O O . LEU A 1 329 ? -18.513 -1.752 1.473 1.00 96.00 329 LEU A O 1
ATOM 2506 N N . MET A 1 330 ? -18.471 -0.173 3.060 1.00 96.25 330 MET A N 1
ATOM 2507 C CA . MET A 1 330 ? -17.871 -1.032 4.082 1.00 96.25 330 MET A CA 1
ATOM 2508 C C . MET A 1 330 ? -18.422 -0.699 5.464 1.00 96.25 330 MET A C 1
ATOM 2510 O O . MET A 1 330 ? -18.609 0.466 5.806 1.00 96.25 330 MET A O 1
ATOM 2514 N N . LEU A 1 331 ? -18.614 -1.732 6.280 1.00 96.38 331 LEU A N 1
ATOM 2515 C CA . LEU A 1 331 ? -18.773 -1.628 7.726 1.00 96.38 331 LEU A CA 1
ATOM 2516 C C . LEU A 1 331 ? -17.601 -2.361 8.376 1.00 96.38 331 LEU A C 1
ATOM 2518 O O . LEU A 1 331 ? -17.364 -3.526 8.064 1.00 96.38 331 LEU A O 1
ATOM 2522 N N . ALA A 1 332 ? -16.889 -1.705 9.285 1.00 95.81 332 ALA A N 1
ATOM 2523 C CA . ALA A 1 332 ? -15.823 -2.337 10.051 1.00 95.81 332 ALA A CA 1
ATOM 2524 C C . ALA A 1 332 ? -16.094 -2.201 11.547 1.00 95.81 332 ALA A C 1
ATOM 2526 O O . ALA A 1 332 ? -16.528 -1.153 12.025 1.00 95.81 332 ALA A O 1
ATOM 2527 N N . ARG A 1 333 ? -15.844 -3.289 12.274 1.00 95.94 333 ARG A N 1
ATOM 2528 C CA . ARG A 1 333 ? -15.880 -3.350 13.734 1.00 95.94 333 ARG A CA 1
ATOM 2529 C C . ARG A 1 333 ? -14.489 -3.704 14.219 1.00 95.94 333 ARG A C 1
ATOM 2531 O O . ARG A 1 333 ? -13.853 -4.595 13.660 1.00 95.94 333 ARG A O 1
ATOM 2538 N N . SER A 1 334 ? -14.040 -3.007 15.243 1.00 94.50 334 SER A N 1
ATOM 2539 C CA . SER A 1 334 ? -12.728 -3.191 15.838 1.00 94.50 334 SER A CA 1
ATOM 2540 C C . SER A 1 334 ? -12.886 -3.238 17.346 1.00 94.50 334 SER A C 1
ATOM 2542 O O . SER A 1 334 ? -13.611 -2.427 17.916 1.00 94.50 334 SER A O 1
ATOM 2544 N N . THR A 1 335 ? -12.195 -4.183 17.965 1.00 95.69 335 THR A N 1
ATOM 2545 C CA . THR A 1 335 ? -12.005 -4.260 19.409 1.00 95.69 335 THR A CA 1
ATOM 2546 C C . THR A 1 335 ? -10.505 -4.183 19.617 1.00 95.69 335 THR A C 1
ATOM 2548 O O . THR A 1 335 ? -9.780 -5.040 19.120 1.00 95.69 335 THR A O 1
ATOM 2551 N N . CYS A 1 336 ? -10.045 -3.122 20.264 1.00 94.88 336 CYS A N 1
ATOM 2552 C CA . CYS A 1 336 ? -8.631 -2.833 20.450 1.00 94.88 336 CYS A CA 1
ATOM 2553 C C . CYS A 1 336 ? -8.290 -2.916 21.931 1.00 94.88 336 CYS A C 1
ATOM 2555 O O . CYS A 1 336 ? -8.951 -2.278 22.753 1.00 94.88 336 CYS A O 1
ATOM 2557 N N . PHE A 1 337 ? -7.252 -3.674 22.264 1.00 95.94 337 PHE A N 1
ATOM 2558 C CA . PHE A 1 337 ? -6.726 -3.762 23.617 1.00 95.94 337 PHE A CA 1
ATOM 2559 C C . PHE A 1 337 ? -5.490 -2.871 23.703 1.00 95.94 337 PHE A C 1
ATOM 2561 O O . PHE A 1 337 ? -4.439 -3.200 23.152 1.00 95.94 337 PHE A O 1
ATOM 2568 N N . LEU A 1 338 ? -5.624 -1.721 24.366 1.00 95.12 338 LEU A N 1
ATOM 2569 C CA . LEU A 1 338 ? -4.503 -0.808 24.586 1.00 95.12 338 LEU A CA 1
ATOM 2570 C C . LEU A 1 338 ? -3.717 -1.303 25.799 1.00 95.12 338 LEU A C 1
ATOM 2572 O O . LEU A 1 338 ? -4.136 -1.131 26.943 1.00 95.12 338 LEU A O 1
ATOM 2576 N N . THR A 1 339 ? -2.606 -1.985 25.536 1.00 95.31 339 THR A N 1
ATOM 2577 C CA . THR A 1 339 ? -1.763 -2.604 26.570 1.00 95.31 339 THR A CA 1
ATOM 2578 C C . THR A 1 339 ? -0.789 -1.611 27.198 1.00 95.31 339 THR A C 1
ATOM 2580 O O . THR A 1 339 ? -0.284 -1.856 28.293 1.00 95.31 339 THR A O 1
ATOM 2583 N N . ASP A 1 340 ? -0.533 -0.492 26.520 1.00 95.25 340 ASP A N 1
ATOM 2584 C CA . ASP A 1 340 ? 0.357 0.574 26.965 1.00 95.25 340 ASP A CA 1
ATOM 2585 C C . ASP A 1 340 ? -0.443 1.802 27.439 1.00 95.25 340 ASP A C 1
ATOM 2587 O O . ASP A 1 340 ? -1.307 2.329 26.733 1.00 95.25 340 ASP A O 1
ATOM 2591 N N . ALA A 1 341 ? -0.135 2.285 28.645 1.00 94.88 341 ALA A N 1
ATOM 2592 C CA . ALA A 1 341 ? -0.845 3.405 29.261 1.00 94.88 341 ALA A CA 1
ATOM 2593 C C . ALA A 1 341 ? -0.653 4.738 28.513 1.00 94.88 341 ALA A C 1
ATOM 2595 O O . ALA A 1 341 ? -1.530 5.601 28.558 1.00 94.88 341 ALA A O 1
ATOM 2596 N N . ALA A 1 342 ? 0.471 4.938 27.818 1.00 95.44 342 ALA A N 1
ATOM 2597 C CA . ALA A 1 342 ? 0.678 6.116 26.983 1.00 95.44 342 ALA A CA 1
ATOM 2598 C C . ALA A 1 342 ? -0.198 6.060 25.725 1.00 95.44 342 ALA A C 1
ATOM 2600 O O . ALA A 1 342 ? -0.773 7.086 25.359 1.00 95.44 342 ALA A O 1
ATOM 2601 N N . TRP A 1 343 ? -0.352 4.882 25.109 1.00 95.25 343 TRP A N 1
ATOM 2602 C CA . TRP A 1 343 ? -1.284 4.681 23.991 1.00 95.25 343 TRP A CA 1
ATOM 2603 C C . TRP A 1 343 ? -2.723 4.947 24.416 1.00 95.25 343 TRP A C 1
ATOM 2605 O O . TRP A 1 343 ? -3.435 5.688 23.741 1.00 95.25 343 TRP A O 1
ATOM 2615 N N . GLU A 1 344 ? -3.128 4.393 25.560 1.00 93.56 344 GLU A N 1
ATOM 2616 C CA . GLU A 1 344 ? -4.451 4.615 26.142 1.00 93.56 344 GLU A CA 1
ATOM 2617 C C . GLU A 1 344 ? -4.715 6.095 26.412 1.00 93.56 344 GLU A C 1
ATOM 2619 O O . GLU A 1 344 ? -5.753 6.625 26.010 1.00 93.56 344 GLU A O 1
ATOM 2624 N N . ARG A 1 345 ? -3.763 6.778 27.054 1.00 93.56 345 ARG A N 1
ATOM 2625 C CA . ARG A 1 345 ? -3.876 8.202 27.360 1.00 93.56 345 ARG A CA 1
ATOM 2626 C C . ARG A 1 345 ? -4.074 9.026 26.091 1.00 93.56 345 ARG A C 1
ATOM 2628 O O . ARG A 1 345 ? -5.028 9.789 26.015 1.00 93.56 345 ARG A O 1
ATOM 2635 N N . VAL A 1 346 ? -3.227 8.830 25.082 1.00 93.12 346 VAL A N 1
ATOM 2636 C CA . VAL A 1 346 ? -3.316 9.546 23.801 1.00 93.12 346 VAL A CA 1
ATOM 2637 C C . VAL A 1 346 ? -4.636 9.245 23.086 1.00 93.12 346 VAL A C 1
ATOM 2639 O O . VAL A 1 346 ? -5.305 10.163 22.621 1.00 93.12 346 VAL A O 1
ATOM 2642 N N . ALA A 1 347 ? -5.056 7.980 23.029 1.00 90.38 347 ALA A N 1
ATOM 2643 C CA . ALA A 1 347 ? -6.313 7.598 22.388 1.00 90.38 347 ALA A CA 1
ATOM 2644 C C . ALA A 1 347 ? -7.526 8.290 23.029 1.00 90.38 347 ALA A C 1
ATOM 2646 O O . ALA A 1 347 ? -8.443 8.712 22.328 1.00 90.38 347 ALA A O 1
ATOM 2647 N N . VAL A 1 348 ? -7.530 8.421 24.358 1.00 88.62 348 VAL A N 1
ATOM 2648 C CA . VAL A 1 348 ? -8.638 9.017 25.118 1.00 88.62 348 VAL A CA 1
ATOM 2649 C C . VAL A 1 348 ? -8.590 10.543 25.105 1.00 88.62 348 VAL A C 1
ATOM 2651 O O . VAL A 1 348 ? -9.603 11.181 24.819 1.00 88.62 348 VAL A O 1
ATOM 2654 N N . GLU A 1 349 ? -7.442 11.129 25.438 1.00 92.06 349 GLU A N 1
ATOM 2655 C CA . GLU A 1 349 ? -7.289 12.575 25.621 1.00 92.06 349 GLU A CA 1
ATOM 2656 C C . GLU A 1 349 ? -7.303 13.315 24.282 1.00 92.06 349 GLU A C 1
ATOM 2658 O O . GLU A 1 349 ? -7.999 14.319 24.143 1.00 92.06 349 GLU A O 1
ATOM 2663 N N . GLU A 1 350 ? -6.595 12.791 23.277 1.00 90.81 350 GLU A N 1
ATOM 2664 C CA . GLU A 1 350 ? -6.503 13.399 21.943 1.00 90.81 350 GLU A CA 1
ATOM 2665 C C . GLU A 1 350 ? -7.600 12.882 20.989 1.00 90.81 350 GLU A C 1
ATOM 2667 O O . GLU A 1 350 ? -7.714 13.359 19.861 1.00 90.81 350 GLU A O 1
ATOM 2672 N N . ARG A 1 351 ? -8.426 11.915 21.426 1.00 88.00 351 ARG A N 1
ATOM 2673 C CA . ARG A 1 351 ? -9.489 11.272 20.623 1.00 88.00 351 ARG A CA 1
ATOM 2674 C C . ARG A 1 351 ? -8.985 10.721 19.283 1.00 88.00 351 ARG A C 1
ATOM 2676 O O . ARG A 1 351 ? -9.705 10.721 18.281 1.00 88.00 351 ARG A O 1
ATOM 2683 N N . LEU A 1 352 ? -7.738 10.253 19.258 1.00 87.06 352 LEU A N 1
ATOM 2684 C CA . LEU A 1 352 ? -7.129 9.720 18.047 1.00 87.06 352 LEU A CA 1
ATOM 2685 C C . LEU A 1 352 ? -7.753 8.383 17.651 1.00 87.06 352 LEU A C 1
ATOM 2687 O O . LEU A 1 352 ? -8.064 7.528 18.479 1.00 87.06 352 LEU A O 1
ATOM 2691 N N . SER A 1 353 ? -7.890 8.177 16.341 1.00 85.75 353 SER A N 1
ATOM 2692 C CA . SER A 1 353 ? -8.244 6.864 15.814 1.00 85.75 353 SER A CA 1
ATOM 2693 C C . SER A 1 353 ? -7.118 5.856 16.028 1.00 85.75 353 SER A C 1
ATOM 2695 O O . SER A 1 353 ? -5.948 6.223 16.097 1.00 85.75 353 SER A O 1
ATOM 2697 N N . VAL A 1 354 ? -7.460 4.567 16.028 1.00 85.75 354 VAL A N 1
ATOM 2698 C CA . VAL A 1 354 ? -6.478 3.472 16.101 1.00 85.75 354 VAL A CA 1
ATOM 2699 C C . VAL A 1 354 ? -5.411 3.590 15.006 1.00 85.75 354 VAL A C 1
ATOM 2701 O O . VAL A 1 354 ? -4.231 3.415 15.284 1.00 85.75 354 VAL A O 1
ATOM 2704 N N . GLY A 1 355 ? -5.804 3.955 13.778 1.00 84.56 355 GLY A N 1
ATOM 2705 C CA . GLY A 1 355 ? -4.856 4.198 12.686 1.00 84.56 355 GLY A CA 1
ATOM 2706 C C . GLY A 1 355 ? -3.899 5.357 12.985 1.00 84.56 355 GLY A C 1
ATOM 2707 O O . GLY A 1 355 ? -2.700 5.263 12.735 1.00 84.56 355 GLY A O 1
ATOM 2708 N N . SER A 1 356 ? -4.414 6.427 13.591 1.00 88.50 356 SER A N 1
ATOM 2709 C CA . SER A 1 356 ? -3.636 7.602 13.996 1.00 88.50 356 SER A CA 1
ATOM 2710 C C . SER A 1 356 ? -2.684 7.325 15.164 1.00 88.50 356 SER A C 1
ATOM 2712 O O . SER A 1 356 ? -1.672 8.011 15.280 1.00 88.50 356 SER A O 1
ATOM 2714 N N . LEU A 1 357 ? -2.953 6.317 16.003 1.00 91.44 357 LEU A N 1
ATOM 2715 C CA . LEU A 1 357 ? -2.023 5.911 17.064 1.00 91.44 357 LEU A CA 1
ATOM 2716 C C . LEU A 1 357 ? -0.719 5.356 16.479 1.00 91.44 357 LEU A C 1
ATOM 2718 O O . LEU A 1 357 ? 0.354 5.746 16.928 1.00 91.44 357 LEU A O 1
ATOM 2722 N N . PHE A 1 358 ? -0.784 4.529 15.430 1.00 91.62 358 PHE A N 1
ATOM 2723 C CA . PHE A 1 358 ? 0.422 4.009 14.765 1.00 91.62 358 PHE A CA 1
ATOM 2724 C C . PHE A 1 358 ? 1.328 5.139 14.265 1.00 91.62 358 PHE A C 1
ATOM 2726 O O . PHE A 1 358 ? 2.535 5.114 14.500 1.00 91.62 358 PHE A O 1
ATOM 2733 N N . TRP A 1 359 ? 0.730 6.180 13.681 1.00 89.50 359 TRP A N 1
ATOM 2734 C CA . TRP A 1 359 ? 1.431 7.407 13.304 1.00 89.50 359 TRP A CA 1
ATOM 2735 C C . TRP A 1 359 ? 2.035 8.134 14.494 1.00 89.50 359 TRP A C 1
ATOM 2737 O O . TRP A 1 359 ? 3.215 8.473 14.478 1.00 89.50 359 TRP A O 1
ATOM 2747 N N . ARG A 1 360 ? 1.226 8.369 15.529 1.00 91.69 360 ARG A N 1
ATOM 2748 C CA . ARG A 1 360 ? 1.622 9.140 16.707 1.00 91.69 360 ARG A CA 1
ATOM 2749 C C . ARG A 1 360 ? 2.814 8.524 17.436 1.00 91.69 360 ARG A C 1
ATOM 2751 O O . ARG A 1 360 ? 3.638 9.263 17.971 1.00 91.69 360 ARG A O 1
ATOM 2758 N N . PHE A 1 361 ? 2.893 7.196 17.443 1.00 92.12 361 PHE A N 1
ATOM 2759 C CA . PHE A 1 361 ? 3.975 6.434 18.063 1.00 92.12 361 PHE A CA 1
ATOM 2760 C C . PHE A 1 361 ? 5.054 5.978 17.068 1.00 92.12 361 PHE A C 1
ATOM 2762 O O . PHE A 1 361 ? 6.022 5.357 17.492 1.00 92.12 361 PHE A O 1
ATOM 2769 N N . HIS A 1 362 ? 4.922 6.304 15.777 1.00 90.06 362 HIS A N 1
ATOM 2770 C CA . HIS A 1 362 ? 5.823 5.884 14.695 1.00 90.06 362 HIS A CA 1
ATOM 2771 C C . HIS A 1 362 ? 6.049 4.366 14.606 1.00 90.06 362 HIS A C 1
ATOM 2773 O O . HIS A 1 362 ? 7.113 3.923 14.179 1.00 90.06 362 HIS A O 1
ATOM 2779 N N . VAL A 1 363 ? 5.042 3.575 14.980 1.00 89.19 363 VAL A N 1
ATOM 2780 C CA . VAL A 1 363 ? 5.114 2.111 15.013 1.00 89.19 363 VAL A CA 1
ATOM 2781 C C . VAL A 1 363 ? 4.409 1.519 13.806 1.00 89.19 363 VAL A C 1
ATOM 2783 O O . VAL A 1 363 ? 3.291 1.917 13.473 1.00 89.19 363 VAL A O 1
ATOM 2786 N N . MET A 1 364 ? 5.018 0.501 13.200 1.00 87.06 364 MET A N 1
ATOM 2787 C CA . MET A 1 364 ? 4.405 -0.219 12.095 1.00 87.06 364 MET A CA 1
ATOM 2788 C C . MET A 1 364 ? 3.640 -1.468 12.566 1.00 87.06 364 MET A C 1
ATOM 2790 O O . MET A 1 364 ? 4.250 -2.441 13.024 1.00 87.06 364 MET A O 1
ATOM 2794 N N . PRO A 1 365 ? 2.300 -1.505 12.424 1.00 90.69 365 PRO A N 1
ATOM 2795 C CA . PRO A 1 365 ? 1.529 -2.648 12.881 1.00 90.69 365 PRO A CA 1
ATOM 2796 C C . PRO A 1 365 ? 1.785 -3.887 12.021 1.00 90.69 365 PRO A C 1
ATOM 2798 O O . PRO A 1 365 ? 1.924 -3.823 10.797 1.00 90.69 365 PRO A O 1
ATOM 2801 N N . THR A 1 366 ? 1.760 -5.047 12.668 1.00 88.25 366 THR A N 1
ATOM 2802 C CA . THR A 1 366 ? 1.766 -6.348 11.999 1.00 88.25 366 THR A CA 1
ATOM 2803 C C . THR A 1 366 ? 0.335 -6.759 11.688 1.00 88.25 366 THR A C 1
ATOM 2805 O O . THR A 1 366 ? -0.485 -6.844 12.597 1.00 88.25 366 THR A O 1
ATOM 2808 N N . PHE A 1 367 ? 0.042 -7.030 10.417 1.00 89.56 367 PHE A N 1
ATOM 2809 C CA . PHE A 1 367 ? -1.272 -7.483 9.964 1.00 89.56 367 PHE A CA 1
ATOM 2810 C C . PHE A 1 367 ? -1.320 -8.993 9.784 1.00 89.56 367 PHE A C 1
ATOM 2812 O O . PHE A 1 367 ? -0.499 -9.551 9.053 1.00 89.56 367 PHE A O 1
ATOM 2819 N N . THR A 1 368 ? -2.359 -9.610 10.341 1.00 88.38 368 THR A N 1
ATOM 2820 C CA . THR A 1 368 ? -2.651 -11.036 10.176 1.00 88.38 368 THR A CA 1
ATOM 2821 C C . THR A 1 368 ? -4.102 -11.217 9.748 1.00 88.38 368 THR A C 1
ATOM 2823 O O . THR A 1 368 ? -5.015 -10.807 10.462 1.00 88.38 368 THR A O 1
ATOM 2826 N N . LEU A 1 369 ? -4.333 -11.836 8.588 1.00 89.81 369 LEU A N 1
ATOM 2827 C CA . LEU A 1 369 ? -5.673 -12.220 8.138 1.00 89.81 369 LEU A CA 1
ATOM 2828 C C . LEU A 1 369 ? -6.044 -13.573 8.758 1.00 89.81 369 LEU A C 1
ATOM 2830 O O . LEU A 1 369 ? -5.422 -14.581 8.440 1.00 89.81 369 LEU A O 1
ATOM 2834 N N . HIS A 1 370 ? -7.065 -13.595 9.614 1.00 91.19 370 HIS A N 1
ATOM 2835 C CA . HIS A 1 370 ? -7.510 -14.807 10.314 1.00 91.19 370 HIS A CA 1
ATOM 2836 C C . HIS A 1 370 ? -8.546 -15.588 9.513 1.00 91.19 370 HIS A C 1
ATOM 2838 O O . HIS A 1 370 ? -8.460 -16.805 9.388 1.00 91.19 370 HIS A O 1
ATOM 2844 N N . ALA A 1 371 ? -9.536 -14.884 8.965 1.00 91.81 371 ALA A N 1
ATOM 2845 C CA . ALA A 1 371 ? -10.616 -15.497 8.205 1.00 91.81 371 ALA A CA 1
ATOM 2846 C C . ALA A 1 371 ? -11.181 -14.531 7.162 1.00 91.81 371 ALA A C 1
ATOM 2848 O O . ALA A 1 371 ? -11.086 -13.309 7.293 1.00 91.81 371 ALA A O 1
ATOM 2849 N N . CYS A 1 372 ? -11.805 -15.084 6.129 1.00 94.94 372 CYS A N 1
ATOM 2850 C CA . CYS A 1 372 ? -12.611 -14.336 5.176 1.00 94.94 372 CYS A CA 1
ATOM 2851 C C . CYS A 1 372 ? -13.773 -15.196 4.683 1.00 94.94 372 CYS A C 1
ATOM 2853 O O . CYS A 1 372 ? -13.702 -16.426 4.716 1.00 94.94 372 CYS A O 1
ATOM 2855 N N . GLY A 1 373 ? -14.834 -14.553 4.213 1.00 94.56 373 GLY A N 1
ATOM 2856 C CA . GLY A 1 373 ? -15.995 -15.246 3.670 1.00 94.56 373 GLY A CA 1
ATOM 2857 C C . GLY A 1 373 ? -16.811 -14.365 2.736 1.00 94.56 373 GLY A C 1
ATOM 2858 O O . GLY A 1 373 ? -16.600 -13.156 2.634 1.00 94.56 373 GLY A O 1
ATOM 2859 N N . THR A 1 374 ? -17.776 -14.980 2.064 1.00 94.56 374 THR A N 1
ATOM 2860 C CA . THR A 1 374 ? -18.782 -14.291 1.254 1.00 94.56 374 THR A CA 1
ATOM 2861 C C . THR A 1 374 ? -20.119 -14.263 1.987 1.00 94.56 374 THR A C 1
ATOM 2863 O O . THR A 1 374 ? -20.420 -15.115 2.821 1.00 94.56 374 THR A O 1
ATOM 2866 N N . VAL A 1 375 ? -20.922 -13.248 1.693 1.00 95.62 375 VAL A N 1
ATOM 2867 C CA . VAL A 1 375 ? -22.315 -13.115 2.137 1.00 95.62 375 VAL A CA 1
ATOM 2868 C C . VAL A 1 375 ? -23.150 -12.631 0.954 1.00 95.62 375 VAL A C 1
ATOM 2870 O O . VAL A 1 375 ? -22.607 -12.162 -0.046 1.00 95.62 375 VAL A O 1
ATOM 2873 N N . ALA A 1 376 ? -24.477 -12.736 1.036 1.00 96.25 376 ALA A N 1
ATOM 2874 C CA . ALA A 1 376 ? -25.344 -12.215 -0.018 1.00 96.25 376 ALA A CA 1
ATOM 2875 C C . ALA A 1 376 ? -25.063 -10.715 -0.245 1.00 96.25 376 ALA A C 1
ATOM 2877 O O . ALA A 1 376 ? -25.274 -9.899 0.649 1.00 96.25 376 ALA A O 1
ATOM 2878 N N . GLY A 1 377 ? -24.559 -10.373 -1.434 1.00 93.25 377 GLY A N 1
ATOM 2879 C CA . GLY A 1 377 ? -24.219 -8.999 -1.811 1.00 93.25 377 GLY A CA 1
ATOM 2880 C C . GLY A 1 377 ? -22.859 -8.488 -1.320 1.00 93.25 377 GLY A C 1
ATOM 2881 O O . GLY A 1 377 ? -22.582 -7.306 -1.495 1.00 93.25 377 GLY A O 1
ATOM 2882 N N . GLY A 1 378 ? -21.995 -9.325 -0.733 1.00 95.56 378 GLY A N 1
ATOM 2883 C CA . GLY A 1 378 ? -20.699 -8.850 -0.248 1.00 95.56 378 GLY A CA 1
ATOM 2884 C C . GLY A 1 378 ? -19.723 -9.933 0.198 1.00 95.56 378 GLY A C 1
ATOM 2885 O O . GLY A 1 378 ? -19.903 -11.129 -0.027 1.00 95.56 378 GLY A O 1
ATOM 2886 N N . PHE A 1 379 ? -18.654 -9.489 0.845 1.00 96.50 379 PHE A N 1
ATOM 2887 C CA . PHE A 1 379 ? -17.633 -10.339 1.444 1.00 96.50 379 PHE A CA 1
ATOM 2888 C C . PHE A 1 379 ? -17.120 -9.687 2.726 1.00 96.50 379 PHE A C 1
ATOM 2890 O O . PHE A 1 379 ? -17.324 -8.496 2.959 1.00 96.50 379 PHE A O 1
ATOM 2897 N N . TRP A 1 380 ? -16.478 -10.476 3.575 1.00 96.50 380 TRP A N 1
ATOM 2898 C CA . TRP A 1 380 ? -15.961 -10.028 4.859 1.00 96.50 380 TRP A CA 1
ATOM 2899 C C . TRP A 1 380 ? -14.574 -10.602 5.117 1.00 96.50 380 TRP A C 1
ATOM 2901 O O . TRP A 1 380 ? -14.168 -11.609 4.534 1.00 96.50 380 TRP A O 1
ATOM 2911 N N . ARG A 1 381 ? -13.858 -9.947 6.030 1.00 95.06 381 ARG A N 1
ATOM 2912 C CA . ARG A 1 381 ? -12.600 -10.421 6.596 1.00 95.06 381 ARG A CA 1
ATOM 2913 C C . ARG A 1 381 ? -12.571 -10.187 8.094 1.00 95.06 381 ARG A C 1
ATOM 2915 O O . ARG A 1 381 ? -13.094 -9.186 8.575 1.00 95.06 381 ARG A O 1
ATOM 2922 N N . GLN A 1 382 ? -11.905 -11.086 8.795 1.00 94.94 382 GLN A N 1
ATOM 2923 C CA . GLN A 1 382 ? -11.494 -10.933 10.177 1.00 94.94 382 GLN A CA 1
ATOM 2924 C C . GLN A 1 382 ? -9.971 -10.938 10.197 1.00 94.94 382 GLN A C 1
ATOM 2926 O O . GLN A 1 382 ? -9.336 -11.845 9.659 1.00 94.94 382 GLN A O 1
ATOM 2931 N N . TYR A 1 383 ? -9.390 -9.910 10.793 1.00 93.44 383 TYR A N 1
ATOM 2932 C CA . TYR A 1 383 ? -7.950 -9.726 10.853 1.00 93.44 383 TYR A CA 1
ATOM 2933 C C . TYR A 1 383 ? -7.559 -9.131 12.199 1.00 93.44 383 TYR A C 1
ATOM 2935 O O . TYR A 1 383 ? -8.407 -8.673 12.962 1.00 93.44 383 TYR A O 1
ATOM 2943 N N . GLU A 1 384 ? -6.264 -9.140 12.457 1.00 92.25 384 GLU A N 1
ATOM 2944 C CA . GLU A 1 384 ? -5.646 -8.562 13.636 1.00 92.25 384 GLU A CA 1
ATOM 2945 C C . GLU A 1 384 ? -4.529 -7.607 13.216 1.00 92.25 384 GLU A C 1
ATOM 2947 O O . GLU A 1 384 ? -3.831 -7.850 12.226 1.00 92.25 384 GLU A O 1
ATOM 2952 N N . LEU A 1 385 ? -4.388 -6.518 13.971 1.00 91.94 385 LEU A N 1
ATOM 2953 C CA . LEU A 1 385 ? -3.266 -5.591 13.894 1.00 91.94 385 LEU A CA 1
ATOM 2954 C C . LEU A 1 385 ? -2.550 -5.615 15.241 1.00 91.94 385 LEU A C 1
ATOM 2956 O O . LEU A 1 385 ? -3.164 -5.283 16.247 1.00 91.94 385 LEU A O 1
ATOM 2960 N N . ARG A 1 386 ? -1.265 -5.977 15.260 1.00 91.94 386 ARG A N 1
ATOM 2961 C CA . ARG A 1 386 ? -0.446 -5.987 16.483 1.00 91.94 386 ARG A CA 1
ATOM 2962 C C . ARG A 1 386 ? 0.651 -4.934 16.443 1.00 91.94 386 ARG A C 1
ATOM 2964 O O . ARG A 1 386 ? 1.344 -4.807 15.435 1.00 91.94 386 ARG A O 1
ATOM 2971 N N . ALA A 1 387 ? 0.853 -4.257 17.563 1.00 92.50 387 ALA A N 1
ATOM 2972 C CA . ALA A 1 387 ? 1.940 -3.323 17.841 1.00 92.50 387 ALA A CA 1
ATOM 2973 C C . ALA A 1 387 ? 2.350 -3.447 19.327 1.00 92.50 387 ALA A C 1
ATOM 2975 O O . ALA A 1 387 ? 1.571 -3.977 20.115 1.00 92.50 387 ALA A O 1
ATOM 2976 N N . PRO A 1 388 ? 3.526 -2.958 19.767 1.00 91.56 388 PRO A N 1
ATOM 2977 C CA . PRO A 1 388 ? 3.947 -3.079 21.168 1.00 91.56 388 PRO A CA 1
ATOM 2978 C C . PRO A 1 388 ? 2.942 -2.532 22.202 1.00 91.56 388 PRO A C 1
ATOM 2980 O O . PRO A 1 388 ? 2.864 -3.064 23.306 1.00 91.56 388 PRO A O 1
ATOM 2983 N N . GLY A 1 389 ? 2.149 -1.512 21.847 1.00 90.88 389 GLY A N 1
ATOM 2984 C CA . GLY A 1 389 ? 1.123 -0.918 22.718 1.00 90.88 389 GLY A CA 1
ATOM 2985 C C . GLY A 1 389 ? -0.328 -1.289 22.388 1.00 90.88 389 GLY A C 1
ATOM 2986 O O . GLY A 1 389 ? -1.241 -0.728 22.996 1.00 90.88 389 GLY A O 1
ATOM 2987 N N . LEU A 1 390 ? -0.557 -2.181 21.415 1.00 92.69 390 LEU A N 1
ATOM 2988 C CA . LEU A 1 390 ? -1.896 -2.525 20.933 1.00 92.69 390 LEU A CA 1
ATOM 2989 C C . LEU A 1 390 ? -1.971 -3.978 20.457 1.00 92.69 390 LEU A C 1
ATOM 2991 O O . LEU A 1 390 ? -1.188 -4.403 19.602 1.00 92.69 390 LEU A O 1
ATOM 2995 N N . THR A 1 391 ? -2.970 -4.707 20.953 1.00 87.94 391 THR A N 1
ATOM 2996 C CA . THR A 1 391 ? -3.353 -6.035 20.444 1.00 87.94 391 THR A CA 1
ATOM 2997 C C . THR A 1 391 ? -4.799 -6.089 19.995 1.00 87.94 391 THR A C 1
ATOM 2999 O O . THR A 1 391 ? -5.631 -5.370 20.602 1.00 87.94 391 THR A O 1
#

Solvent-accessible surface area (backbone atoms only — not comparable to full-atom values): 23778 Å² total; per-residue (Å²): 136,92,82,90,84,85,91,83,85,83,83,79,85,78,81,81,76,81,76,77,78,80,77,83,72,82,77,83,76,89,76,84,90,75,92,88,74,90,64,87,84,84,70,76,46,45,57,30,33,49,62,51,76,64,82,80,61,97,67,79,79,70,94,65,89,66,78,87,67,70,63,69,81,81,44,54,40,66,52,30,32,58,67,68,40,80,61,43,50,59,55,45,53,20,35,37,71,63,42,75,59,46,66,56,72,77,45,77,43,78,78,50,93,45,30,35,40,38,34,32,38,38,27,43,55,87,36,78,39,32,42,36,41,35,43,36,42,43,78,40,69,68,66,45,41,37,40,77,73,67,65,46,54,81,52,39,47,49,42,76,71,43,40,46,53,45,64,43,82,75,49,58,50,69,52,78,74,74,56,78,72,63,61,60,76,60,55,84,52,93,63,95,55,88,64,51,31,32,36,38,30,33,38,39,36,44,95,51,38,39,36,47,38,40,39,47,30,45,66,56,63,90,71,70,60,83,54,74,80,53,89,69,58,79,85,59,57,74,64,54,77,70,48,83,80,55,86,75,84,63,74,91,67,70,80,82,56,40,38,80,51,69,93,56,97,73,81,66,76,71,64,70,67,90,87,62,54,44,68,54,32,30,59,66,67,42,78,38,34,51,43,53,43,51,17,33,37,72,72,44,79,54,46,75,44,79,78,41,80,47,77,59,88,57,35,40,39,37,29,38,37,35,30,43,94,90,39,80,78,45,78,48,77,48,75,40,36,41,76,27,70,68,53,43,48,45,37,64,76,69,57,46,29,77,27,42,46,34,58,77,70,38,41,56,63,46,74,44,81,76,47,71,50,77,51,97,95,50,69,54,68,43,67,49,58,38,46,99,40,34,73

Radius of gyration: 24.59 Å; Cα contacts (8 Å, |Δi|>4): 585; chains: 1; bounding box: 65×90×80 Å

Nearest PDB structures (foldseek):
  2wv0-assembly3_F  TM=5.731E-01  e=1.18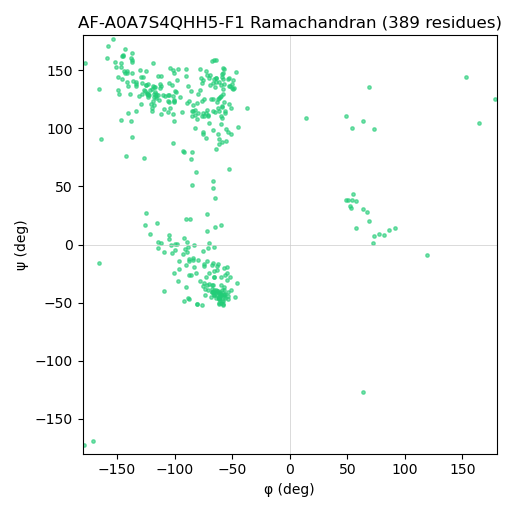4E-02  Bacillus subtilis
  3l5z-assembly1_B  TM=6.079E-01  e=5.006E-02  Bacillus cereus ATCC 10987
  7zj1-assembly1_A  TM=7.192E-01  e=5.744E-01  Homo sapiens
  3ddv-assembly1_B  TM=5.852E-01  e=4.353E-01  unclassified
  2fa1-assembly1_B  TM=5.256E-01  e=2.500E-01  Escherichia coli

pLDDT: mean 77.48, std 23.14, range [30.12, 98.31]

Organism: NCBI:txid311494

Sequence (391 aa):
SMSDAASRGKRSASAAALADPPAMQKAAARSSSSPLWESPLDALGGLGDIMGRPAADGGARAAGGQPHMPSLELFTPLQRVALTANGNLQRLVSSYYSAPVHVPIHYNRRVERGRYERQVDLVVHDTVFARCTSTVRLAREDCMRAIEEEGISIGQLFRHFDVLPEFELREYGFLPPPPAEAARTEAGDAFSCVARRFWRRYALWAGGIECDIYEDLRCDLFDLEPGGGRRRSPAQADADAGACATSAAYGELPGLGDIMAPSSPGVTFTCPPRGYTPLQRVLLTANGNVERILSSYHGKPAQLFVVLDSKRGQVHDRQVTLILDGQQLMLARSTCFLTDAAWERVAVEERLSVGSLFWRFHVMPTFTLHACGTVAGGFWRQYELRAPGLT

Foldseek 3Di:
DDDDDDDDDDDDDDDDDDDDDPPPPPPPDDDDDDPPPPDDPQQDDDLQCLQADRPPDPDDDDPDDDPPADQLVVAALVVLLCLLPQQQNQVLLCLLVLWHWDKAWPDWDDPDQQKIKTWIFTDTLNDGFKIKIKIKGAPDPVLSCCVPPVVAALLQSCQVVQFRKHKDWRHKFWDDQPPPVVLVVPPVQPDPDSFTKIKTWMWIDDDRMIMIMIMIGGSCSSVDDNPSPDPDPPVPPVVVVVVSPDPPPPPPPQSRRRNQDHSDSPQPPPSADPPDHSVRSSCQSDPSNNQVSVCSSVVHHKDKDWPDWDDDPQWTWTWIFIADPNDTDDIDIDIKRQQDPVLVCCCPVVVYDPSVSCVVVSGRWDKDWDDKAADVPGIDTDIDTDDPRID

Mean predicted aligned error: 11.05 Å

Secondary structure (DSSP, 8-state):
----------------PPPPPPP---------------S-TT----TT-TTSPP--------------PPPGGGS-HHHHHHHT-SS-HHHHHHHHHTSPPB--EEEEEEEETTEEEEEEEEEETTEEEEEEEEEEEE--HHHHHHHHTT---GGGHHHHTTB--EEEEEEEEEPPPPPTTGGGTSTTSS------EEEEEEEEEETTEEEEEEEEEETTTTSPPTTTTS---HHHHHHHTTGGG-TTSS------S-TTS-SSTT-----PPTTS-HHHHHHHH-SS-HHHHHHHHHTS--EEEEEEEEEETTEEEEEEEEEETTEEEEEEEEEEEB-SHHHHHHHHHS---HHHHHHHTTB-PEEEEEEEEEETTEEEEEEEEEBTTB-